Protein AF-0000000082348049 (afdb_homodimer)

Structure (mmCIF, N/CA/C/O backbone):
data_AF-0000000082348049-model_v1
#
loop_
_entity.id
_entity.type
_entity.pdbx_description
1 polymer '6-methylsalicylate decarboxylase'
#
loop_
_atom_site.group_PDB
_atom_site.id
_atom_site.type_symbol
_atom_site.label_atom_id
_atom_site.label_alt_id
_atom_site.label_comp_id
_atom_site.label_asym_id
_atom_site.label_entity_id
_atom_site.label_seq_id
_atom_site.pdbx_PDB_ins_code
_atom_site.Cartn_x
_atom_site.Cartn_y
_atom_site.Cartn_z
_atom_site.occupancy
_atom_site.B_iso_or_equiv
_atom_site.auth_seq_id
_atom_site.auth_comp_id
_atom_site.auth_asym_id
_atom_site.auth_atom_id
_atom_site.pdbx_PDB_model_num
ATOM 1 N N . MET A 1 1 ? 4.707 10.594 30.547 1 32.38 1 MET A N 1
ATOM 2 C CA . MET A 1 1 ? 5.383 9.75 29.562 1 32.38 1 MET A CA 1
ATOM 3 C C . MET A 1 1 ? 5.262 8.273 29.938 1 32.38 1 MET A C 1
ATOM 5 O O . MET A 1 1 ? 5.801 7.406 29.25 1 32.38 1 MET A O 1
ATOM 9 N N . THR A 1 2 ? 4.773 8.188 31.109 1 34.31 2 THR A N 1
ATOM 10 C CA . THR A 1 2 ? 4.789 6.848 31.703 1 34.31 2 THR A CA 1
ATOM 11 C C . THR A 1 2 ? 3.723 5.965 31.047 1 34.31 2 THR A C 1
ATOM 13 O O . THR A 1 2 ? 3.598 4.789 31.391 1 34.31 2 THR A O 1
ATOM 16 N N . ALA A 1 3 ? 2.77 6.625 30.453 1 37.59 3 ALA A N 1
ATOM 17 C CA . ALA A 1 3 ? 1.602 5.812 30.125 1 37.59 3 ALA A CA 1
ATOM 18 C C . ALA A 1 3 ? 1.922 4.816 29.016 1 37.59 3 ALA A C 1
ATOM 20 O O . ALA A 1 3 ? 1.404 4.93 27.891 1 37.59 3 ALA A O 1
ATOM 21 N N . GLY A 1 4 ? 3.018 4.129 29.156 1 45.94 4 GLY A N 1
ATOM 22 C CA . GLY A 1 4 ? 3.141 2.914 28.359 1 45.94 4 GLY A CA 1
ATOM 23 C C . GLY A 1 4 ? 3.432 3.18 26.891 1 45.94 4 GLY A C 1
ATOM 24 O O . GLY A 1 4 ? 3.34 2.273 26.062 1 45.94 4 GLY A O 1
ATOM 25 N N . TYR A 1 5 ? 3.57 4.375 26.562 1 59.88 5 TYR A N 1
ATOM 26 C CA . TYR A 1 5 ? 3.785 4.781 25.172 1 59.88 5 TYR A CA 1
ATOM 27 C C . TYR A 1 5 ? 5.273 4.914 24.875 1 59.88 5 TYR A C 1
ATOM 29 O O . TYR A 1 5 ? 5.676 5.754 24.062 1 59.88 5 TYR A O 1
ATOM 37 N N . SER A 1 6 ? 6.074 4.098 25.422 1 65.94 6 SER A N 1
ATOM 38 C CA . SER A 1 6 ? 7.52 4.215 25.25 1 65.94 6 SER A CA 1
ATOM 39 C C . SER A 1 6 ? 7.953 3.809 23.859 1 65.94 6 SER A C 1
ATOM 41 O O . SER A 1 6 ? 8.977 4.281 23.359 1 65.94 6 SER A O 1
ATOM 43 N N . LYS A 1 7 ? 7.121 2.973 23.141 1 75.38 7 LYS A N 1
ATOM 44 C CA . LYS A 1 7 ? 7.473 2.574 21.781 1 75.38 7 LYS A CA 1
ATOM 45 C C . LYS A 1 7 ? 6.32 2.826 20.812 1 75.38 7 LYS A C 1
ATOM 47 O O . LYS A 1 7 ? 5.699 1.883 20.312 1 75.38 7 LYS A O 1
ATOM 52 N N . PRO A 1 8 ? 6.16 4.125 20.641 1 78.56 8 PRO A N 1
ATOM 53 C CA . PRO A 1 8 ? 5.004 4.445 19.797 1 78.56 8 PRO A CA 1
ATOM 54 C C . PRO A 1 8 ? 5.105 3.84 18.406 1 78.56 8 PRO A C 1
ATOM 56 O O . PRO A 1 8 ? 6.16 3.918 17.766 1 78.56 8 PRO A O 1
ATOM 59 N N . ASP A 1 9 ? 4.031 3.182 17.953 1 88.5 9 ASP A N 1
ATOM 60 C CA . ASP A 1 9 ? 3.922 2.648 16.609 1 88.5 9 ASP A CA 1
ATOM 61 C C . ASP A 1 9 ? 4.984 1.581 16.344 1 88.5 9 ASP A C 1
ATOM 63 O O . ASP A 1 9 ? 5.363 1.342 15.203 1 88.5 9 ASP A O 1
ATOM 67 N N . GLY A 1 10 ? 5.602 1.043 17.406 1 83.75 10 GLY A N 1
ATOM 68 C CA . GLY A 1 10 ? 6.641 0.033 17.281 1 83.75 10 GLY A CA 1
ATOM 69 C C . GLY A 1 10 ? 8.031 0.623 17.125 1 83.75 10 GLY A C 1
ATOM 70 O O . GLY A 1 10 ? 8.992 -0.102 16.859 1 83.75 10 GLY A O 1
ATOM 71 N N . MET A 1 11 ? 8.133 1.935 17.297 1 84.81 11 MET A N 1
ATOM 72 C CA . MET A 1 11 ? 9.422 2.621 17.219 1 84.81 11 MET A CA 1
ATOM 73 C C . MET A 1 11 ? 10.195 2.484 18.531 1 84.81 11 MET A C 1
ATOM 75 O O . MET A 1 11 ? 9.609 2.203 19.578 1 84.81 11 MET A O 1
ATOM 79 N N . PRO A 1 12 ? 11.492 2.66 18.469 1 78.88 12 PRO A N 1
ATOM 80 C CA . PRO A 1 12 ? 12.297 2.463 19.672 1 78.88 12 PRO A CA 1
ATOM 81 C C . PRO A 1 12 ? 11.992 3.494 20.75 1 78.88 12 PRO A C 1
ATOM 83 O O . PRO A 1 12 ? 12.258 3.25 21.938 1 78.88 12 PRO A O 1
ATOM 86 N N . GLY A 1 13 ? 11.562 4.668 20.391 1 79.81 13 GLY A N 1
ATOM 87 C CA . GLY A 1 13 ? 11.242 5.699 21.359 1 79.81 13 GLY A CA 1
ATOM 88 C C . GLY A 1 13 ? 10.789 7 20.719 1 79.81 13 GLY A C 1
ATOM 89 O O . GLY A 1 13 ? 10.711 7.098 19.484 1 79.81 13 GLY A O 1
ATOM 90 N N . ILE A 1 14 ? 10.484 7.945 21.609 1 83.81 14 ILE A N 1
ATOM 91 C CA . ILE A 1 14 ? 10.141 9.297 21.172 1 83.81 14 ILE A CA 1
ATOM 92 C C . ILE A 1 14 ? 11.414 10.133 21.031 1 83.81 14 ILE A C 1
ATOM 94 O O . ILE A 1 14 ? 12.195 10.234 21.984 1 83.81 14 ILE A O 1
ATOM 98 N N . PRO A 1 15 ? 11.617 10.641 19.922 1 88.81 15 PRO A N 1
ATOM 99 C CA . PRO A 1 15 ? 12.836 11.445 19.75 1 88.81 15 PRO A CA 1
ATOM 100 C C . PRO A 1 15 ? 12.805 12.734 20.578 1 88.81 15 PRO A C 1
ATOM 102 O O . PRO A 1 15 ? 11.727 13.305 20.781 1 88.81 15 PRO A O 1
ATOM 105 N N . ALA A 1 16 ? 13.938 13.141 20.984 1 91.25 16 ALA A N 1
ATOM 106 C CA . ALA A 1 16 ? 14.055 14.43 21.672 1 91.25 16 ALA A CA 1
ATOM 107 C C . ALA A 1 16 ? 13.883 15.586 20.703 1 91.25 16 ALA A C 1
ATOM 109 O O . ALA A 1 16 ? 14.164 15.453 19.5 1 91.25 16 ALA A O 1
ATOM 110 N N . TRP A 1 17 ? 13.375 16.672 21.281 1 95.62 17 TRP A N 1
ATOM 111 C CA . TRP A 1 17 ? 13.188 17.859 20.453 1 95.62 17 TRP A CA 1
ATOM 112 C C . TRP A 1 17 ? 13.445 19.125 21.281 1 95.62 17 TRP A C 1
ATOM 114 O O . TRP A 1 17 ? 13.047 19.203 22.438 1 95.62 17 TRP A O 1
ATOM 124 N N . SER A 1 18 ? 14.18 20.062 20.688 1 97.5 18 SER A N 1
ATOM 125 C CA . SER A 1 18 ? 14.336 21.391 21.25 1 97.5 18 SER A CA 1
ATOM 126 C C . SER A 1 18 ? 14.25 22.469 20.172 1 97.5 18 SER A C 1
ATOM 128 O O . SER A 1 18 ? 14.562 22.203 19 1 97.5 18 SER A O 1
ATOM 130 N N . GLU A 1 19 ? 13.773 23.594 20.625 1 98.06 19 GLU A N 1
ATOM 131 C CA . GLU A 1 19 ? 13.703 24.75 19.734 1 98.06 19 GLU A CA 1
ATOM 132 C C . GLU A 1 19 ? 15.07 25.047 19.109 1 98.06 19 GLU A C 1
ATOM 134 O O . GLU A 1 19 ? 15.172 25.25 17.906 1 98.06 19 GLU A O 1
ATOM 139 N N . GLU A 1 20 ? 16.062 24.969 19.875 1 98 20 GLU A N 1
ATOM 140 C CA . GLU A 1 20 ? 17.422 25.266 19.438 1 98 20 GLU A CA 1
ATOM 141 C C . GLU A 1 20 ? 17.891 24.266 18.391 1 98 20 GLU A C 1
ATOM 143 O O . GLU A 1 20 ? 18.422 24.656 17.344 1 98 20 GLU A O 1
ATOM 148 N N . ASP A 1 21 ? 17.703 23.016 18.656 1 98.12 21 ASP A N 1
ATOM 149 C CA . ASP A 1 21 ? 18.141 21.984 17.719 1 98.12 21 ASP A CA 1
ATOM 150 C C . ASP A 1 21 ? 17.375 22.062 16.406 1 98.12 21 ASP A C 1
ATOM 152 O O . ASP A 1 21 ? 17.922 21.797 15.336 1 98.12 21 ASP A O 1
ATOM 156 N N . HIS A 1 22 ? 16.109 22.391 16.516 1 98.5 22 HIS A N 1
ATOM 157 C CA . HIS A 1 22 ? 15.297 22.531 15.312 1 98.5 22 HIS A CA 1
ATOM 158 C C . HIS A 1 22 ? 15.805 23.672 14.438 1 98.5 22 HIS A C 1
ATOM 160 O O . HIS A 1 22 ? 15.961 23.516 13.227 1 98.5 22 HIS A O 1
ATOM 166 N N . LEU A 1 23 ? 16.109 24.812 15.039 1 98.44 23 LEU A N 1
ATOM 167 C CA . LEU A 1 23 ? 16.609 25.969 14.305 1 98.44 23 LEU A CA 1
ATOM 168 C C . LEU A 1 23 ? 17.969 25.672 13.68 1 98.44 23 LEU A C 1
ATOM 170 O O . LEU A 1 23 ? 18.234 26.078 12.547 1 98.44 23 LEU A O 1
ATOM 174 N N . LYS A 1 24 ? 18.766 24.922 14.422 1 98.25 24 LYS A N 1
ATOM 175 C CA . LYS A 1 24 ? 20.062 24.5 13.891 1 98.25 24 LYS A CA 1
ATOM 176 C C . LYS A 1 24 ? 19.891 23.625 12.648 1 98.25 24 LYS A C 1
ATOM 178 O O . LYS A 1 24 ? 20.578 23.828 11.648 1 98.25 24 LYS A O 1
ATOM 183 N N . LEU A 1 25 ? 19 22.672 12.719 1 98.25 25 LEU A N 1
ATOM 184 C CA . LEU A 1 25 ? 18.734 21.812 11.57 1 98.25 25 LEU A CA 1
ATOM 185 C C . LEU A 1 25 ? 18.234 22.625 10.383 1 98.25 25 LEU A C 1
ATOM 187 O O . LEU A 1 25 ? 18.625 22.375 9.242 1 98.25 25 LEU A O 1
ATOM 191 N N . MET A 1 26 ? 17.312 23.547 10.641 1 98.5 26 MET A N 1
ATOM 192 C CA . MET A 1 26 ? 16.781 24.406 9.578 1 98.5 26 MET A CA 1
ATOM 193 C C . MET A 1 26 ? 17.906 25.141 8.859 1 98.5 26 MET A C 1
ATOM 195 O O . MET A 1 26 ? 17.938 25.188 7.625 1 98.5 26 MET A O 1
ATOM 199 N N . ALA A 1 27 ? 18.812 25.656 9.594 1 98.06 27 ALA A N 1
ATOM 200 C CA . ALA A 1 27 ? 19.953 26.344 9 1 98.06 27 ALA A CA 1
ATOM 201 C C . ALA A 1 27 ? 20.781 25.406 8.148 1 98.06 27 ALA A C 1
ATOM 203 O O . ALA A 1 27 ? 21.156 25.734 7.02 1 98.06 27 ALA A O 1
ATOM 204 N N . GLN A 1 28 ? 21.031 24.25 8.641 1 97.88 28 GLN A N 1
ATOM 205 C CA . GLN A 1 28 ? 21.859 23.266 7.945 1 97.88 28 GLN A CA 1
ATOM 206 C C . GLN A 1 28 ? 21.172 22.781 6.672 1 97.88 28 GLN A C 1
ATOM 208 O O . GLN A 1 28 ? 21.844 22.5 5.672 1 97.88 28 GLN A O 1
ATOM 213 N N . ALA A 1 29 ? 19.906 22.688 6.699 1 97.25 29 ALA A N 1
ATOM 214 C CA . ALA A 1 29 ? 19.141 22.125 5.594 1 97.25 29 ALA A CA 1
ATOM 215 C C . ALA A 1 29 ? 18.594 23.219 4.676 1 97.25 29 ALA A C 1
ATOM 217 O O . ALA A 1 29 ? 17.875 22.938 3.721 1 97.25 29 ALA A O 1
ATOM 218 N N . ASN A 1 30 ? 18.906 24.453 4.945 1 96.56 30 ASN A N 1
ATOM 219 C CA . ASN A 1 30 ? 18.422 25.594 4.18 1 96.56 30 ASN A CA 1
ATOM 220 C C . ASN A 1 30 ? 16.906 25.656 4.16 1 96.56 30 ASN A C 1
ATOM 222 O O . ASN A 1 30 ? 16.297 25.844 3.104 1 96.56 30 ASN A O 1
ATOM 226 N N . ILE A 1 31 ? 16.312 25.406 5.348 1 97.94 31 ILE A N 1
ATOM 227 C CA . ILE A 1 31 ? 14.867 25.531 5.539 1 97.94 31 ILE A CA 1
ATOM 228 C C . ILE A 1 31 ? 14.547 26.891 6.168 1 97.94 31 ILE A C 1
ATOM 230 O O . ILE A 1 31 ? 15.047 27.203 7.25 1 97.94 31 ILE A O 1
ATOM 234 N N . THR A 1 32 ? 13.773 27.625 5.48 1 97.69 32 THR A N 1
ATOM 235 C CA . THR A 1 32 ? 13.453 28.969 5.941 1 97.69 32 THR A CA 1
ATOM 236 C C . THR A 1 32 ? 12.336 28.938 6.98 1 97.69 32 THR A C 1
ATOM 238 O O . THR A 1 32 ? 12.383 29.672 7.977 1 97.69 32 THR A O 1
ATOM 241 N N . LYS A 1 33 ? 11.336 28.156 6.758 1 98.25 33 LYS A N 1
ATOM 242 C CA . LYS A 1 33 ? 10.18 28.078 7.641 1 98.25 33 LYS A CA 1
ATOM 243 C C . LYS A 1 33 ? 9.719 26.641 7.824 1 98.25 33 LYS A C 1
ATOM 245 O O . LYS A 1 33 ? 9.664 25.875 6.859 1 98.25 33 LYS A O 1
ATOM 250 N N . SER A 1 34 ? 9.492 26.25 9.055 1 98.5 34 SER A N 1
ATOM 251 C CA . SER A 1 34 ? 8.953 24.938 9.391 1 98.5 34 SER A CA 1
ATOM 252 C C . SER A 1 34 ? 7.527 25.047 9.93 1 98.5 34 SER A C 1
ATOM 254 O O . SER A 1 34 ? 7.246 25.906 10.773 1 98.5 34 SER A O 1
ATOM 256 N N . ILE A 1 35 ? 6.617 24.297 9.352 1 98.56 35 ILE A N 1
ATOM 257 C CA . ILE A 1 35 ? 5.289 24.156 9.93 1 98.56 35 ILE A CA 1
ATOM 258 C C . ILE A 1 35 ? 5.258 22.922 10.852 1 98.56 35 ILE A C 1
ATOM 260 O O . ILE A 1 35 ? 5.375 21.797 10.383 1 98.56 35 ILE A O 1
ATOM 264 N N . LEU A 1 36 ? 5.082 23.109 12.148 1 98.44 36 LEU A N 1
ATOM 265 C CA . LEU A 1 36 ? 5.172 22.078 13.18 1 98.44 36 LEU A CA 1
ATOM 266 C C . LEU A 1 36 ? 3.83 21.375 13.367 1 98.44 36 LEU A C 1
ATOM 268 O O . LEU A 1 36 ? 2.775 21.969 13.148 1 98.44 36 LEU A O 1
ATOM 272 N N . SER A 1 37 ? 3.832 20.156 13.719 1 98 37 SER A N 1
ATOM 273 C CA . SER A 1 37 ? 2.635 19.406 14.094 1 98 37 SER A CA 1
ATOM 274 C C . SER A 1 37 ? 2.961 18.297 15.094 1 98 37 SER A C 1
ATOM 276 O O . SER A 1 37 ? 4.117 17.891 15.219 1 98 37 SER A O 1
ATOM 278 N N . ILE A 1 38 ? 1.989 17.906 15.844 1 95.69 38 ILE A N 1
ATOM 279 C CA . ILE A 1 38 ? 2.133 16.766 16.75 1 95.69 38 ILE A CA 1
ATOM 280 C C . ILE A 1 38 ? 2.064 15.469 15.945 1 95.69 38 ILE A C 1
ATOM 282 O O . ILE A 1 38 ? 1.141 15.266 15.156 1 95.69 38 ILE A O 1
ATOM 286 N N . SER A 1 39 ? 3.027 14.633 16.125 1 91.88 39 SER A N 1
ATOM 287 C CA . SER A 1 39 ? 3.086 13.367 15.406 1 91.88 39 SER A CA 1
ATOM 288 C C . SER A 1 39 ? 2.266 12.289 16.109 1 91.88 39 SER A C 1
ATOM 290 O O . SER A 1 39 ? 1.695 12.531 17.172 1 91.88 39 SER A O 1
ATOM 292 N N . SER A 1 40 ? 2.15 11.164 15.414 1 92.19 40 SER A N 1
ATOM 293 C CA . SER A 1 40 ? 1.45 10.023 15.984 1 92.19 40 SER A CA 1
ATOM 294 C C . SER A 1 40 ? 2.053 9.617 17.328 1 92.19 40 SER A C 1
ATOM 296 O O . SER A 1 40 ? 3.268 9.703 17.516 1 92.19 40 SER A O 1
ATOM 298 N N . PRO A 1 41 ? 1.21 9.242 18.297 1 89.75 41 PRO A N 1
ATOM 299 C CA . PRO A 1 41 ? -0.205 8.883 18.188 1 89.75 41 PRO A CA 1
ATOM 300 C C . PRO A 1 41 ? -1.139 10.055 18.469 1 89.75 41 PRO A C 1
ATOM 302 O O . PRO A 1 41 ? -2.357 9.875 18.547 1 89.75 41 PRO A O 1
ATOM 305 N N . GLY A 1 42 ? -0.594 11.227 18.578 1 93.75 42 GLY A N 1
ATOM 306 C CA . GLY A 1 42 ? -1.421 12.414 18.781 1 93.75 42 GLY A CA 1
ATOM 307 C C . GLY A 1 42 ? -1.704 12.711 20.234 1 93.75 42 GLY A C 1
ATOM 308 O O . GLY A 1 42 ? -0.839 12.516 21.094 1 93.75 42 GLY A O 1
ATOM 309 N N . THR A 1 43 ? -2.859 13.289 20.453 1 96.31 43 THR A N 1
ATOM 310 C CA . THR A 1 43 ? -3.115 13.82 21.781 1 96.31 43 THR A CA 1
ATOM 311 C C . THR A 1 43 ? -4.219 13.023 22.484 1 96.31 43 THR A C 1
ATOM 313 O O . THR A 1 43 ? -4.535 13.281 23.641 1 96.31 43 THR A O 1
ATOM 316 N N . TYR A 1 44 ? -4.875 12.141 21.75 1 95.19 44 TYR A N 1
ATOM 317 C CA . TYR A 1 44 ? -5.859 11.258 22.375 1 95.19 44 TYR A CA 1
ATOM 318 C C . TYR A 1 44 ? -5.207 9.961 22.844 1 95.19 44 TYR A C 1
ATOM 320 O O . TYR A 1 44 ? -5.328 8.922 22.188 1 95.19 44 TYR A O 1
ATOM 328 N N . LEU A 1 45 ? -4.648 9.945 24 1 91.62 45 LEU A N 1
ATOM 329 C CA . LEU A 1 45 ? -3.725 8.898 24.422 1 91.6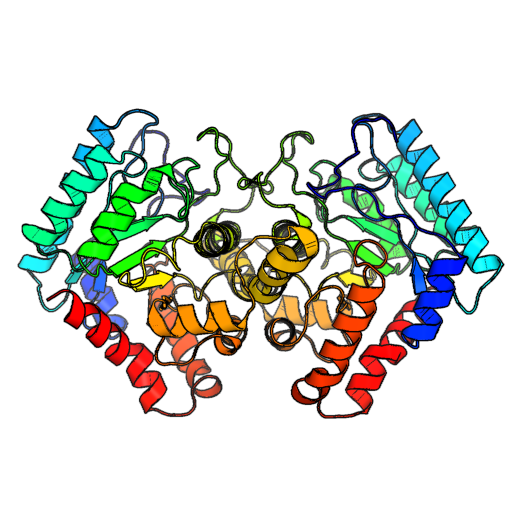2 45 LEU A CA 1
ATOM 330 C C . LEU A 1 45 ? -4.438 7.859 25.281 1 91.62 45 LEU A C 1
ATOM 332 O O . LEU A 1 45 ? -4.023 6.703 25.328 1 91.62 45 LEU A O 1
ATOM 336 N N . VAL A 1 46 ? -5.5 8.297 25.953 1 90.62 46 VAL A N 1
ATOM 337 C CA . VAL A 1 46 ? -6.234 7.406 26.844 1 90.62 46 VAL A CA 1
ATOM 338 C C . VAL A 1 46 ? -7.645 7.184 26.297 1 90.62 46 VAL A C 1
ATOM 340 O O . VAL A 1 46 ? -8.453 8.109 26.25 1 90.62 46 VAL A O 1
ATOM 343 N N . PRO A 1 47 ? -7.898 5.934 25.938 1 88.69 47 PRO A N 1
ATOM 344 C CA . PRO A 1 47 ? -9.227 5.664 25.375 1 88.69 47 PRO A CA 1
ATOM 345 C C . PRO A 1 47 ? -10.359 6.133 26.297 1 88.69 47 PRO A C 1
ATOM 347 O O . PRO A 1 47 ? -10.359 5.82 27.484 1 88.69 47 PRO A O 1
ATOM 350 N N . GLY A 1 48 ? -11.227 6.914 25.703 1 91.31 48 GLY A N 1
ATOM 351 C CA . GLY A 1 48 ? -12.422 7.324 26.422 1 91.31 48 GLY A CA 1
ATOM 352 C C . GLY A 1 48 ? -12.211 8.57 27.266 1 91.31 48 GLY A C 1
ATOM 353 O O . GLY A 1 48 ? -13.156 9.102 27.844 1 91.31 48 GLY A O 1
ATOM 354 N N . ASP A 1 49 ? -11.031 9.023 27.344 1 95.62 49 ASP A N 1
ATOM 355 C CA . ASP A 1 49 ? -10.758 10.195 28.172 1 95.62 49 ASP A CA 1
ATOM 356 C C . ASP A 1 49 ? -10.695 11.469 27.328 1 95.62 49 ASP A C 1
ATOM 358 O O . ASP A 1 49 ? -9.617 12.023 27.109 1 95.62 49 ASP A O 1
ATOM 362 N N . ASP A 1 50 ? -11.812 11.969 27.031 1 97.81 50 ASP A N 1
ATOM 363 C CA . ASP A 1 50 ? -11.938 13.164 26.203 1 97.81 50 ASP A CA 1
ATOM 364 C C . ASP A 1 50 ? -11.328 14.383 26.906 1 97.81 50 ASP A C 1
ATOM 366 O O . ASP A 1 50 ? -10.719 15.234 26.266 1 97.81 50 ASP A O 1
ATOM 370 N N . HIS A 1 51 ? -11.5 14.422 28.156 1 98.19 51 HIS A N 1
ATOM 371 C CA . HIS A 1 51 ? -11.016 15.57 28.906 1 98.19 51 HIS A CA 1
ATOM 372 C C . HIS A 1 51 ? -9.5 15.703 28.812 1 98.19 51 HIS A C 1
ATOM 374 O O . HIS A 1 51 ? -8.984 16.797 28.547 1 98.19 51 HIS A O 1
ATOM 380 N N . GLN A 1 52 ? -8.852 14.594 29.016 1 97.88 52 GLN A N 1
ATOM 381 C CA . GLN A 1 52 ? -7.395 14.609 28.922 1 97.88 52 GLN A CA 1
ATOM 382 C C . GLN A 1 52 ? -6.941 14.953 27.516 1 97.88 52 GLN A C 1
ATOM 384 O O . GLN A 1 52 ? -5.965 15.68 27.328 1 97.88 52 GLN A O 1
ATOM 389 N N . ALA A 1 53 ? -7.605 14.438 26.516 1 98.19 53 ALA A N 1
ATOM 390 C CA . ALA A 1 53 ? -7.266 14.703 25.125 1 98.19 53 ALA A CA 1
ATOM 391 C C . ALA A 1 53 ? -7.449 16.188 24.781 1 98.19 53 ALA A C 1
ATOM 393 O O . ALA A 1 53 ? -6.617 16.781 24.094 1 98.19 53 ALA A O 1
ATOM 394 N N . ARG A 1 54 ? -8.555 16.781 25.297 1 98.69 54 ARG A N 1
ATOM 395 C CA . ARG A 1 54 ? -8.797 18.203 25.094 1 98.69 54 ARG A CA 1
ATOM 396 C C . ARG A 1 54 ? -7.703 19.047 25.734 1 98.69 54 ARG A C 1
ATOM 398 O O . ARG A 1 54 ? -7.168 19.969 25.109 1 98.69 54 ARG A O 1
ATOM 405 N N . PHE A 1 55 ? -7.391 18.656 26.891 1 98.56 55 PHE A N 1
ATOM 406 C CA . PHE A 1 55 ? -6.367 19.391 27.641 1 98.56 55 PHE A CA 1
ATOM 407 C C . PHE A 1 55 ? -5.027 19.328 26.906 1 98.56 55 PHE A C 1
ATOM 409 O O . PHE A 1 55 ? -4.395 20.359 26.688 1 98.56 55 PHE A O 1
ATOM 416 N N . LEU A 1 56 ? -4.633 18.141 26.562 1 98.38 56 LEU A N 1
ATOM 417 C CA . LEU A 1 56 ? -3.334 17.938 25.922 1 98.38 56 LEU A CA 1
ATOM 418 C C . LEU A 1 56 ? -3.277 18.656 24.578 1 98.38 56 LEU A C 1
ATOM 420 O O . LEU A 1 56 ? -2.258 19.25 24.234 1 98.38 56 LEU A O 1
ATOM 424 N N . SER A 1 57 ? -4.344 18.594 23.797 1 98.75 57 SER A N 1
ATOM 425 C CA . SER A 1 57 ? -4.398 19.281 22.516 1 98.75 57 SER A CA 1
ATOM 426 C C . SER A 1 57 ? -4.211 20.797 22.688 1 98.75 57 SER A C 1
ATOM 428 O O . SER A 1 57 ? -3.42 21.406 21.984 1 98.75 57 SER A O 1
ATOM 430 N N . ARG A 1 58 ? -4.91 21.328 23.688 1 98.75 58 ARG A N 1
ATOM 431 C CA . ARG A 1 58 ? -4.828 22.766 23.969 1 98.75 58 ARG A CA 1
ATOM 432 C C . ARG A 1 58 ? -3.41 23.156 24.375 1 98.75 58 ARG A C 1
ATOM 434 O O . ARG A 1 58 ? -2.891 24.172 23.891 1 98.75 58 ARG A O 1
ATOM 441 N N . GLU A 1 59 ? -2.797 22.359 25.172 1 98.69 59 GLU A N 1
ATOM 442 C CA . GLU A 1 59 ? -1.438 22.656 25.625 1 98.69 59 GLU A CA 1
ATOM 443 C C . GLU A 1 59 ? -0.449 22.594 24.469 1 98.69 59 GLU A C 1
ATOM 445 O O . GLU A 1 59 ? 0.436 23.438 24.344 1 98.69 59 GLU A O 1
ATOM 450 N N . CYS A 1 60 ? -0.563 21.594 23.656 1 98.62 60 CYS A N 1
ATOM 451 C CA . CYS A 1 60 ? 0.306 21.438 22.5 1 98.62 60 CYS A CA 1
ATOM 452 C C . CYS A 1 60 ? 0.133 22.625 21.547 1 98.62 60 CYS A C 1
ATOM 454 O O . CYS A 1 60 ? 1.116 23.172 21.031 1 98.62 60 CYS A O 1
ATOM 456 N N . ASN A 1 61 ? -1.113 22.984 21.328 1 98.88 61 ASN A N 1
ATOM 457 C CA . ASN A 1 61 ? -1.393 24.094 20.422 1 98.88 61 ASN A CA 1
ATOM 458 C C . ASN A 1 61 ? -0.868 25.422 20.969 1 98.88 61 ASN A C 1
ATOM 460 O O . ASN A 1 61 ? -0.33 26.234 20.219 1 98.88 61 ASN A O 1
ATOM 464 N N . LYS A 1 62 ? -1.014 25.641 22.266 1 98.88 62 LYS A N 1
ATOM 465 C CA . LYS A 1 62 ? -0.487 26.844 22.891 1 98.88 62 LYS A CA 1
ATOM 466 C C . LYS A 1 62 ? 1.033 26.906 22.781 1 98.88 62 LYS A C 1
ATOM 468 O O . LYS A 1 62 ? 1.604 27.969 22.531 1 98.88 62 LYS A O 1
ATOM 473 N N . PHE A 1 63 ? 1.631 25.797 22.984 1 98.69 63 PHE A N 1
ATOM 474 C CA . PHE A 1 63 ? 3.082 25.719 22.859 1 98.69 63 PHE A CA 1
ATOM 475 C C . PHE A 1 63 ? 3.525 26.094 21.453 1 98.69 63 PHE A C 1
ATOM 477 O O . PHE A 1 63 ? 4.434 26.906 21.297 1 98.69 63 PHE A O 1
ATOM 484 N N . ALA A 1 64 ? 2.891 25.516 20.453 1 98.69 64 ALA A N 1
ATOM 485 C CA . ALA A 1 64 ? 3.232 25.797 19.062 1 98.69 64 ALA A CA 1
ATOM 486 C C . ALA A 1 64 ? 2.955 27.25 18.703 1 98.69 64 ALA A C 1
ATOM 488 O O . ALA A 1 64 ? 3.74 27.891 18 1 98.69 64 ALA A O 1
ATOM 489 N N . ALA A 1 65 ? 1.882 27.734 19.203 1 98.75 65 ALA A N 1
ATOM 490 C CA . ALA A 1 65 ? 1.523 29.125 18.969 1 98.75 65 ALA A CA 1
ATOM 491 C C . ALA A 1 65 ? 2.574 30.062 19.547 1 98.75 65 ALA A C 1
ATOM 493 O O . ALA A 1 65 ? 2.889 31.094 18.953 1 98.75 65 ALA A O 1
ATOM 494 N N . ASP A 1 66 ? 3.049 29.719 20.703 1 98.75 66 ASP A N 1
ATOM 495 C CA . ASP A 1 66 ? 4.09 30.531 21.328 1 98.75 66 ASP A CA 1
ATOM 496 C C . ASP A 1 66 ? 5.359 30.547 20.484 1 98.75 66 ASP A C 1
ATOM 498 O O . ASP A 1 66 ? 5.992 31.594 20.328 1 98.75 66 ASP A O 1
ATOM 502 N N . LEU A 1 67 ? 5.762 29.406 19.953 1 98.56 67 LEU A N 1
ATOM 503 C CA . LEU A 1 67 ? 6.922 29.328 19.062 1 98.56 67 LEU A CA 1
ATOM 504 C C . LEU A 1 67 ? 6.738 30.219 17.844 1 98.56 67 LEU A C 1
ATOM 506 O O . LEU A 1 67 ? 7.648 30.953 17.469 1 98.56 67 LEU A O 1
ATOM 510 N N . LYS A 1 68 ? 5.574 30.156 17.281 1 98.38 68 LYS A N 1
ATOM 511 C CA . LYS A 1 68 ? 5.27 30.984 16.109 1 98.38 68 LYS A CA 1
ATOM 512 C C . LYS A 1 68 ? 5.316 32.469 16.453 1 98.38 68 LYS A C 1
ATOM 514 O O . LYS A 1 68 ? 5.828 33.281 15.68 1 98.38 68 LYS A O 1
ATOM 519 N N . ARG A 1 69 ? 4.785 32.812 17.562 1 98.12 69 ARG A N 1
ATOM 520 C CA . ARG A 1 69 ? 4.777 34.188 18 1 98.12 69 ARG A CA 1
ATOM 521 C C . ARG A 1 69 ? 6.199 34.719 18.172 1 98.12 69 ARG A C 1
ATOM 523 O O . ARG A 1 69 ? 6.5 35.844 17.766 1 98.12 69 ARG A O 1
ATOM 530 N N . ARG A 1 70 ? 7.051 33.969 18.734 1 98.12 70 ARG A N 1
ATOM 531 C CA . ARG A 1 70 ? 8.422 34.375 19.031 1 98.12 70 ARG A CA 1
ATOM 532 C C . ARG A 1 70 ? 9.273 34.344 17.75 1 98.12 70 ARG A C 1
ATOM 534 O O . ARG A 1 70 ? 10.234 35.125 17.641 1 98.12 70 ARG A O 1
ATOM 541 N N . HIS A 1 71 ? 8.945 33.406 16.812 1 97.62 71 HIS A N 1
ATOM 542 C CA . HIS A 1 71 ? 9.672 33.281 15.562 1 97.62 71 HIS A CA 1
ATOM 543 C C . HIS A 1 71 ? 8.711 33.188 14.375 1 97.62 71 HIS A C 1
ATOM 545 O O . HIS A 1 71 ? 8.695 32.188 13.656 1 97.62 71 HIS A O 1
ATOM 551 N N . PRO A 1 72 ? 7.996 34.281 14.07 1 96.56 72 PRO A N 1
ATOM 552 C CA . PRO A 1 72 ? 6.926 34.188 13.07 1 96.56 72 PRO A CA 1
ATOM 553 C C . PRO A 1 72 ? 7.441 33.875 11.672 1 96.56 72 PRO A C 1
ATOM 555 O O . PRO A 1 72 ? 6.703 33.344 10.844 1 96.56 72 PRO A O 1
ATOM 558 N N . ASP A 1 73 ? 8.688 34.125 11.383 1 96.81 73 ASP A N 1
ATOM 559 C CA . ASP A 1 73 ? 9.25 33.875 10.055 1 96.81 73 ASP A CA 1
ATOM 560 C C . ASP A 1 73 ? 9.867 32.469 9.984 1 96.81 73 ASP A C 1
ATOM 562 O O . ASP A 1 73 ? 10.211 32 8.898 1 96.81 73 ASP A O 1
ATOM 566 N N . ARG A 1 74 ? 9.938 31.766 11.125 1 98.12 74 ARG A N 1
ATOM 567 C CA . ARG A 1 74 ? 10.648 30.484 11.18 1 98.12 74 ARG A CA 1
ATOM 568 C C . ARG A 1 74 ? 9.68 29.344 11.445 1 98.12 74 ARG A C 1
ATOM 570 O O . ARG A 1 74 ? 9.922 28.203 11.031 1 98.12 74 ARG A O 1
ATOM 577 N N . PHE A 1 75 ? 8.625 29.688 12.164 1 98.56 75 PHE A N 1
ATOM 578 C CA . PHE A 1 75 ? 7.766 28.594 12.578 1 98.56 75 PHE A CA 1
ATOM 579 C C . PHE A 1 75 ? 6.305 28.906 12.266 1 98.56 75 PHE A C 1
ATOM 581 O O . PHE A 1 75 ? 5.867 30.047 12.391 1 98.56 75 PHE A O 1
ATOM 588 N N . GLY A 1 76 ? 5.512 28.047 11.812 1 98.25 76 GLY A N 1
ATOM 589 C CA . GLY A 1 76 ? 4.066 27.891 11.844 1 98.25 76 GLY A CA 1
ATOM 590 C C . GLY A 1 76 ? 3.629 26.547 12.414 1 98.25 76 GLY A C 1
ATOM 591 O O . GLY A 1 76 ? 4.461 25.75 12.844 1 98.25 76 GLY A O 1
ATOM 592 N N . PHE A 1 77 ? 2.301 26.328 12.422 1 98.56 77 PHE A N 1
ATOM 593 C CA . PHE A 1 77 ? 1.936 25.031 12.969 1 98.56 77 PHE A CA 1
ATOM 594 C C . PHE A 1 77 ? 0.561 24.594 12.469 1 98.56 77 PHE A C 1
ATOM 596 O O . PHE A 1 77 ? -0.298 25.438 12.195 1 98.56 77 PHE A O 1
ATOM 603 N N . TRP A 1 78 ? 0.428 23.266 12.266 1 98.75 78 TRP A N 1
ATOM 604 C CA . TRP A 1 78 ? -0.861 22.594 12.172 1 98.75 78 TRP A CA 1
ATOM 605 C C . TRP A 1 78 ? -1.393 22.219 13.547 1 98.75 78 TRP A C 1
ATOM 607 O O . TRP A 1 78 ? -0.761 21.453 14.281 1 98.75 78 TRP A O 1
ATOM 617 N N . ALA A 1 79 ? -2.547 22.672 13.859 1 98.88 79 ALA A N 1
ATOM 618 C CA . ALA A 1 79 ? -3.068 22.484 15.211 1 98.88 79 ALA A CA 1
ATOM 619 C C . ALA A 1 79 ? -3.52 21.047 15.422 1 98.88 79 ALA A C 1
ATOM 621 O O . ALA A 1 79 ? -4.109 20.438 14.531 1 98.88 79 ALA A O 1
ATOM 622 N N . ALA A 1 80 ? -3.25 20.547 16.625 1 98.75 80 ALA A N 1
ATOM 623 C CA . ALA A 1 80 ? -3.734 19.219 17.016 1 98.75 80 ALA A CA 1
ATOM 624 C C . ALA A 1 80 ? -5.215 19.266 17.391 1 98.75 80 ALA A C 1
ATOM 626 O O . ALA A 1 80 ? -5.676 20.234 18 1 98.75 80 ALA A O 1
ATOM 627 N N . LEU A 1 81 ? -5.949 18.312 17.016 1 98.88 81 LEU A N 1
ATOM 628 C CA . LEU A 1 81 ? -7.336 18.125 17.422 1 98.88 81 LEU A CA 1
ATOM 629 C C . LEU A 1 81 ? -7.504 16.859 18.25 1 98.88 81 LEU A C 1
ATOM 631 O O . LEU A 1 81 ? -6.859 15.852 17.984 1 98.88 81 LEU A O 1
ATOM 635 N N . PRO A 1 82 ? -8.336 16.859 19.266 1 98.62 82 PRO A N 1
ATOM 636 C CA . PRO A 1 82 ? -8.531 15.672 20.109 1 98.62 82 PRO A CA 1
ATOM 637 C C . PRO A 1 82 ? -9.469 14.648 19.469 1 98.62 82 PRO A C 1
ATOM 639 O O . PRO A 1 82 ? -10.297 14.047 20.172 1 98.62 82 PRO A O 1
ATOM 642 N N . LEU A 1 83 ? -9.344 14.445 18.188 1 98.06 83 LEU A N 1
ATOM 643 C CA . LEU A 1 83 ? -10.102 13.375 17.547 1 98.06 83 LEU A CA 1
ATOM 644 C C . LEU A 1 83 ? -9.812 12.031 18.203 1 98.06 83 LEU A C 1
ATOM 646 O O . LEU A 1 83 ? -8.688 11.781 18.641 1 98.06 83 LEU A O 1
ATOM 650 N N . PRO A 1 84 ? -10.945 11.219 18.422 1 97.31 84 PRO A N 1
ATOM 651 C CA . PRO A 1 84 ? -12.234 11.219 17.719 1 97.31 84 PRO A CA 1
ATOM 652 C C . PRO A 1 84 ? -13.32 11.969 18.484 1 97.31 84 PRO A C 1
ATOM 654 O O . PRO A 1 84 ? -14.5 11.875 18.141 1 97.31 84 PRO A O 1
ATOM 657 N N . ASP A 1 85 ? -12.984 12.711 19.469 1 98.31 85 ASP A N 1
ATOM 658 C CA . ASP A 1 85 ? -13.914 13.555 20.219 1 98.31 85 ASP A CA 1
ATOM 659 C C . ASP A 1 85 ? -14.391 14.734 19.359 1 98.31 85 ASP A C 1
ATOM 661 O O . ASP A 1 85 ? -13.766 15.797 19.359 1 98.31 85 ASP A O 1
ATOM 665 N N . VAL A 1 86 ? -15.562 14.609 18.766 1 98.69 86 VAL A N 1
ATOM 666 C CA . VAL A 1 86 ? -16.062 15.57 17.781 1 98.69 86 VAL A CA 1
ATOM 667 C C . VAL A 1 86 ? -16.328 16.906 18.453 1 98.69 86 VAL A C 1
ATOM 669 O O . VAL A 1 86 ? -15.891 17.953 17.969 1 98.69 86 VAL A O 1
ATOM 672 N N . GLU A 1 87 ? -16.969 16.891 19.562 1 98.62 87 GLU A N 1
ATOM 673 C CA . GLU A 1 87 ? -17.297 18.125 20.266 1 98.62 87 GLU A CA 1
ATOM 674 C C . GLU A 1 87 ? -16.031 18.891 20.656 1 98.62 87 GLU A C 1
ATOM 676 O O . GLU A 1 87 ? -15.906 20.078 20.359 1 98.62 87 GLU A O 1
ATOM 681 N N . GLY A 1 88 ? -15.117 18.156 21.297 1 98.81 88 GLY A N 1
ATOM 682 C CA . GLY A 1 88 ? -13.852 18.781 21.688 1 98.81 88 GLY A CA 1
ATOM 683 C C . GLY A 1 88 ? -13.047 19.266 20.484 1 98.81 88 GLY A C 1
ATOM 684 O O . GLY A 1 88 ? -12.383 20.297 20.578 1 98.81 88 GLY A O 1
ATOM 685 N N . SER A 1 89 ? -13.141 18.578 19.422 1 98.88 89 SER A N 1
ATOM 686 C CA . SER A 1 89 ? -12.391 18.938 18.219 1 98.88 89 SER A CA 1
ATOM 687 C C . SER A 1 89 ? -12.938 20.203 17.594 1 98.88 89 SER A C 1
ATOM 689 O O . SER A 1 89 ? -12.164 21.047 17.109 1 98.88 89 SER A O 1
ATOM 691 N N . LEU A 1 90 ? -14.258 20.344 17.594 1 98.88 90 LEU A N 1
ATOM 692 C CA . LEU A 1 90 ? -14.867 21.562 17.062 1 98.88 90 LEU A CA 1
ATOM 693 C C . LEU A 1 90 ? -14.477 22.766 17.891 1 98.88 90 LEU A C 1
ATOM 695 O O . LEU A 1 90 ? -14.141 23.828 17.344 1 98.88 90 LEU A O 1
ATOM 699 N N . LEU A 1 91 ? -14.445 22.609 19.172 1 98.81 91 LEU A N 1
ATOM 700 C CA . LEU A 1 91 ? -14.055 23.703 20.062 1 98.81 91 LEU A CA 1
ATOM 701 C C . LEU A 1 91 ? -12.586 24.062 19.875 1 98.81 91 LEU A C 1
ATOM 703 O O . LEU A 1 91 ? -12.242 25.234 19.766 1 98.81 91 LEU A O 1
ATOM 707 N N . GLU A 1 92 ? -11.766 23.062 19.812 1 98.88 92 GLU A N 1
ATOM 708 C CA . GLU A 1 92 ? -10.336 23.297 19.688 1 98.88 92 GLU A CA 1
ATOM 709 C C . GLU A 1 92 ? -9.992 23.875 18.312 1 98.88 92 GLU A C 1
ATOM 711 O O . GLU A 1 92 ? -9.109 24.734 18.203 1 98.88 92 GLU A O 1
ATOM 716 N N . LEU A 1 93 ? -10.68 23.391 17.344 1 98.75 93 LEU A N 1
ATOM 717 C CA . LEU A 1 93 ? -10.508 23.906 15.992 1 98.75 93 LEU A CA 1
ATOM 718 C C . LEU A 1 93 ? -10.766 25.406 15.93 1 98.75 93 LEU A C 1
ATOM 720 O O . LEU A 1 93 ? -9.938 26.156 15.414 1 98.75 93 LEU A O 1
ATOM 724 N N . ALA A 1 94 ? -11.844 25.828 16.438 1 98.62 94 ALA A N 1
ATOM 725 C CA . ALA A 1 94 ? -12.188 27.25 16.484 1 98.62 94 ALA A CA 1
ATOM 726 C C . ALA A 1 94 ? -11.156 28.047 17.266 1 98.62 94 ALA A C 1
ATOM 728 O O . ALA A 1 94 ? -10.695 29.094 16.812 1 98.62 94 ALA A O 1
ATOM 729 N N . TYR A 1 95 ? -10.781 27.562 18.375 1 98.81 95 TYR A N 1
ATOM 730 C CA . TYR A 1 95 ? -9.812 28.234 19.234 1 98.81 95 TYR A CA 1
ATOM 731 C C . TYR A 1 95 ? -8.461 28.359 18.531 1 98.81 95 TYR A C 1
ATOM 733 O O . TYR A 1 95 ? -7.871 29.438 18.5 1 98.81 95 TYR A O 1
ATOM 741 N N . ALA A 1 96 ? -7.992 27.266 17.969 1 98.69 96 ALA A N 1
ATOM 742 C CA . ALA A 1 96 ? -6.672 27.219 17.344 1 98.69 96 ALA A CA 1
ATOM 743 C C . ALA A 1 96 ? -6.602 28.156 16.141 1 98.69 96 ALA A C 1
ATOM 745 O O . ALA A 1 96 ? -5.609 28.859 15.945 1 98.69 96 ALA A O 1
ATOM 746 N N . LEU A 1 97 ? -7.645 28.156 15.344 1 98.25 97 LEU A N 1
ATOM 747 C CA . LEU A 1 97 ? -7.625 28.938 14.117 1 98.25 97 LEU A CA 1
ATOM 748 C C . LEU A 1 97 ? -7.941 30.406 14.398 1 98.25 97 LEU A C 1
ATOM 750 O O . LEU A 1 97 ? -7.312 31.297 13.828 1 98.25 97 LEU A O 1
ATOM 754 N N . ASP A 1 98 ? -8.82 30.719 15.328 1 97.94 98 ASP A N 1
ATOM 755 C CA . ASP A 1 98 ? -9.312 32.062 15.531 1 97.94 98 ASP A CA 1
ATOM 756 C C . ASP A 1 98 ? -8.461 32.812 16.547 1 97.94 98 ASP A C 1
ATOM 758 O O . ASP A 1 98 ? -8.312 34.031 16.469 1 97.94 98 ASP A O 1
ATOM 762 N N . HIS A 1 99 ? -7.898 32.125 17.5 1 98.19 99 HIS A N 1
ATOM 763 C CA . HIS A 1 99 ? -7.242 32.812 18.609 1 98.19 99 HIS A CA 1
ATOM 764 C C . HIS A 1 99 ? -5.738 32.562 18.594 1 98.19 99 HIS A C 1
ATOM 766 O O . HIS A 1 99 ? -4.961 33.469 18.953 1 98.19 99 HIS A O 1
ATOM 772 N N . LEU A 1 100 ? -5.355 31.391 18.172 1 98.38 100 LEU A N 1
ATOM 773 C CA . LEU A 1 100 ? -3.932 31.062 18.203 1 98.38 100 LEU A CA 1
ATOM 774 C C . LEU A 1 100 ? -3.285 31.297 16.844 1 98.38 100 LEU A C 1
ATOM 776 O O . LEU A 1 100 ? -2.066 31.188 16.703 1 98.38 100 LEU A O 1
ATOM 780 N N . ASN A 1 101 ? -4.082 31.594 15.867 1 97.12 101 ASN A N 1
ATOM 781 C CA . ASN A 1 101 ? -3.619 31.859 14.508 1 97.12 101 ASN A CA 1
ATOM 782 C C . ASN A 1 101 ? -2.883 30.656 13.93 1 97.12 101 ASN A C 1
ATOM 784 O O . ASN A 1 101 ? -1.787 30.797 13.383 1 97.12 101 ASN A O 1
ATOM 788 N N . ALA A 1 102 ? -3.389 29.469 14.164 1 98.5 102 ALA A N 1
ATOM 789 C CA . ALA A 1 102 ? -2.85 28.281 13.523 1 98.5 102 ALA A CA 1
ATOM 790 C C . ALA A 1 102 ? -2.947 28.375 12 1 98.5 102 ALA A C 1
ATOM 792 O O . ALA A 1 102 ? -3.838 29.047 11.477 1 98.5 102 ALA A O 1
ATOM 793 N N . ASP A 1 103 ? -2.041 27.703 11.258 1 98.5 103 ASP A N 1
ATOM 794 C CA . ASP A 1 103 ? -2.01 27.75 9.797 1 98.5 103 ASP A CA 1
ATOM 795 C C . ASP A 1 103 ? -2.93 26.688 9.195 1 98.5 103 ASP A C 1
ATOM 797 O O . ASP A 1 103 ? -3.193 26.688 7.992 1 98.5 103 ASP A O 1
ATOM 801 N N . GLY A 1 104 ? -3.455 25.781 9.922 1 98.5 104 GLY A N 1
ATOM 802 C CA . GLY A 1 104 ? -4.336 24.672 9.633 1 98.5 104 GLY A CA 1
ATOM 803 C C . GLY A 1 104 ? -4.418 23.656 10.758 1 98.5 104 GLY A C 1
ATOM 804 O O . GLY A 1 104 ? -4.137 23.984 11.914 1 98.5 104 GLY A O 1
ATOM 805 N N . VAL A 1 105 ? -4.836 22.484 10.445 1 98.75 105 VAL A N 1
ATOM 806 C CA . VAL A 1 105 ? -4.922 21.453 11.477 1 98.75 105 VAL A CA 1
ATOM 807 C C . VAL A 1 105 ? -4.215 20.188 10.992 1 98.75 105 VAL A C 1
ATOM 809 O O . VAL A 1 105 ? -4.055 19.984 9.789 1 98.75 105 VAL A O 1
ATOM 812 N N . ALA A 1 106 ? -3.721 19.438 11.953 1 98.75 106 ALA A N 1
ATOM 813 C CA . ALA A 1 106 ? -3.182 18.109 11.695 1 98.75 106 ALA A CA 1
ATOM 814 C C . ALA A 1 106 ? -4.141 17.016 12.172 1 98.75 106 ALA A C 1
ATOM 816 O O . ALA A 1 106 ? -4.672 17.094 13.281 1 98.75 106 ALA A O 1
ATOM 817 N N . VAL A 1 107 ? -4.398 16.125 11.297 1 98.69 107 VAL A N 1
ATOM 818 C CA . VAL A 1 107 ? -5.184 14.945 11.664 1 98.69 107 VAL A CA 1
ATOM 819 C C . VAL A 1 107 ? -4.434 13.68 11.266 1 98.69 107 VAL A C 1
ATOM 821 O O . VAL A 1 107 ? -3.471 13.734 10.5 1 98.69 107 VAL A O 1
ATOM 824 N N . PHE A 1 108 ? -4.871 12.586 11.859 1 98.5 108 PHE A N 1
ATOM 825 C CA . PHE A 1 108 ? -4.281 11.297 11.516 1 98.5 108 PHE A CA 1
ATOM 826 C C . PHE A 1 108 ? -5.199 10.508 10.586 1 98.5 108 PHE A C 1
ATOM 828 O O . PHE A 1 108 ? -6.363 10.867 10.414 1 98.5 108 PHE A O 1
ATOM 835 N N . THR A 1 109 ? -4.645 9.516 9.977 1 98.69 109 THR A N 1
ATOM 836 C CA . THR A 1 109 ? -5.398 8.648 9.07 1 98.69 109 THR A CA 1
ATOM 837 C C . THR A 1 109 ? -6.59 8.023 9.797 1 98.69 109 THR A C 1
ATOM 839 O O . THR A 1 109 ? -7.648 7.816 9.195 1 98.69 109 THR A O 1
ATOM 842 N N . ASN A 1 110 ? -6.395 7.738 11.023 1 98.19 110 ASN A N 1
ATOM 843 C CA . ASN A 1 110 ? -7.465 7.27 11.891 1 98.19 110 ASN A CA 1
ATOM 844 C C . ASN A 1 110 ? -7.258 7.73 13.336 1 98.19 110 ASN A C 1
ATOM 846 O O . ASN A 1 110 ? -6.141 8.07 13.727 1 98.19 110 ASN A O 1
ATOM 850 N N . SER A 1 111 ? -8.273 7.891 14.031 1 97.12 111 SER A N 1
ATOM 851 C CA . SER A 1 111 ? -8.258 8.164 15.461 1 97.12 111 SER A CA 1
ATOM 852 C C . SER A 1 111 ? -8.984 7.078 16.25 1 97.12 111 SER A C 1
ATOM 854 O O . SER A 1 111 ? -10.219 7.066 16.297 1 97.12 111 SER A O 1
ATOM 856 N N . ARG A 1 112 ? -8.172 6.191 16.781 1 94.69 112 ARG A N 1
ATOM 857 C CA . ARG A 1 112 ? -8.719 5.07 17.531 1 94.69 112 ARG A CA 1
ATOM 858 C C . ARG A 1 112 ? -9.695 4.262 16.688 1 94.69 112 ARG A C 1
ATOM 860 O O . ARG A 1 112 ? -10.812 3.975 17.109 1 94.69 112 ARG A O 1
ATOM 867 N N . GLY A 1 113 ? -9.312 4.09 15.438 1 96.44 113 GLY A N 1
ATOM 868 C CA . GLY A 1 113 ? -10.086 3.23 14.555 1 96.44 113 GLY A CA 1
ATOM 869 C C . GLY A 1 113 ? -11.109 3.986 13.727 1 96.44 113 GLY A C 1
ATOM 870 O O . GLY A 1 113 ? -11.68 3.439 12.781 1 96.44 113 GLY A O 1
ATOM 871 N N . THR A 1 114 ? -11.383 5.223 14.109 1 97.75 114 THR A N 1
ATOM 872 C CA . THR A 1 114 ? -12.25 6.062 13.281 1 97.75 114 THR A CA 1
ATOM 873 C C . THR A 1 114 ? -11.453 6.695 12.141 1 97.75 114 THR A C 1
ATOM 875 O O . THR A 1 114 ? -10.68 7.621 12.359 1 97.75 114 THR A O 1
ATOM 878 N N . TYR A 1 115 ? -11.68 6.191 10.984 1 98.69 115 TYR A N 1
ATOM 879 C CA . TYR A 1 115 ? -10.914 6.648 9.836 1 98.69 115 TYR A CA 1
ATOM 880 C C . TYR A 1 115 ? -11.516 7.922 9.25 1 98.69 115 TYR A C 1
ATOM 882 O O . TYR A 1 115 ? -12.719 8.141 9.344 1 98.69 115 TYR A O 1
ATOM 890 N N . LEU A 1 116 ? -10.625 8.766 8.672 1 98.69 116 LEU A N 1
ATOM 891 C CA . LEU A 1 116 ? -11.117 9.898 7.898 1 98.69 116 LEU A CA 1
ATOM 892 C C . LEU A 1 116 ? -12.148 9.453 6.863 1 98.69 116 LEU A C 1
ATOM 894 O O . LEU A 1 116 ? -11.969 8.422 6.211 1 98.69 116 LEU A O 1
ATOM 898 N N . GLY A 1 117 ? -13.188 10.164 6.719 1 97.88 117 GLY A N 1
ATOM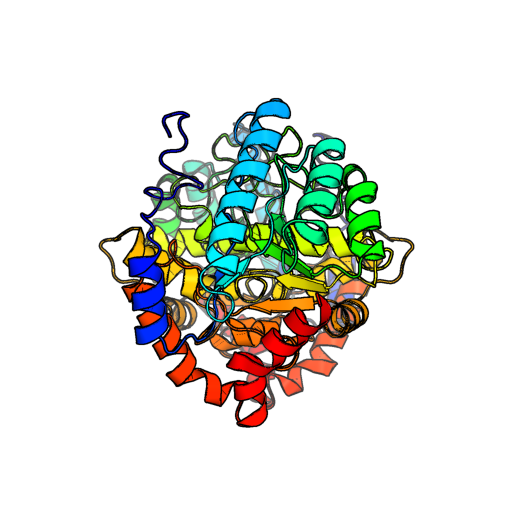 899 C CA . GLY A 1 117 ? -14.297 9.789 5.859 1 97.88 117 GLY A CA 1
ATOM 900 C C . GLY A 1 117 ? -15.445 9.148 6.617 1 97.88 117 GLY A C 1
ATOM 901 O O . GLY A 1 117 ? -16.531 8.977 6.07 1 97.88 117 GLY A O 1
ATOM 902 N N . ASP A 1 118 ? -15.211 8.727 7.852 1 98.19 118 ASP A N 1
ATOM 903 C CA . ASP A 1 118 ? -16.297 8.211 8.68 1 98.19 118 ASP A CA 1
ATOM 904 C C . ASP A 1 118 ? -17.375 9.273 8.906 1 98.19 118 ASP A C 1
ATOM 906 O O . ASP A 1 118 ? -17.047 10.438 9.156 1 98.19 118 ASP A O 1
ATOM 910 N N . GLU A 1 119 ? -18.578 8.883 8.922 1 97.69 119 GLU A N 1
ATOM 911 C CA . GLU A 1 119 ? -19.703 9.805 9.016 1 97.69 119 GLU A CA 1
ATOM 912 C C . GLU A 1 119 ? -19.719 10.523 10.367 1 97.69 119 GLU A C 1
ATOM 914 O O . GLU A 1 119 ? -20.156 11.672 10.461 1 97.69 119 GLU A O 1
ATOM 919 N N . SER A 1 120 ? -19.188 9.945 11.352 1 98.12 120 SER A N 1
ATOM 920 C CA . SER A 1 120 ? -19.172 10.555 12.68 1 98.12 120 SER A CA 1
ATOM 921 C C . SER A 1 120 ? -18.297 11.805 12.695 1 98.12 120 SER A C 1
ATOM 923 O O . SER A 1 120 ? -18.406 12.633 13.594 1 98.12 120 SER A O 1
ATOM 925 N N . LEU A 1 121 ? -17.484 11.969 11.711 1 98.56 121 LEU A N 1
ATOM 926 C CA . LEU A 1 121 ? -16.562 13.109 11.664 1 98.56 121 LEU A CA 1
ATOM 927 C C . LEU A 1 121 ? -17.125 14.219 10.789 1 98.56 121 LEU A C 1
ATOM 929 O O . LEU A 1 121 ? -16.516 15.289 10.664 1 98.56 121 LEU A O 1
ATOM 933 N N . ASP A 1 122 ? -18.312 14.062 10.234 1 98.62 122 ASP A N 1
ATOM 934 C CA . ASP A 1 122 ? -18.906 15 9.281 1 98.62 122 ASP A CA 1
ATOM 935 C C . ASP A 1 122 ? -19 16.406 9.875 1 98.62 122 ASP A C 1
ATOM 937 O O . ASP A 1 122 ? -18.688 17.391 9.203 1 98.62 122 ASP A O 1
ATOM 941 N N . PRO A 1 123 ? -19.375 16.516 11.148 1 98.81 123 PRO A N 1
ATOM 942 C CA . PRO A 1 123 ? -19.438 17.859 11.695 1 98.81 123 PRO A CA 1
ATOM 943 C C . PRO A 1 123 ? -18.094 18.578 11.688 1 98.81 123 PRO A C 1
ATOM 945 O O . PRO A 1 123 ? -18.031 19.781 11.43 1 98.81 123 PRO A O 1
ATOM 948 N N . VAL A 1 124 ? -17.062 17.844 11.969 1 98.88 124 VAL A N 1
ATOM 949 C CA . VAL A 1 124 ? -15.727 18.438 11.953 1 98.88 124 VAL A CA 1
ATOM 950 C C . VAL A 1 124 ? -15.359 18.828 10.523 1 98.88 124 VAL A C 1
ATOM 952 O O . VAL A 1 124 ? -14.852 19.938 10.289 1 98.88 124 VAL A O 1
ATOM 955 N N . PHE A 1 125 ? -15.641 18.031 9.539 1 98.88 125 PHE A N 1
ATOM 956 C CA . PHE A 1 125 ? -15.297 18.297 8.148 1 98.88 125 PHE A CA 1
ATOM 957 C C . PHE A 1 125 ? -16.156 19.422 7.582 1 98.88 125 PHE A C 1
ATOM 959 O O . PHE A 1 125 ? -15.688 20.188 6.742 1 98.88 125 PHE A O 1
ATOM 966 N N . GLN A 1 126 ? -17.375 19.453 8.078 1 98.75 126 GLN A N 1
ATOM 967 C CA . GLN A 1 126 ? -18.219 20.594 7.707 1 98.75 126 GLN A CA 1
ATOM 968 C C . GLN A 1 126 ? -17.594 21.906 8.148 1 98.75 126 GLN A C 1
ATOM 970 O O . GLN A 1 126 ? -17.562 22.875 7.395 1 98.75 126 GLN A O 1
ATOM 975 N N . GLU A 1 127 ? -17.109 21.938 9.336 1 98.81 127 GLU A N 1
ATOM 976 C CA . GLU A 1 127 ? -16.469 23.141 9.859 1 98.81 127 GLU A CA 1
ATOM 977 C C . GLU A 1 127 ? -15.172 23.453 9.133 1 98.81 127 GLU A C 1
ATOM 979 O O . GLU A 1 127 ? -14.891 24.609 8.797 1 98.81 127 GLU A O 1
ATOM 984 N N . LEU A 1 128 ? -14.336 22.438 8.883 1 98.81 128 LEU A N 1
ATOM 985 C CA . LEU A 1 128 ? -13.109 22.609 8.109 1 98.81 128 LEU A CA 1
ATOM 986 C C . LEU A 1 128 ? -13.406 23.188 6.734 1 98.81 128 LEU A C 1
ATOM 988 O O . LEU A 1 128 ? -12.695 24.078 6.266 1 98.81 128 LEU A O 1
ATOM 992 N N . ASN A 1 129 ? -14.445 22.656 6.152 1 98.69 129 ASN A N 1
ATOM 993 C CA . ASN A 1 129 ? -14.859 23.125 4.832 1 98.69 129 ASN A CA 1
ATOM 994 C C . ASN A 1 129 ? -15.32 24.562 4.871 1 98.69 129 ASN A C 1
ATOM 996 O O . ASN A 1 129 ? -14.914 25.375 4.031 1 98.69 129 ASN A O 1
ATOM 1000 N N . ARG A 1 130 ? -16.172 24.875 5.852 1 98.31 130 ARG A N 1
ATOM 1001 C CA . ARG A 1 130 ? -16.688 26.234 6.004 1 98.31 130 ARG A CA 1
ATOM 1002 C C . ARG A 1 130 ? -15.547 27.234 6.121 1 98.31 130 ARG A C 1
ATOM 1004 O O . ARG A 1 130 ? -15.648 28.359 5.621 1 98.31 130 ARG A O 1
ATOM 1011 N N . ARG A 1 131 ? -14.43 26.859 6.645 1 97.69 131 ARG A N 1
ATOM 1012 C CA . ARG A 1 131 ? -13.312 27.75 6.945 1 97.69 131 ARG A CA 1
ATOM 1013 C C . ARG A 1 131 ? -12.266 27.703 5.844 1 97.69 131 ARG A C 1
ATOM 1015 O O . ARG A 1 131 ? -11.219 28.359 5.941 1 97.69 131 ARG A O 1
ATOM 1022 N N . ASN A 1 132 ? -12.484 26.922 4.801 1 97.69 132 ASN A N 1
ATOM 1023 C CA . ASN A 1 132 ? -11.469 26.688 3.773 1 97.69 132 ASN A CA 1
ATOM 1024 C C . ASN A 1 132 ? -10.141 26.25 4.383 1 97.69 132 ASN A C 1
ATOM 1026 O O . ASN A 1 132 ? -9.086 26.766 4.008 1 97.69 132 ASN A O 1
ATOM 1030 N N . ALA A 1 133 ? -10.211 25.328 5.277 1 98.19 133 ALA A N 1
ATOM 1031 C CA . ALA A 1 133 ? -9.055 24.984 6.109 1 98.19 133 ALA A CA 1
ATOM 1032 C C . ALA A 1 133 ? -8.078 24.109 5.352 1 98.19 133 ALA A C 1
ATOM 1034 O O . ALA A 1 133 ? -8.461 23.406 4.41 1 98.19 133 ALA A O 1
ATOM 1035 N N . THR A 1 134 ? -6.789 24.219 5.73 1 98.62 134 THR A N 1
ATOM 1036 C CA . THR A 1 134 ? -5.762 23.25 5.336 1 98.62 134 THR A CA 1
ATOM 1037 C C . THR A 1 134 ? -5.641 22.141 6.371 1 98.62 134 THR A C 1
ATOM 1039 O O . THR A 1 134 ? -5.543 22.406 7.57 1 98.62 134 THR A O 1
ATOM 1042 N N . VAL A 1 135 ? -5.684 20.938 5.867 1 98.81 135 VAL A N 1
ATOM 1043 C CA . VAL A 1 135 ? -5.621 19.75 6.715 1 98.81 135 VAL A CA 1
ATOM 1044 C C . VAL A 1 135 ? -4.395 18.922 6.352 1 98.81 135 VAL A C 1
ATOM 1046 O O . VAL A 1 135 ? -4.332 18.344 5.266 1 98.81 135 VAL A O 1
ATOM 1049 N N . PHE A 1 136 ? -3.414 18.922 7.281 1 98.81 136 PHE A N 1
ATOM 1050 C CA . PHE A 1 136 ? -2.264 18.031 7.152 1 98.81 136 PHE A CA 1
ATOM 1051 C C . PHE A 1 136 ? -2.59 16.641 7.691 1 98.81 136 PHE A C 1
ATOM 1053 O O . PHE A 1 136 ? -2.986 16.5 8.852 1 98.81 136 PHE 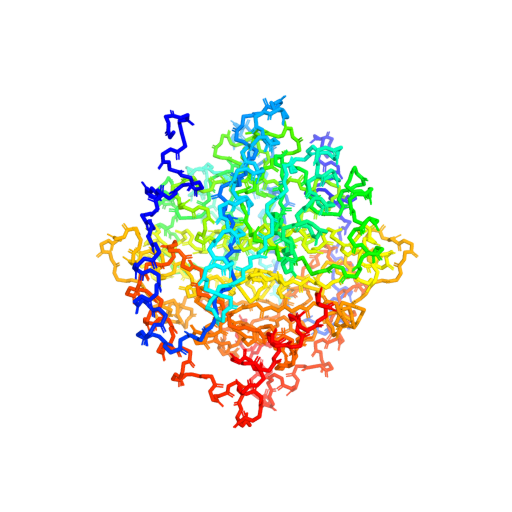A O 1
ATOM 1060 N N . VAL A 1 137 ? -2.451 15.633 6.844 1 98.88 137 VAL A N 1
ATOM 1061 C CA . VAL A 1 137 ? -2.793 14.266 7.227 1 98.88 137 VAL A CA 1
ATOM 1062 C C . VAL A 1 137 ? -1.517 13.445 7.426 1 98.88 137 VAL A C 1
ATOM 1064 O O . VAL A 1 137 ? -0.743 13.258 6.484 1 98.88 137 VAL A O 1
ATOM 1067 N N . HIS A 1 138 ? -1.278 13.023 8.609 1 98.56 138 HIS A N 1
ATOM 1068 C CA . HIS A 1 138 ? -0.172 12.125 8.93 1 98.56 138 HIS A CA 1
ATOM 1069 C C . HIS A 1 138 ? -0.678 10.742 9.312 1 98.56 138 HIS A C 1
ATOM 1071 O O . HIS A 1 138 ? -1.688 10.617 10.008 1 98.56 138 HIS A O 1
ATOM 1077 N N . PRO A 1 139 ? 0.028 9.719 8.836 1 98.06 139 PRO A N 1
ATOM 1078 C CA . PRO A 1 139 ? -0.41 8.367 9.211 1 98.06 139 PRO A CA 1
ATOM 1079 C C . PRO A 1 139 ? -0.151 8.047 10.68 1 98.06 139 PRO A C 1
ATOM 1081 O O . PRO A 1 139 ? 0.626 8.742 11.336 1 98.06 139 PRO A O 1
ATOM 1084 N N . THR A 1 140 ? -0.862 7.121 11.156 1 97.12 140 THR A N 1
ATOM 1085 C CA . THR A 1 140 ? -0.671 6.5 12.461 1 97.12 140 THR A CA 1
ATOM 1086 C C . THR A 1 140 ? -0.87 4.988 12.367 1 97.12 140 THR A C 1
ATOM 1088 O O . THR A 1 140 ? -1.14 4.453 11.289 1 97.12 140 THR A O 1
ATOM 1091 N N . SER A 1 141 ? -0.654 4.273 13.445 1 96.69 141 SER A N 1
ATOM 1092 C CA . SER A 1 141 ? -0.845 2.828 13.453 1 96.69 141 SER A CA 1
ATOM 1093 C C . SER A 1 141 ? -2.281 2.459 13.102 1 96.69 141 SER A C 1
ATOM 1095 O O . SER A 1 141 ? -3.227 3.068 13.609 1 96.69 141 SER A O 1
ATOM 1097 N N . PRO A 1 142 ? -2.42 1.502 12.164 1 98 142 PRO A N 1
ATOM 1098 C CA . PRO A 1 142 ? -3.779 1.057 11.844 1 98 142 PRO A CA 1
ATOM 1099 C C . PRO A 1 142 ? -4.492 0.443 13.047 1 98 142 PRO A C 1
ATOM 1101 O O . PRO A 1 142 ? -3.865 -0.246 13.859 1 98 142 PRO A O 1
ATOM 1104 N N . CYS A 1 143 ? -5.727 0.725 13.109 1 96.5 143 CYS A N 1
ATOM 1105 C CA . CYS A 1 143 ? -6.531 0.306 14.258 1 96.5 143 CYS A CA 1
ATOM 1106 C C . CYS A 1 143 ? -7.914 -0.155 13.805 1 96.5 143 CYS A C 1
ATOM 1108 O O . CYS A 1 143 ? -8.531 0.472 12.945 1 96.5 143 CYS A O 1
ATOM 1110 N N . MET A 1 144 ? -8.422 -1.254 14.375 1 96.25 144 MET A N 1
ATOM 1111 C CA . MET A 1 144 ? -9.75 -1.774 14.055 1 96.25 144 MET A CA 1
ATOM 1112 C C . MET A 1 144 ? -10.836 -0.865 14.609 1 96.25 144 MET A C 1
ATOM 1114 O O . MET A 1 144 ? -10.578 -0.052 15.5 1 96.25 144 MET A O 1
ATOM 1118 N N . PRO A 1 145 ? -12.023 -0.983 14.109 1 91.81 145 PRO A N 1
ATOM 1119 C CA . PRO A 1 145 ? -13.109 -0.078 14.5 1 91.81 145 PRO A CA 1
ATOM 1120 C C . PRO A 1 145 ? -13.445 -0.166 15.992 1 91.81 145 PRO A C 1
ATOM 1122 O O . PRO A 1 145 ? -14.094 0.73 16.531 1 91.81 145 PRO A O 1
ATOM 1125 N N . ASP A 1 146 ? -12.977 -1.225 16.641 1 91.06 146 ASP A N 1
ATOM 1126 C CA . ASP A 1 146 ? -13.258 -1.355 18.062 1 91.06 146 ASP A CA 1
ATOM 1127 C C . ASP A 1 146 ? -12.391 -0.396 18.891 1 91.06 146 ASP A C 1
ATOM 1129 O O . ASP A 1 146 ? -12.57 -0.276 20.094 1 91.06 146 ASP A O 1
ATOM 1133 N N . GLY A 1 147 ? -11.398 0.243 18.219 1 90.69 147 GLY A N 1
ATOM 1134 C CA . GLY A 1 147 ? -10.594 1.287 18.828 1 90.69 147 GLY A CA 1
ATOM 1135 C C . GLY A 1 147 ? -9.453 0.745 19.672 1 90.69 147 GLY A C 1
ATOM 1136 O O . GLY A 1 147 ? -8.703 1.512 20.281 1 90.69 147 GLY A O 1
ATOM 1137 N N . GLN A 1 148 ? -9.25 -0.542 19.594 1 88.62 148 GLN A N 1
ATOM 1138 C CA . GLN A 1 148 ? -8.281 -1.146 20.5 1 88.62 148 GLN A CA 1
ATOM 1139 C C . GLN A 1 148 ? -7.414 -2.174 19.781 1 88.62 148 GLN A C 1
ATOM 1141 O O . GLN A 1 148 ? -6.238 -2.338 20.109 1 88.62 148 GLN A O 1
ATOM 1146 N N . SER A 1 149 ? -8.008 -2.865 18.812 1 91.12 149 SER A N 1
ATOM 1147 C CA . SER A 1 149 ? -7.305 -3.951 18.141 1 91.12 149 SER A CA 1
ATOM 1148 C C . SER A 1 149 ? -6.391 -3.422 17.031 1 91.12 149 SER A C 1
ATOM 1150 O O . SER A 1 149 ? -6.816 -2.621 16.203 1 91.12 149 SER A O 1
ATOM 1152 N N . PRO A 1 150 ? -5.137 -3.826 17.109 1 92.94 150 PRO A N 1
ATOM 1153 C CA . PRO A 1 150 ? -4.242 -3.422 16.016 1 92.94 150 PRO A CA 1
ATOM 1154 C C . PRO A 1 150 ? -4.602 -4.082 14.688 1 92.94 150 PRO A C 1
ATOM 1156 O O . PRO A 1 150 ? -5.152 -5.184 14.672 1 92.94 150 PRO A O 1
ATOM 1159 N N . ALA A 1 151 ? -4.352 -3.486 13.609 1 96.94 151 ALA A N 1
ATOM 1160 C CA . ALA A 1 151 ? -4.555 -4.035 12.273 1 96.94 151 ALA A CA 1
ATOM 1161 C C . ALA A 1 151 ? -3.236 -4.133 11.516 1 96.94 151 ALA A C 1
ATOM 1163 O O . ALA A 1 151 ? -3.156 -3.746 10.344 1 96.94 151 ALA A O 1
ATOM 1164 N N . ALA A 1 152 ? -2.184 -4.582 12.164 1 97.38 152 ALA A N 1
ATOM 1165 C CA . ALA A 1 152 ? -0.841 -4.777 11.625 1 97.38 152 ALA A CA 1
ATOM 1166 C C . ALA A 1 152 ? -0.308 -6.164 11.969 1 97.38 152 ALA A C 1
ATOM 1168 O O . ALA A 1 152 ? 0.102 -6.414 13.109 1 97.38 152 ALA A O 1
ATOM 1169 N N . PRO A 1 153 ? -0.24 -7.031 10.984 1 97.44 153 PRO A N 1
ATOM 1170 C CA . PRO A 1 153 ? 0.007 -8.438 11.312 1 97.44 153 PRO A CA 1
ATOM 1171 C C . PRO A 1 153 ? 1.481 -8.734 11.578 1 97.44 153 PRO A C 1
ATOM 1173 O O . PRO A 1 153 ? 1.805 -9.641 12.352 1 97.44 153 PRO A O 1
ATOM 1176 N N . LEU A 1 154 ? 2.408 -8.047 10.938 1 97.31 154 LEU A N 1
ATOM 1177 C CA . LEU A 1 154 ? 3.836 -8.297 11.117 1 97.31 154 LEU A CA 1
ATOM 1178 C C . LEU A 1 154 ? 4.395 -7.449 12.258 1 97.31 154 LEU A C 1
ATOM 1180 O O . LEU A 1 154 ? 5.09 -6.461 12.016 1 97.31 154 LEU A O 1
ATOM 1184 N N . THR A 1 155 ? 4.211 -7.867 13.461 1 93.94 155 THR A N 1
ATOM 1185 C CA . THR A 1 155 ? 4.379 -7.082 14.68 1 93.94 155 THR A CA 1
ATOM 1186 C C . THR A 1 155 ? 5.859 -6.832 14.969 1 93.94 155 THR A C 1
ATOM 1188 O O . THR A 1 155 ? 6.203 -5.973 15.781 1 93.94 155 THR A O 1
ATOM 1191 N N . ARG A 1 156 ? 6.738 -7.531 14.312 1 92.12 156 ARG A N 1
ATOM 1192 C CA . ARG A 1 156 ? 8.164 -7.375 14.578 1 92.12 156 ARG A CA 1
ATOM 1193 C C . ARG A 1 156 ? 8.719 -6.145 13.875 1 92.12 156 ARG A C 1
ATOM 1195 O O . ARG A 1 156 ? 9.836 -5.707 14.164 1 92.12 156 ARG A O 1
ATOM 1202 N N . TYR A 1 157 ? 7.957 -5.602 12.938 1 94.69 157 TYR A N 1
ATOM 1203 C CA . TYR A 1 157 ? 8.406 -4.418 12.203 1 94.69 157 TYR A CA 1
ATOM 1204 C C . TYR A 1 157 ? 7.688 -3.17 12.695 1 94.69 157 TYR A C 1
ATOM 1206 O O . TYR A 1 157 ? 6.484 -3.205 12.969 1 94.69 157 TYR A O 1
ATOM 1214 N N . PRO A 1 158 ? 8.445 -2.045 12.844 1 94.81 158 PRO A N 1
ATOM 1215 C CA . PRO A 1 158 ? 7.754 -0.807 13.203 1 94.81 158 PRO A CA 1
ATOM 1216 C C . PRO A 1 158 ? 6.711 -0.389 12.172 1 94.81 158 PRO A C 1
ATOM 1218 O O . PRO A 1 158 ? 6.93 -0.546 10.969 1 94.81 158 PRO A O 1
ATOM 1221 N N . ASN A 1 159 ? 5.582 0.102 12.602 1 96.69 159 ASN A N 1
ATOM 1222 C CA . ASN A 1 159 ? 4.461 0.442 11.734 1 96.69 159 ASN A CA 1
ATOM 1223 C C . ASN A 1 159 ? 4.844 1.511 10.719 1 96.69 159 ASN A C 1
ATOM 1225 O O . ASN A 1 159 ? 4.391 1.476 9.57 1 96.69 159 ASN A O 1
ATOM 1229 N N . PRO A 1 160 ? 5.734 2.498 11.07 1 96.44 160 PRO A N 1
ATOM 1230 C CA . PRO A 1 160 ? 6.117 3.52 10.086 1 96.44 160 PRO A CA 1
ATOM 1231 C C . PRO A 1 160 ? 6.863 2.938 8.891 1 96.44 160 PRO A C 1
ATOM 1233 O O . PRO A 1 160 ? 7.031 3.617 7.875 1 96.44 160 PRO A O 1
ATOM 1236 N N . MET A 1 161 ? 7.32 1.742 9.039 1 96.5 161 MET A N 1
ATOM 1237 C CA . MET A 1 161 ? 8.117 1.128 7.973 1 96.5 161 MET A CA 1
ATOM 1238 C C . MET A 1 161 ? 7.266 0.893 6.73 1 96.5 161 MET A C 1
ATOM 1240 O O . MET A 1 161 ? 7.695 1.195 5.613 1 96.5 161 MET A O 1
ATOM 1244 N N . PHE A 1 162 ? 6.004 0.398 6.918 1 98.25 162 PHE A N 1
ATOM 1245 C CA . PHE A 1 162 ? 5.176 0.217 5.734 1 98.25 162 PHE A CA 1
ATOM 1246 C C . PHE A 1 162 ? 3.695 0.264 6.094 1 98.25 162 PHE A C 1
ATOM 1248 O O . PHE A 1 162 ? 2.857 0.616 5.262 1 98.25 162 PHE A O 1
ATOM 1255 N N . GLU A 1 163 ? 3.309 -0.008 7.352 1 98.56 163 GLU A N 1
ATOM 1256 C CA . GLU A 1 163 ? 1.899 0.046 7.73 1 98.56 163 GLU A CA 1
ATOM 1257 C C . GLU A 1 163 ? 1.353 1.467 7.625 1 98.56 163 GLU A C 1
ATOM 1259 O O . GLU A 1 163 ? 0.18 1.663 7.297 1 98.56 163 GLU A O 1
ATOM 1264 N N . PHE A 1 164 ? 2.168 2.488 7.977 1 98.56 164 PHE A N 1
ATOM 1265 C CA . PHE A 1 164 ? 1.785 3.885 7.805 1 98.56 164 PHE A CA 1
ATOM 1266 C C . PHE A 1 164 ? 1.355 4.156 6.367 1 98.56 164 PHE A C 1
ATOM 1268 O O . PHE A 1 164 ? 0.359 4.84 6.129 1 98.56 164 PHE A O 1
ATOM 1275 N N . PHE A 1 165 ? 2.123 3.615 5.391 1 98.88 165 PHE A N 1
ATOM 1276 C CA . PHE A 1 165 ? 1.817 3.809 3.979 1 98.88 165 PHE A CA 1
ATOM 1277 C C . PHE A 1 165 ? 0.457 3.215 3.633 1 98.88 165 PHE A C 1
ATOM 1279 O O . PHE A 1 165 ? -0.337 3.84 2.926 1 98.88 165 PHE A O 1
ATOM 1286 N N . PHE A 1 166 ? 0.223 2.049 4.164 1 98.94 166 PHE A N 1
ATOM 1287 C CA . PHE A 1 166 ? -1.046 1.377 3.912 1 98.94 166 PHE A CA 1
ATOM 1288 C C . PHE A 1 166 ? -2.203 2.152 4.531 1 98.94 166 PHE A C 1
ATOM 1290 O O . PHE A 1 166 ? -3.264 2.291 3.918 1 98.94 166 PHE A O 1
ATOM 1297 N N . ASP A 1 167 ? -1.948 2.67 5.676 1 98.81 167 ASP A N 1
ATOM 1298 C CA . ASP A 1 167 ? -3.02 3.367 6.379 1 98.81 167 ASP A CA 1
ATOM 1299 C C . ASP A 1 167 ? -3.328 4.711 5.719 1 98.81 167 ASP A C 1
ATOM 1301 O O . ASP A 1 167 ? -4.477 5.156 5.719 1 98.81 167 ASP A O 1
ATOM 1305 N N . SER A 1 168 ? -2.301 5.402 5.184 1 98.81 168 SER A N 1
ATOM 1306 C CA . SER A 1 168 ? -2.539 6.598 4.379 1 98.81 168 SER A CA 1
ATOM 1307 C C . SER A 1 168 ? -3.447 6.293 3.193 1 98.81 168 SER A C 1
ATOM 1309 O O . SER A 1 168 ? -4.383 7.047 2.914 1 98.81 168 SER A O 1
ATOM 1311 N N . ALA A 1 169 ? -3.164 5.168 2.537 1 98.94 169 ALA A N 1
ATOM 1312 C CA . ALA A 1 169 ? -4 4.762 1.411 1 98.94 169 ALA A CA 1
ATOM 1313 C C . ALA A 1 169 ? -5.438 4.508 1.859 1 98.94 169 ALA A C 1
ATOM 1315 O O . ALA A 1 169 ? -6.383 4.996 1.238 1 98.94 169 ALA A O 1
ATOM 1316 N N . ARG A 1 170 ? -5.613 3.76 2.971 1 98.81 170 ARG A N 1
ATOM 1317 C CA . ARG A 1 170 ? -6.941 3.482 3.51 1 98.81 170 ARG A CA 1
ATOM 1318 C C . ARG A 1 170 ? -7.727 4.773 3.725 1 98.81 170 ARG A C 1
ATOM 1320 O O . ARG A 1 170 ? -8.883 4.875 3.314 1 98.81 170 ARG A O 1
ATOM 1327 N N . ALA A 1 171 ? -7.055 5.727 4.375 1 98.88 171 ALA A N 1
ATOM 1328 C CA . ALA A 1 171 ? -7.723 6.961 4.773 1 98.88 171 ALA A CA 1
ATOM 1329 C C . ALA A 1 171 ? -8.18 7.758 3.553 1 98.88 171 ALA A C 1
ATOM 1331 O O . ALA A 1 171 ? -9.32 8.211 3.486 1 98.88 171 ALA A O 1
ATOM 1332 N N . VAL A 1 172 ? -7.305 7.926 2.592 1 98.88 172 VAL A N 1
ATOM 1333 C CA . VAL A 1 172 ? -7.641 8.719 1.416 1 98.88 172 VAL A CA 1
ATOM 1334 C C . VAL A 1 172 ? -8.695 7.996 0.585 1 98.88 172 VAL A C 1
ATOM 1336 O O . VAL A 1 172 ? -9.641 8.617 0.09 1 98.88 172 VAL A O 1
ATOM 1339 N N . ILE A 1 173 ? -8.578 6.664 0.438 1 98.69 173 ILE A N 1
ATOM 1340 C CA . ILE A 1 173 ? -9.586 5.875 -0.265 1 98.69 173 ILE A CA 1
ATOM 1341 C C . ILE A 1 173 ? -10.945 6.07 0.4 1 98.69 173 ILE A C 1
ATOM 1343 O O . ILE A 1 173 ? -11.953 6.305 -0.28 1 98.69 173 ILE A O 1
ATOM 1347 N N . ASN A 1 174 ? -10.938 6.023 1.698 1 98.44 174 ASN A N 1
ATOM 1348 C CA . ASN A 1 174 ? -12.195 6.172 2.424 1 98.44 174 ASN A CA 1
ATOM 1349 C C . ASN A 1 174 ? -12.773 7.578 2.268 1 98.44 174 ASN A C 1
ATOM 1351 O O . ASN A 1 174 ? -13.992 7.754 2.242 1 98.44 174 ASN A O 1
ATOM 1355 N N . LEU A 1 175 ? -11.961 8.625 2.203 1 98.56 175 LEU A N 1
ATOM 1356 C CA . LEU A 1 175 ? -12.422 9.984 1.944 1 98.56 175 LEU A CA 1
ATOM 1357 C C . LEU A 1 175 ? -13.164 10.062 0.612 1 98.56 175 LEU A C 1
ATOM 1359 O O . LEU A 1 175 ? -14.188 10.734 0.507 1 98.56 175 LEU A O 1
ATOM 1363 N N . PHE A 1 176 ? -12.648 9.383 -0.395 1 97.88 176 PHE A N 1
ATOM 1364 C CA . PHE A 1 176 ? -13.273 9.398 -1.711 1 97.88 176 PHE A CA 1
ATOM 1365 C C . PHE A 1 176 ? -14.562 8.594 -1.711 1 97.88 176 PHE A C 1
ATOM 1367 O O . PHE A 1 176 ? -15.602 9.062 -2.172 1 97.88 176 PHE A O 1
ATOM 1374 N N . LEU A 1 177 ? -14.516 7.391 -1.134 1 96.69 177 LEU A N 1
ATOM 1375 C CA . LEU A 1 177 ? -15.633 6.461 -1.272 1 96.69 177 LEU A CA 1
ATOM 1376 C C . LEU A 1 177 ? -16.781 6.844 -0.345 1 96.69 177 LEU A C 1
ATOM 1378 O O . LEU A 1 177 ? -17.938 6.461 -0.58 1 96.69 177 LEU A O 1
ATOM 1382 N N . SER A 1 178 ? -16.5 7.559 0.712 1 95.94 178 SER A N 1
ATOM 1383 C CA . SER A 1 178 ? -17.547 8.094 1.582 1 95.94 178 SER A CA 1
ATOM 1384 C C . SER A 1 178 ? -18.094 9.398 1.033 1 95.94 178 SER A C 1
ATOM 1386 O O . SER A 1 178 ? -18.984 10 1.642 1 95.94 178 SER A O 1
ATOM 1388 N N . GLU A 1 179 ? -17.516 9.906 -0.023 1 95.44 179 GLU A N 1
ATOM 1389 C CA . GLU A 1 179 ? -17.906 11.133 -0.717 1 95.44 179 GLU A CA 1
ATOM 1390 C C . GLU A 1 179 ? -17.578 12.367 0.111 1 95.44 179 GLU A C 1
ATOM 1392 O O . GLU A 1 179 ? -18.094 13.453 -0.14 1 95.44 179 GLU A O 1
ATOM 1397 N N . THR A 1 180 ? -16.734 12.195 1.072 1 97.25 180 THR A N 1
ATOM 1398 C CA . THR A 1 180 ? -16.281 13.312 1.886 1 97.25 180 THR A CA 1
ATOM 1399 C C . THR A 1 180 ? -15.594 14.367 1.021 1 97.25 180 THR A C 1
ATOM 1401 O O . THR A 1 180 ? -15.875 15.562 1.144 1 97.25 180 THR A O 1
ATOM 1404 N N . THR A 1 181 ? -14.711 13.953 0.096 1 96.5 181 THR A N 1
ATOM 1405 C CA . THR A 1 181 ? -13.984 14.883 -0.764 1 96.5 181 THR A CA 1
ATOM 1406 C C . THR A 1 181 ? -14.938 15.609 -1.708 1 96.5 181 THR A C 1
ATOM 1408 O O . THR A 1 181 ? -14.719 16.766 -2.055 1 96.5 181 THR A O 1
ATOM 1411 N N . ALA A 1 182 ? -15.984 14.922 -2.102 1 95.25 182 ALA A N 1
ATOM 1412 C CA . ALA A 1 182 ? -16.969 15.508 -3.01 1 95.25 182 ALA A CA 1
ATOM 1413 C C . ALA A 1 182 ? -17.906 16.453 -2.266 1 95.25 182 ALA A C 1
ATOM 1415 O O . ALA A 1 182 ? -18.375 17.453 -2.834 1 95.25 182 ALA A O 1
ATOM 1416 N N . ASN A 1 183 ? -18.156 16.172 -1.013 1 96.69 183 ASN A N 1
ATOM 1417 C CA . ASN A 1 183 ? -19.109 16.953 -0.227 1 96.69 183 ASN A CA 1
ATOM 1418 C C . ASN A 1 183 ? -18.453 18.188 0.389 1 96.69 183 ASN A C 1
ATOM 1420 O O . ASN A 1 183 ? -19.109 19.188 0.64 1 96.69 183 ASN A O 1
ATOM 1424 N N . PHE A 1 184 ? -17.188 18.094 0.7 1 98.25 184 PHE A N 1
ATOM 1425 C CA . PHE A 1 184 ? -16.438 19.188 1.317 1 98.25 184 PHE A CA 1
ATOM 1426 C C . PHE A 1 184 ? -15.281 19.609 0.429 1 98.25 184 PHE A C 1
ATOM 1428 O O . PHE A 1 184 ? -14.125 19.281 0.705 1 98.25 184 PHE A O 1
ATOM 1435 N N . THR A 1 185 ? -15.508 20.453 -0.537 1 97.75 185 THR A N 1
ATOM 1436 C CA . THR A 1 185 ? -14.594 20.734 -1.644 1 97.75 185 THR A CA 1
ATOM 1437 C C . THR A 1 185 ? -13.648 21.875 -1.297 1 97.75 185 THR A C 1
ATOM 1439 O O . THR A 1 185 ? -12.672 22.125 -2.008 1 97.75 185 THR A O 1
ATOM 1442 N N . ASP A 1 186 ? -13.922 22.531 -0.158 1 97.81 186 ASP A N 1
ATOM 1443 C CA . ASP A 1 186 ? -13.141 23.734 0.146 1 97.81 186 ASP A CA 1
ATOM 1444 C C . ASP A 1 186 ? -12.039 23.422 1.164 1 97.81 186 ASP A C 1
ATOM 1446 O O . ASP A 1 186 ? -11.422 24.344 1.707 1 97.81 186 ASP A O 1
ATOM 1450 N N . ILE A 1 187 ? -11.852 22.156 1.436 1 98.44 187 ILE A N 1
ATOM 1451 C CA . ILE A 1 187 ? -10.75 21.703 2.281 1 98.44 187 ILE A CA 1
ATOM 1452 C C . ILE A 1 187 ? -9.516 21.438 1.422 1 98.44 187 ILE A C 1
ATOM 1454 O O . ILE A 1 187 ? -9.617 20.859 0.339 1 98.44 187 ILE A O 1
ATOM 1458 N N . THR A 1 188 ? -8.359 21.906 1.877 1 98.56 188 THR A N 1
ATOM 1459 C CA . THR A 1 188 ? -7.086 21.562 1.262 1 98.56 188 THR A CA 1
ATOM 1460 C C . THR A 1 188 ? -6.352 20.516 2.092 1 98.56 188 THR A C 1
ATOM 1462 O O . THR A 1 188 ? -6.086 20.734 3.277 1 98.56 188 THR A O 1
ATOM 1465 N N . TYR A 1 189 ? -6.023 19.391 1.479 1 98.81 189 TYR A N 1
ATOM 1466 C CA . TYR A 1 189 ? -5.332 18.312 2.166 1 98.81 189 TYR A CA 1
ATOM 1467 C C . TYR A 1 189 ? -3.848 18.297 1.813 1 98.81 189 TYR A C 1
ATOM 1469 O O . TYR A 1 189 ? -3.477 18.531 0.66 1 98.81 189 TYR A O 1
ATOM 1477 N N . ILE A 1 190 ? -3.006 18.062 2.76 1 98.88 190 ILE A N 1
ATOM 1478 C CA . ILE A 1 190 ? -1.607 17.703 2.545 1 98.88 190 ILE A CA 1
ATOM 1479 C C . ILE A 1 190 ? -1.361 16.281 3.023 1 98.88 190 ILE A C 1
ATOM 1481 O O . ILE A 1 190 ? -1.423 16 4.223 1 98.88 190 ILE A O 1
ATOM 1485 N N . ILE A 1 191 ? -1.134 15.375 2.076 1 98.88 191 ILE A N 1
ATOM 1486 C CA . ILE A 1 191 ? -0.886 13.969 2.389 1 98.88 191 ILE A CA 1
ATOM 1487 C C . ILE A 1 191 ? 0.617 13.727 2.51 1 98.88 191 ILE A C 1
ATOM 1489 O O . ILE A 1 191 ? 1.389 14.125 1.634 1 98.88 191 ILE A O 1
ATOM 1493 N N . SER A 1 192 ? 1.021 13.055 3.564 1 98.5 192 SER A N 1
ATOM 1494 C CA . SER A 1 192 ? 2.439 12.883 3.859 1 98.5 192 SER A CA 1
ATOM 1495 C C . SER A 1 192 ? 3.047 11.766 3.025 1 98.5 192 SER A C 1
ATOM 1497 O O . SER A 1 192 ? 2.324 10.938 2.463 1 98.5 192 SER A O 1
ATOM 1499 N N . HIS A 1 193 ? 4.336 11.75 2.881 1 98.62 193 HIS A N 1
ATOM 1500 C CA . HIS A 1 193 ? 5.164 10.664 2.377 1 98.62 193 HIS A CA 1
ATOM 1501 C C . HIS A 1 193 ? 4.816 10.328 0.93 1 98.62 193 HIS A C 1
ATOM 1503 O O . HIS A 1 193 ? 4.695 9.156 0.572 1 98.62 193 HIS A O 1
ATOM 1509 N N . ALA A 1 194 ? 4.578 11.328 0.182 1 98.62 194 ALA A N 1
ATOM 1510 C CA . ALA A 1 194 ? 4.293 11.18 -1.244 1 98.62 194 ALA A CA 1
ATOM 1511 C C . ALA A 1 194 ? 3.08 10.289 -1.475 1 98.62 194 ALA A C 1
ATOM 1513 O O . ALA A 1 194 ? 3.037 9.531 -2.447 1 98.62 194 ALA A O 1
ATOM 1514 N N . GLY A 1 195 ? 2.145 10.25 -0.519 1 98.69 195 GLY A N 1
ATOM 1515 C CA . GLY A 1 195 ? 0.909 9.5 -0.689 1 98.69 195 GLY A CA 1
ATOM 1516 C C . GLY A 1 195 ? 1.024 8.055 -0.254 1 98.69 195 GLY A C 1
ATOM 1517 O O . GLY A 1 195 ? 0.069 7.285 -0.379 1 98.69 195 GLY A O 1
ATOM 1518 N N . GLY A 1 196 ? 2.211 7.672 0.215 1 98.62 196 GLY A N 1
ATOM 1519 C CA . GLY A 1 196 ? 2.398 6.312 0.695 1 98.62 196 GLY A CA 1
ATOM 1520 C C . GLY A 1 196 ? 2.049 5.262 -0.34 1 98.62 196 GLY A C 1
ATOM 1521 O O . GLY A 1 196 ? 2.533 5.312 -1.473 1 98.62 196 GLY A O 1
ATOM 1522 N N . ALA A 1 197 ? 1.143 4.371 -0.002 1 98.88 197 ALA A N 1
ATOM 1523 C CA . ALA A 1 197 ? 0.755 3.256 -0.865 1 98.88 197 ALA A CA 1
ATOM 1524 C C . ALA A 1 197 ? -0.493 3.598 -1.674 1 98.88 197 ALA A C 1
ATOM 1526 O O . ALA A 1 197 ? -1.108 2.717 -2.279 1 98.88 197 ALA A O 1
ATOM 1527 N N . LEU A 1 198 ? -0.877 4.832 -1.727 1 98.94 198 LEU A N 1
ATOM 1528 C CA . LEU A 1 198 ? -2.119 5.25 -2.371 1 98.94 198 LEU A CA 1
ATOM 1529 C C . LEU A 1 198 ? -2.021 5.098 -3.885 1 98.94 198 LEU A C 1
ATOM 1531 O O . LEU A 1 198 ? -2.926 4.547 -4.516 1 98.94 198 LEU A O 1
ATOM 1535 N N . PRO A 1 199 ? -0.897 5.473 -4.504 1 98.81 199 PRO A N 1
ATOM 1536 C CA . PRO A 1 199 ? -0.9 5.586 -5.965 1 98.81 199 PRO A CA 1
ATOM 1537 C C . PRO A 1 199 ? -1.231 4.27 -6.66 1 98.81 199 PRO A C 1
ATOM 1539 O O . PRO A 1 199 ? -2.102 4.23 -7.535 1 98.81 199 PRO A O 1
ATOM 1542 N N . PRO A 1 200 ? -0.692 3.17 -6.227 1 98.75 200 PRO A N 1
ATOM 1543 C CA . PRO A 1 200 ? -0.989 1.941 -6.969 1 98.75 200 PRO A CA 1
ATOM 1544 C C . PRO A 1 200 ? -2.426 1.465 -6.77 1 98.75 200 PRO A C 1
ATOM 1546 O O . PRO A 1 200 ? -2.895 0.585 -7.5 1 98.75 200 PRO A O 1
ATOM 1549 N N . THR A 1 201 ? -3.125 2.008 -5.844 1 98.75 201 THR A N 1
ATOM 1550 C CA . THR A 1 201 ? -4.449 1.5 -5.512 1 98.75 201 THR A CA 1
ATOM 1551 C C . THR A 1 201 ? -5.527 2.256 -6.281 1 98.75 201 THR A C 1
ATOM 1553 O O . THR A 1 201 ? -6.691 1.844 -6.305 1 98.75 201 THR A O 1
ATOM 1556 N N . ILE A 1 202 ? -5.234 3.35 -6.973 1 98.62 202 ILE A N 1
ATOM 1557 C CA . ILE A 1 202 ? -6.211 4.336 -7.422 1 98.62 202 ILE A CA 1
ATOM 1558 C C . ILE A 1 202 ? -7.113 3.719 -8.492 1 98.62 202 ILE A C 1
ATOM 1560 O O . ILE A 1 202 ? -8.336 3.74 -8.367 1 98.62 202 ILE A O 1
ATOM 1564 N N . GLU A 1 203 ? -6.539 3.107 -9.5 1 97.31 203 GLU A N 1
ATOM 1565 C CA . GLU A 1 203 ? -7.379 2.49 -10.523 1 97.31 203 GLU A CA 1
ATOM 1566 C C . GLU A 1 203 ? -8.195 1.335 -9.945 1 97.31 203 GLU A C 1
ATOM 1568 O O . GLU A 1 203 ? -9.352 1.132 -10.328 1 97.31 203 GLU A O 1
ATOM 1573 N N . ARG A 1 204 ? -7.586 0.619 -9.078 1 97.06 204 ARG A N 1
ATOM 1574 C CA . ARG A 1 204 ? -8.219 -0.578 -8.531 1 97.06 204 ARG A CA 1
ATOM 1575 C C . ARG A 1 204 ? -9.422 -0.217 -7.672 1 97.06 204 ARG A C 1
ATOM 1577 O O . ARG A 1 204 ? -10.516 -0.742 -7.875 1 97.06 204 ARG A O 1
ATOM 1584 N N . PHE A 1 205 ? -9.281 0.763 -6.691 1 97.62 205 PHE A N 1
ATOM 1585 C CA . PHE A 1 205 ? -10.422 1.012 -5.816 1 97.62 205 PHE A CA 1
ATOM 1586 C C . PHE A 1 205 ? -11.539 1.723 -6.57 1 97.62 205 PHE A C 1
ATOM 1588 O O . PHE A 1 205 ? -12.719 1.53 -6.266 1 97.62 205 PHE A O 1
ATOM 1595 N N . THR A 1 206 ? -11.219 2.529 -7.605 1 96.69 206 THR A N 1
ATOM 1596 C CA . THR A 1 206 ? -12.258 3.203 -8.375 1 96.69 206 THR A CA 1
ATOM 1597 C C . THR A 1 206 ? -13.008 2.211 -9.258 1 96.69 206 THR A C 1
ATOM 1599 O O . THR A 1 206 ? -14.234 2.289 -9.383 1 96.69 206 THR A O 1
ATOM 1602 N N . SER A 1 207 ? -12.273 1.218 -9.82 1 93.31 207 SER A N 1
ATOM 1603 C CA . SER A 1 207 ? -12.906 0.199 -10.648 1 93.31 207 SER A CA 1
ATOM 1604 C C . SER A 1 207 ? -13.781 -0.733 -9.82 1 93.31 207 SER A C 1
ATOM 1606 O O . SER A 1 207 ? -14.875 -1.099 -10.234 1 93.31 207 SER A O 1
ATOM 1608 N N . PHE A 1 208 ? -13.297 -1.084 -8.633 1 91.88 208 PHE A N 1
ATOM 1609 C CA . PHE A 1 208 ? -14.078 -1.913 -7.727 1 91.88 208 PHE A CA 1
ATOM 1610 C C . PHE A 1 208 ? -15.359 -1.195 -7.309 1 91.88 208 PHE A C 1
ATOM 1612 O O . PHE A 1 208 ? -16.422 -1.805 -7.254 1 91.88 208 PHE A O 1
ATOM 1619 N N . ALA A 1 209 ? -15.188 0.059 -7.02 1 90.81 209 ALA A N 1
ATOM 1620 C CA . ALA A 1 209 ? -16.328 0.853 -6.566 1 90.81 209 ALA A CA 1
ATOM 1621 C C . ALA A 1 209 ? -17.438 0.854 -7.609 1 90.81 209 ALA A C 1
ATOM 1623 O O . ALA A 1 209 ? -18.625 0.777 -7.262 1 90.81 209 ALA A O 1
ATOM 1624 N N . SER A 1 210 ? -17.094 0.881 -8.852 1 85.38 210 SER A N 1
ATOM 1625 C CA . SER A 1 210 ? -18.078 0.939 -9.938 1 85.38 210 SER A CA 1
ATOM 1626 C C . SER A 1 210 ? -18.516 -0.458 -10.359 1 85.38 210 SER A C 1
ATOM 1628 O O . SER A 1 210 ? -19.703 -0.785 -10.273 1 85.38 210 SER A O 1
ATOM 1630 N N . SER A 1 211 ? -17.609 -1.372 -10.562 1 81.75 211 SER A N 1
ATOM 1631 C CA . SER A 1 211 ? -17.891 -2.648 -11.219 1 81.75 211 SER A CA 1
ATOM 1632 C C . SER A 1 211 ? -18.359 -3.693 -10.211 1 81.75 211 SER A C 1
ATOM 1634 O O . SER A 1 211 ? -19.141 -4.578 -10.539 1 81.75 211 SER A O 1
ATOM 1636 N N . ILE A 1 212 ? -17.875 -3.582 -9.008 1 77.25 212 ILE A N 1
ATOM 1637 C CA . ILE A 1 212 ? -18.141 -4.656 -8.047 1 77.25 212 ILE A CA 1
ATOM 1638 C C . ILE A 1 212 ? -19.156 -4.188 -7.016 1 77.25 212 ILE A C 1
ATOM 1640 O O . ILE A 1 212 ? -20.125 -4.898 -6.723 1 77.25 212 ILE A O 1
ATOM 1644 N N . LEU A 1 213 ? -18.906 -2.969 -6.512 1 80.06 213 LEU A N 1
ATOM 1645 C CA . LEU A 1 213 ? -19.766 -2.494 -5.434 1 80.06 213 LEU A CA 1
ATOM 1646 C C . LEU A 1 213 ? -20.984 -1.775 -5.988 1 80.06 213 LEU A C 1
ATOM 1648 O O . LEU A 1 213 ? -21.984 -1.605 -5.285 1 80.06 213 LEU A O 1
ATOM 1652 N N . GLY A 1 214 ? -20.969 -1.434 -7.25 1 80.38 214 GLY A N 1
ATOM 1653 C CA . GLY A 1 214 ? -22.094 -0.754 -7.855 1 80.38 214 GLY A CA 1
ATOM 1654 C C . GLY A 1 214 ? -22.5 0.507 -7.117 1 80.38 214 GLY A C 1
ATOM 1655 O O . GLY A 1 214 ? -23.688 0.761 -6.918 1 80.38 214 GLY A O 1
ATOM 1656 N N . LEU A 1 215 ? -21.5 1.253 -6.684 1 80.44 215 LEU A N 1
ATOM 1657 C CA . LEU A 1 215 ? -21.797 2.484 -5.961 1 80.44 215 LEU A CA 1
ATOM 1658 C C . LEU A 1 215 ? -22.516 3.482 -6.859 1 80.44 215 LEU A C 1
ATOM 1660 O O . LEU A 1 215 ? -22.266 3.533 -8.062 1 80.44 215 LEU A O 1
ATOM 1664 N N . PRO A 1 216 ? -23.406 4.234 -6.277 1 75.44 216 PRO A N 1
ATOM 1665 C CA . PRO A 1 216 ? -24.312 5.094 -7.047 1 75.44 216 PRO A CA 1
ATOM 1666 C C . PRO A 1 216 ? -23.609 6.312 -7.637 1 75.44 216 PRO A C 1
ATOM 1668 O O . PRO A 1 216 ? -24.125 6.957 -8.547 1 75.44 216 PRO A O 1
ATOM 1671 N N . PHE A 1 217 ? -22.531 6.625 -7.055 1 78.06 217 PHE A N 1
ATOM 1672 C CA . PHE A 1 217 ? -21.844 7.793 -7.582 1 78.06 217 PHE A CA 1
ATOM 1673 C C . PHE A 1 217 ? -20.734 7.379 -8.555 1 78.06 217 PHE A C 1
ATOM 1675 O O . PHE A 1 217 ? -20.25 6.246 -8.5 1 78.06 217 PHE A O 1
ATOM 1682 N N . GLU A 1 218 ? -20.469 8.25 -9.477 1 84.06 218 GLU A N 1
ATOM 1683 C CA . GLU A 1 218 ? -19.453 7.965 -10.484 1 84.06 218 GLU A CA 1
ATOM 1684 C C . GLU A 1 218 ? -18.047 8.234 -9.945 1 84.06 218 GLU A C 1
ATOM 1686 O O . GLU A 1 218 ? -17.75 9.336 -9.484 1 84.06 218 GLU A O 1
ATOM 1691 N N . ILE A 1 219 ? -17.25 7.191 -9.844 1 91.69 219 ILE A N 1
ATOM 1692 C CA . ILE A 1 219 ? -15.859 7.379 -9.469 1 91.69 219 ILE A CA 1
ATOM 1693 C C . ILE A 1 219 ? -14.961 6.602 -10.43 1 91.69 219 ILE A C 1
ATOM 1695 O O . ILE A 1 219 ? -15.289 5.48 -10.828 1 91.69 219 ILE A O 1
ATOM 1699 N N . ASN A 1 220 ? -13.961 7.211 -10.914 1 93.5 220 ASN A N 1
ATOM 1700 C CA . ASN A 1 220 ? -12.859 6.641 -11.688 1 93.5 220 ASN A CA 1
ATOM 1701 C C . ASN A 1 220 ? -11.555 7.387 -11.445 1 93.5 220 ASN A C 1
ATOM 1703 O O . ASN A 1 220 ? -11.508 8.312 -10.633 1 93.5 220 ASN A O 1
ATOM 1707 N N . SER A 1 221 ? -10.508 7.004 -12.062 1 94.69 221 SER A N 1
ATOM 1708 C CA . SER A 1 221 ? -9.203 7.586 -11.781 1 94.69 221 SER A CA 1
ATOM 1709 C C . SER A 1 221 ? -9.148 9.055 -12.188 1 94.69 221 SER A C 1
ATOM 1711 O O . SER A 1 221 ? -8.453 9.852 -11.562 1 94.69 221 SER A O 1
ATOM 1713 N N . ASP A 1 222 ? -9.938 9.477 -13.164 1 95.38 222 ASP A N 1
ATOM 1714 C CA . ASP A 1 222 ? -9.969 10.875 -13.586 1 95.38 222 ASP A CA 1
ATOM 1715 C C . ASP A 1 222 ? -10.586 11.758 -12.5 1 95.38 222 ASP A C 1
ATOM 1717 O O . ASP A 1 222 ? -10.141 12.883 -12.281 1 95.38 222 ASP A O 1
ATOM 1721 N N . VAL A 1 223 ? -11.609 11.234 -11.891 1 95.62 223 VAL A N 1
ATOM 1722 C CA . VAL A 1 223 ? -12.25 11.953 -10.797 1 95.62 223 VAL A CA 1
ATOM 1723 C C . VAL A 1 223 ? -11.258 12.156 -9.656 1 95.62 223 VAL A C 1
ATOM 1725 O O . VAL A 1 223 ? -11.188 13.234 -9.055 1 95.62 223 VAL A O 1
ATOM 1728 N N . VAL A 1 224 ? -10.469 11.164 -9.367 1 98 224 VAL A N 1
ATOM 1729 C CA . VAL A 1 224 ? -9.461 11.234 -8.32 1 98 224 VAL A CA 1
ATOM 1730 C C . VAL A 1 224 ? -8.398 12.266 -8.695 1 98 224 VAL A C 1
ATOM 1732 O O . VAL A 1 224 ? -8.023 13.109 -7.883 1 98 224 VAL A O 1
ATOM 1735 N N . LYS A 1 225 ? -7.945 12.25 -9.93 1 98 225 LYS A N 1
ATOM 1736 C CA . LYS A 1 225 ? -6.949 13.195 -10.414 1 98 225 LYS A CA 1
ATOM 1737 C C . LYS A 1 225 ? -7.465 14.633 -10.336 1 98 225 LYS A C 1
ATOM 1739 O O . LYS A 1 225 ? -6.723 15.539 -9.961 1 98 225 LYS A O 1
ATOM 1744 N N . GLU A 1 226 ? -8.719 14.789 -10.648 1 97.81 226 GLU A N 1
ATOM 1745 C CA . GLU A 1 226 ? -9.32 16.109 -10.57 1 97.81 226 GLU A CA 1
ATOM 1746 C C . GLU A 1 226 ? -9.375 16.609 -9.125 1 97.81 226 GLU A C 1
ATOM 1748 O O . GLU A 1 226 ? -9.078 17.781 -8.859 1 97.81 226 GLU A O 1
ATOM 1753 N N . ALA A 1 227 ? -9.734 15.719 -8.273 1 98.06 227 ALA A N 1
ATOM 1754 C CA . ALA A 1 227 ? -9.758 16.094 -6.863 1 98.06 227 ALA A CA 1
ATOM 1755 C C . ALA A 1 227 ? -8.359 16.438 -6.363 1 98.06 227 ALA A C 1
ATOM 1757 O O . ALA A 1 227 ? -8.18 17.391 -5.594 1 98.06 227 ALA A O 1
ATOM 1758 N N . PHE A 1 228 ? -7.363 15.672 -6.793 1 98.69 228 PHE A N 1
ATOM 1759 C CA . PHE A 1 228 ? -5.984 15.938 -6.418 1 98.69 228 PHE A CA 1
ATOM 1760 C C . PHE A 1 228 ? -5.555 17.328 -6.887 1 98.69 228 PHE A C 1
ATOM 1762 O O . PHE A 1 228 ? -4.895 18.062 -6.148 1 98.69 228 PHE A O 1
ATOM 1769 N N . ALA A 1 229 ? -5.969 17.719 -8.008 1 98 229 ALA A N 1
ATOM 1770 C CA . ALA A 1 229 ? -5.578 19 -8.602 1 98 229 ALA A CA 1
ATOM 1771 C C . ALA A 1 229 ? -6.25 20.156 -7.879 1 98 229 ALA A C 1
ATOM 1773 O O . ALA A 1 229 ? -5.777 21.297 -7.945 1 98 229 ALA A O 1
ATOM 1774 N N . ARG A 1 230 ? -7.281 19.844 -7.16 1 96.5 230 ARG A N 1
ATOM 1775 C CA . ARG A 1 230 ? -8.07 20.906 -6.566 1 96.5 230 ARG A CA 1
ATOM 1776 C C . ARG A 1 230 ? -7.797 21.031 -5.07 1 96.5 230 ARG A C 1
ATOM 1778 O O . ARG A 1 230 ? -7.688 22.125 -4.535 1 96.5 230 ARG A O 1
ATOM 1785 N N . GLN A 1 231 ? -7.648 19.797 -4.469 1 97.31 231 GLN A N 1
ATOM 1786 C CA . GLN A 1 231 ? -7.793 19.812 -3.018 1 97.31 231 GLN A CA 1
ATOM 1787 C C . GLN A 1 231 ? -6.562 19.234 -2.336 1 97.31 231 GLN A C 1
ATOM 1789 O O . GLN A 1 231 ? -6.383 19.375 -1.125 1 97.31 231 GLN A O 1
ATOM 1794 N N . PHE A 1 232 ? -5.684 18.625 -3.133 1 98.81 232 PHE A N 1
ATOM 1795 C CA . PHE A 1 232 ? -4.684 17.812 -2.455 1 98.81 232 PHE A CA 1
ATOM 1796 C C . PHE A 1 232 ? -3.275 18.297 -2.787 1 98.81 232 PHE A C 1
ATOM 1798 O O . PHE A 1 232 ? -3.008 18.719 -3.916 1 98.81 232 PHE A O 1
ATOM 1805 N N . TYR A 1 233 ? -2.418 18.25 -1.817 1 98.88 233 TYR A N 1
ATOM 1806 C CA . TYR A 1 233 ? -0.965 18.312 -1.922 1 98.88 233 TYR A CA 1
ATOM 1807 C C . TYR A 1 233 ? -0.323 17.062 -1.309 1 98.88 233 TYR A C 1
ATOM 1809 O O . TYR A 1 233 ? -0.94 16.375 -0.492 1 98.88 233 TYR A O 1
ATOM 1817 N N . PHE A 1 234 ? 0.904 16.781 -1.757 1 98.94 234 PHE A N 1
ATOM 1818 C CA . PHE A 1 234 ? 1.672 15.656 -1.245 1 98.94 234 PHE A CA 1
ATOM 1819 C C . PHE A 1 234 ? 3.072 16.094 -0.833 1 98.94 234 PHE A C 1
ATOM 1821 O O . PHE A 1 234 ? 3.758 16.781 -1.586 1 98.94 234 PHE A O 1
ATOM 1828 N N . ASP A 1 235 ? 3.48 15.734 0.358 1 98.75 235 ASP A N 1
ATOM 1829 C CA . ASP A 1 235 ? 4.832 16.141 0.724 1 98.75 235 ASP A CA 1
ATOM 1830 C C . ASP A 1 235 ? 5.84 15.031 0.453 1 98.75 235 ASP A C 1
ATOM 1832 O O . ASP A 1 235 ? 5.453 13.875 0.238 1 98.75 235 ASP A O 1
ATOM 1836 N N . LEU A 1 236 ? 7.078 15.344 0.487 1 98.25 236 LEU A N 1
ATOM 1837 C CA . LEU A 1 236 ? 8.148 14.43 0.091 1 98.25 236 LEU A CA 1
ATOM 1838 C C . LEU A 1 236 ? 8.859 13.867 1.315 1 98.25 236 LEU A C 1
ATOM 1840 O O . LEU A 1 236 ? 10 13.414 1.217 1 98.25 236 LEU A O 1
ATOM 1844 N N . ALA A 1 237 ? 8.18 14.031 2.486 1 97.25 237 ALA A N 1
ATOM 1845 C CA . ALA A 1 237 ? 8.805 13.461 3.674 1 97.25 237 ALA A CA 1
ATOM 1846 C C . ALA A 1 237 ? 9.055 11.961 3.492 1 97.25 237 ALA A C 1
ATOM 1848 O O . ALA A 1 237 ? 8.273 11.273 2.84 1 97.25 237 ALA A O 1
ATOM 1849 N N . GLY A 1 238 ? 10.117 11.57 4.129 1 93.12 238 GLY A N 1
ATOM 1850 C CA . GLY A 1 238 ? 10.484 10.164 4.035 1 93.12 238 GLY A CA 1
ATOM 1851 C C . GLY A 1 238 ? 11.383 9.859 2.852 1 93.12 238 GLY A C 1
ATOM 1852 O O . GLY A 1 238 ? 12.297 10.633 2.541 1 93.12 238 GLY A O 1
ATOM 1853 N N . PHE A 1 239 ? 11.227 8.734 2.158 1 95.69 239 PHE A N 1
ATOM 1854 C CA . PHE A 1 239 ? 12.125 8.234 1.128 1 95.69 239 PHE A CA 1
ATOM 1855 C C . PHE A 1 239 ? 11.445 8.25 -0.237 1 95.69 239 PHE A C 1
ATOM 1857 O O . PHE A 1 239 ? 11.461 7.246 -0.954 1 95.69 239 PHE A O 1
ATOM 1864 N N . ALA A 1 240 ? 10.93 9.508 -0.575 1 97.75 240 ALA A N 1
ATOM 1865 C CA . ALA A 1 240 ? 10.18 9.656 -1.82 1 97.75 240 ALA A CA 1
ATOM 1866 C C . ALA A 1 240 ? 11.094 9.5 -3.031 1 97.75 240 ALA A C 1
ATOM 1868 O O . ALA A 1 240 ? 10.641 9.125 -4.117 1 97.75 240 ALA A O 1
ATOM 1869 N N . PHE A 1 241 ? 12.32 9.906 -2.912 1 97.19 241 PHE A N 1
ATOM 1870 C CA . PHE A 1 241 ? 13.344 9.727 -3.932 1 97.19 241 PHE A CA 1
ATOM 1871 C C . PHE A 1 241 ? 14.312 8.617 -3.529 1 97.19 241 PHE A C 1
ATOM 1873 O O . PHE A 1 241 ? 14.531 8.383 -2.338 1 97.19 241 PHE A O 1
ATOM 1880 N N . PRO A 1 242 ? 14.914 7.867 -4.484 1 97.06 242 PRO A N 1
ATOM 1881 C CA . PRO A 1 242 ? 14.953 8.211 -5.906 1 97.06 242 PRO A CA 1
ATOM 1882 C C . PRO A 1 242 ? 13.781 7.641 -6.691 1 97.06 242 PRO A C 1
ATOM 1884 O O . PRO A 1 242 ? 13.547 8.023 -7.84 1 97.06 242 PRO A O 1
ATOM 1887 N N . ASP A 1 243 ? 12.961 6.789 -6.137 1 97.94 243 ASP A N 1
ATOM 1888 C CA . ASP A 1 243 ? 12.117 5.98 -7.02 1 97.94 243 ASP A CA 1
ATOM 1889 C C . ASP A 1 243 ? 10.641 6.219 -6.73 1 97.94 243 ASP A C 1
ATOM 1891 O O . ASP A 1 243 ? 9.836 6.379 -7.656 1 97.94 243 ASP A O 1
ATOM 1895 N N . GLN A 1 244 ? 10.172 6.379 -5.492 1 98.25 244 GLN A N 1
ATOM 1896 C CA . GLN A 1 244 ? 8.773 6.328 -5.074 1 98.25 244 GLN A CA 1
ATOM 1897 C C . GLN A 1 244 ? 7.945 7.395 -5.789 1 98.25 244 GLN A C 1
ATOM 1899 O O . GLN A 1 244 ? 6.82 7.133 -6.219 1 98.25 244 GLN A O 1
ATOM 1904 N N . VAL A 1 245 ? 8.516 8.586 -5.957 1 98.5 245 VAL A N 1
ATOM 1905 C CA . VAL A 1 245 ? 7.797 9.773 -6.402 1 98.5 245 VAL A CA 1
ATOM 1906 C C . VAL A 1 245 ? 7.199 9.523 -7.785 1 98.5 245 VAL A C 1
ATOM 1908 O O . VAL A 1 245 ? 6.148 10.078 -8.125 1 98.5 245 VAL A O 1
ATOM 1911 N N . TYR A 1 246 ? 7.785 8.664 -8.547 1 98.25 246 TYR A N 1
ATOM 1912 C CA . TYR A 1 246 ? 7.402 8.5 -9.945 1 98.25 246 TYR A CA 1
ATOM 1913 C C . TYR A 1 246 ? 6.027 7.852 -10.062 1 98.25 246 TYR A C 1
ATOM 1915 O O . TYR A 1 246 ? 5.293 8.109 -11.016 1 98.25 246 TYR A O 1
ATOM 1923 N N . GLY A 1 247 ? 5.672 6.996 -9.094 1 98.06 247 GLY A N 1
ATOM 1924 C CA . GLY A 1 247 ? 4.309 6.5 -9.055 1 98.06 247 GLY A CA 1
ATOM 1925 C C . GLY A 1 247 ? 3.277 7.594 -8.859 1 98.06 247 GLY A C 1
ATOM 1926 O O . GLY A 1 247 ? 2.205 7.562 -9.461 1 98.06 247 GLY A O 1
ATOM 1927 N N . LEU A 1 248 ? 3.598 8.555 -8.055 1 98.62 248 LEU A N 1
ATOM 1928 C CA . LEU A 1 248 ? 2.707 9.664 -7.727 1 98.62 248 LEU A CA 1
ATOM 1929 C C . LEU A 1 248 ? 2.529 10.586 -8.93 1 98.62 248 LEU A C 1
ATOM 1931 O O . LEU A 1 248 ? 1.451 11.156 -9.125 1 98.62 248 LEU A O 1
ATOM 1935 N N . LEU A 1 249 ? 3.525 10.695 -9.766 1 98.19 249 LEU A N 1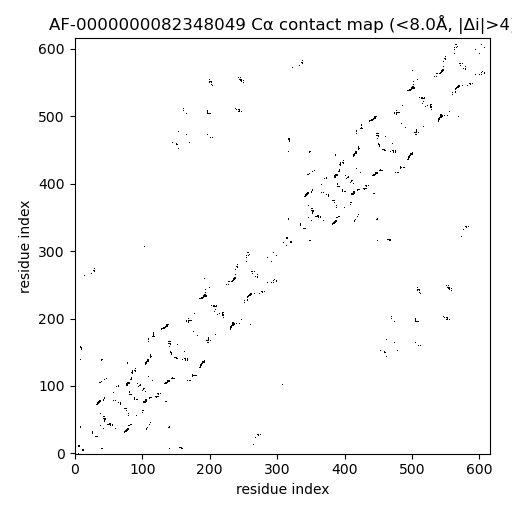
ATOM 1936 C CA . LEU A 1 249 ? 3.551 11.68 -10.844 1 98.19 249 LEU A CA 1
ATOM 1937 C C . LEU A 1 249 ? 2.59 11.289 -11.961 1 98.19 249 LEU A C 1
ATOM 1939 O O . LEU A 1 249 ? 2.328 12.078 -12.867 1 98.19 249 LEU A O 1
ATOM 1943 N N . ARG A 1 250 ? 2.014 10.102 -11.891 1 97.88 250 ARG A N 1
ATOM 1944 C CA . ARG A 1 250 ? 0.95 9.719 -12.82 1 97.88 250 ARG A CA 1
ATOM 1945 C C . ARG A 1 250 ? -0.355 10.43 -12.477 1 97.88 250 ARG A C 1
ATOM 1947 O O . ARG A 1 250 ? -1.278 10.469 -13.289 1 97.88 250 ARG A O 1
ATOM 1954 N N . TYR A 1 251 ? -0.347 11.062 -11.289 1 98.25 251 TYR A N 1
ATOM 1955 C CA . TYR A 1 251 ? -1.623 11.547 -10.781 1 98.25 251 TYR A CA 1
ATOM 1956 C C . TYR A 1 251 ? -1.56 13.047 -10.492 1 98.25 251 TYR A C 1
ATOM 1958 O O . TYR A 1 251 ? -2.588 13.727 -10.477 1 98.25 251 TYR A O 1
ATOM 1966 N N . VAL A 1 252 ? -0.399 13.547 -10.219 1 98.5 252 VAL A N 1
ATOM 1967 C CA . VAL A 1 252 ? -0.257 14.969 -9.898 1 98.5 252 VAL A CA 1
ATOM 1968 C C . VAL A 1 252 ? 0.982 15.531 -10.586 1 98.5 252 VAL A C 1
ATOM 1970 O O . VAL A 1 252 ? 1.843 14.773 -11.047 1 98.5 252 VAL A O 1
ATOM 1973 N N . ASP A 1 253 ? 1.057 16.812 -10.648 1 98.19 253 ASP A N 1
ATOM 1974 C CA . ASP A 1 253 ? 2.252 17.484 -11.156 1 98.19 253 ASP A CA 1
ATOM 1975 C C . ASP A 1 253 ? 2.959 18.266 -10.047 1 98.19 253 ASP A C 1
ATOM 1977 O O . ASP A 1 253 ? 2.58 18.172 -8.875 1 98.19 253 ASP A O 1
ATOM 1981 N N . ALA A 1 254 ? 3.951 19 -10.398 1 98.62 254 ALA A N 1
ATOM 1982 C CA . ALA A 1 254 ? 4.824 19.688 -9.453 1 98.62 254 ALA A CA 1
ATOM 1983 C C . ALA A 1 254 ? 4.031 20.672 -8.594 1 98.62 254 ALA A C 1
ATOM 1985 O O . ALA A 1 254 ? 4.395 20.938 -7.449 1 98.62 254 ALA A O 1
ATOM 1986 N N . SER A 1 255 ? 2.918 21.203 -9.102 1 98.69 255 SER A N 1
ATOM 1987 C CA . SER A 1 255 ? 2.152 22.234 -8.414 1 98.69 255 SER A CA 1
ATOM 1988 C C . SER A 1 255 ? 1.438 21.672 -7.191 1 98.69 255 SER A C 1
ATOM 1990 O O . SER A 1 255 ? 0.909 22.438 -6.375 1 98.69 255 SER A O 1
ATOM 1992 N N . ARG A 1 256 ? 1.504 20.312 -7.059 1 98.88 256 ARG A N 1
ATOM 1993 C CA . ARG A 1 256 ? 0.769 19.672 -5.973 1 98.88 256 ARG A CA 1
ATOM 1994 C C . ARG A 1 256 ? 1.72 18.984 -5.004 1 98.88 256 ARG A C 1
ATOM 1996 O O . ARG A 1 256 ? 1.295 18.141 -4.199 1 98.88 256 ARG A O 1
ATOM 2003 N N . ILE A 1 257 ? 2.984 19.266 -5.074 1 98.88 257 ILE A N 1
ATOM 2004 C CA . ILE A 1 257 ? 3.996 18.609 -4.254 1 98.88 257 ILE A CA 1
ATOM 2005 C C . ILE A 1 257 ? 4.703 19.641 -3.383 1 98.88 257 ILE A C 1
ATOM 2007 O O . ILE A 1 257 ? 5.016 20.75 -3.842 1 98.88 257 ILE A O 1
ATOM 2011 N N . VAL A 1 258 ? 4.926 19.344 -2.139 1 98.81 258 VAL A N 1
ATOM 2012 C CA . VAL A 1 258 ? 5.656 20.203 -1.208 1 98.81 258 VAL A CA 1
ATOM 2013 C C . VAL A 1 258 ? 6.758 19.406 -0.521 1 98.81 258 VAL A C 1
ATOM 2015 O O . VAL A 1 258 ? 6.797 18.172 -0.632 1 98.81 258 VAL A O 1
ATOM 2018 N N . TYR A 1 259 ? 7.715 20.109 0.087 1 98.44 259 TYR A N 1
ATOM 2019 C CA . TYR A 1 259 ? 8.766 19.453 0.854 1 98.44 259 TYR A CA 1
ATOM 2020 C C . TYR A 1 259 ? 8.312 19.188 2.283 1 98.44 259 TYR A C 1
ATOM 2022 O O . TYR A 1 259 ? 7.613 20 2.885 1 98.44 259 TYR A O 1
ATOM 2030 N N . GLY A 1 260 ? 8.594 18.047 2.783 1 98 260 GLY A N 1
ATOM 2031 C CA . GLY A 1 260 ? 8.43 17.672 4.18 1 98 260 GLY A CA 1
ATOM 2032 C C . GLY A 1 260 ? 9.625 16.922 4.742 1 98 260 GLY A C 1
ATOM 2033 O O . GLY A 1 260 ? 10.211 16.094 4.059 1 98 260 GLY A O 1
ATOM 2034 N N . SER A 1 261 ? 9.992 17.219 6.004 1 96.88 261 SER A N 1
ATOM 2035 C CA . SER A 1 261 ? 11.188 16.594 6.574 1 96.88 261 SER A CA 1
ATOM 2036 C C . SER A 1 261 ? 10.82 15.438 7.5 1 96.88 261 SER A C 1
ATOM 2038 O O . SER A 1 261 ? 11.586 14.484 7.637 1 96.88 261 SER A O 1
ATOM 2040 N N . ASP A 1 262 ? 9.758 15.531 8.18 1 96.06 262 ASP A N 1
ATOM 2041 C CA . ASP A 1 262 ? 9.32 14.578 9.188 1 96.06 262 ASP A CA 1
ATOM 2042 C C . ASP A 1 262 ? 10.234 14.594 10.406 1 96.06 262 ASP A C 1
ATOM 2044 O O . ASP A 1 262 ? 10.367 13.594 11.109 1 96.06 262 ASP A O 1
ATOM 2048 N N . TYR A 1 263 ? 10.891 15.68 10.633 1 96.31 263 TYR A N 1
ATOM 2049 C CA . TYR A 1 263 ? 11.695 15.875 11.828 1 96.31 263 TYR A CA 1
ATOM 2050 C C . TYR A 1 263 ? 10.82 16 13.07 1 96.31 263 TYR A C 1
ATOM 2052 O O . TYR A 1 263 ? 9.789 16.672 13.039 1 96.31 263 TYR A O 1
ATOM 2060 N N . PRO A 1 264 ? 11.211 15.367 14.188 1 94.69 264 PRO A N 1
ATOM 2061 C CA . PRO A 1 264 ? 12.5 14.727 14.477 1 94.69 264 PRO A CA 1
ATOM 2062 C C . PRO A 1 264 ? 12.43 13.203 14.406 1 94.69 264 PRO A C 1
ATOM 2064 O O . PRO A 1 264 ? 13.398 12.523 14.742 1 94.69 264 PRO A O 1
ATOM 2067 N N . TYR A 1 265 ? 11.289 12.656 14.031 1 92.12 265 TYR A N 1
ATOM 2068 C CA . TYR A 1 265 ? 11.258 11.203 13.883 1 92.12 265 TYR A CA 1
ATOM 2069 C C . TYR A 1 265 ? 12.234 10.742 12.812 1 92.12 265 TYR A C 1
ATOM 2071 O O . TYR A 1 265 ? 12.781 9.641 12.898 1 92.12 265 TYR A O 1
ATOM 2079 N N . THR A 1 266 ? 12.375 11.492 11.758 1 93.44 266 THR A N 1
ATOM 2080 C CA . THR A 1 266 ? 13.594 11.43 10.969 1 93.44 266 THR A CA 1
ATOM 2081 C C . THR A 1 266 ? 14.703 12.258 11.609 1 93.44 266 THR A C 1
ATOM 2083 O O . THR A 1 266 ? 14.633 13.484 11.633 1 93.44 266 THR A O 1
ATOM 2086 N N . PRO A 1 267 ? 15.656 11.609 12.133 1 92.5 267 PRO A N 1
ATOM 2087 C CA . PRO A 1 267 ? 16.688 12.375 12.836 1 92.5 267 PRO A CA 1
ATOM 2088 C C . PRO A 1 267 ? 17.422 13.344 11.922 1 92.5 267 PRO A C 1
ATOM 2090 O O . PRO A 1 267 ? 17.406 13.188 10.695 1 92.5 267 PRO A O 1
ATOM 2093 N N . ALA A 1 268 ? 18.125 14.297 12.523 1 95.94 268 ALA A N 1
ATOM 2094 C CA . ALA A 1 268 ? 18.766 15.383 11.789 1 95.94 268 ALA A CA 1
ATOM 2095 C C . ALA A 1 268 ? 19.656 14.836 10.672 1 95.94 268 ALA A C 1
ATOM 2097 O O . ALA A 1 268 ? 19.594 15.305 9.531 1 95.94 268 ALA A O 1
ATOM 2098 N N . SER A 1 269 ? 20.469 13.867 11.016 1 94.75 269 SER A N 1
ATOM 2099 C CA . SER A 1 269 ? 21.344 13.273 10.008 1 94.75 269 SER A CA 1
ATOM 2100 C C . SER A 1 269 ? 20.547 12.648 8.875 1 94.75 269 SER A C 1
ATOM 2102 O O . SER A 1 269 ? 20.953 12.719 7.711 1 94.75 269 SER A O 1
ATOM 2104 N N . GLY A 1 270 ? 19.406 12.047 9.227 1 94.44 270 GLY A N 1
ATOM 2105 C CA . GLY A 1 270 ? 18.531 11.477 8.227 1 94.44 270 GLY A CA 1
ATOM 2106 C C . GLY A 1 270 ? 17.891 12.531 7.328 1 94.44 270 GLY A C 1
ATOM 2107 O O . GLY A 1 270 ? 17.828 12.352 6.109 1 94.44 270 GLY A O 1
ATOM 2108 N N . VAL A 1 271 ? 17.453 13.641 7.973 1 96.88 271 VAL A N 1
ATOM 2109 C CA . VAL A 1 271 ? 16.859 14.734 7.219 1 96.88 271 VAL A CA 1
ATOM 2110 C C . VAL A 1 271 ? 17.844 15.25 6.18 1 96.88 271 VAL A C 1
ATOM 2112 O O . VAL A 1 271 ? 17.5 15.422 5.012 1 96.88 271 VAL A O 1
ATOM 2115 N N . LEU A 1 272 ? 19.078 15.445 6.594 1 97.56 272 LEU A N 1
ATOM 2116 C CA . LEU A 1 272 ? 20.109 15.969 5.703 1 97.56 272 LEU A CA 1
ATOM 2117 C C . LEU A 1 272 ? 20.422 14.977 4.59 1 97.56 272 LEU A C 1
ATOM 2119 O O . LEU A 1 272 ? 20.578 15.359 3.428 1 97.56 272 LEU A O 1
ATOM 2123 N N . SER A 1 273 ? 20.5 13.703 4.918 1 96.12 273 SER A N 1
ATOM 2124 C CA . SER A 1 273 ? 20.766 12.664 3.93 1 96.12 273 SER A CA 1
ATOM 2125 C C . SER A 1 273 ? 19.641 12.578 2.902 1 96.12 273 SER A C 1
ATOM 2127 O O . SER A 1 273 ? 19.891 12.477 1.7 1 96.12 273 SER A O 1
ATOM 2129 N N . ILE A 1 274 ? 18.422 12.625 3.387 1 96.44 274 ILE A N 1
ATOM 2130 C CA . ILE A 1 274 ? 17.25 12.539 2.516 1 96.44 274 ILE A CA 1
ATOM 2131 C C . ILE A 1 274 ? 17.188 13.773 1.619 1 96.44 274 ILE A C 1
ATOM 2133 O O . ILE A 1 274 ? 16.891 13.664 0.424 1 96.44 274 ILE A O 1
ATOM 2137 N N . ALA A 1 275 ? 17.438 14.961 2.205 1 97.31 275 ALA A N 1
ATOM 2138 C CA . ALA A 1 275 ? 17.469 16.188 1.418 1 97.31 275 ALA A CA 1
ATOM 2139 C C . ALA A 1 275 ? 18.516 16.094 0.301 1 97.31 275 ALA A C 1
ATOM 2141 O O . ALA A 1 275 ? 18.25 16.516 -0.829 1 97.31 275 ALA A O 1
ATOM 2142 N N . ASN A 1 276 ? 19.656 15.539 0.607 1 97.44 276 ASN A N 1
ATOM 2143 C CA . ASN A 1 276 ? 20.703 15.352 -0.4 1 97.44 276 ASN A CA 1
ATOM 2144 C C . ASN A 1 276 ? 20.25 14.414 -1.509 1 97.44 276 ASN A C 1
ATOM 2146 O O . ASN A 1 276 ? 20.484 14.672 -2.689 1 97.44 276 ASN A O 1
ATOM 2150 N N . THR A 1 277 ? 19.594 13.344 -1.138 1 97.25 277 THR A N 1
ATOM 2151 C CA . THR A 1 277 ? 19.078 12.398 -2.113 1 97.25 277 THR A CA 1
ATOM 2152 C C . THR A 1 277 ? 18.047 13.07 -3.027 1 97.25 277 THR A C 1
ATOM 2154 O O . THR A 1 277 ? 18.078 12.867 -4.242 1 97.25 277 THR A O 1
ATOM 2157 N N . ILE A 1 278 ? 17.156 13.891 -2.445 1 98.06 278 ILE A N 1
ATOM 2158 C CA . ILE A 1 278 ? 16.188 14.633 -3.238 1 98.06 278 ILE A CA 1
ATOM 2159 C C . ILE A 1 278 ? 16.906 15.539 -4.223 1 98.06 278 ILE A C 1
ATOM 2161 O O . ILE A 1 278 ? 16.625 15.516 -5.426 1 98.06 278 ILE A O 1
ATOM 2165 N N . ASN A 1 279 ? 17.859 16.281 -3.725 1 97.25 279 ASN A N 1
ATOM 2166 C CA . ASN A 1 279 ? 18.578 17.25 -4.559 1 97.25 279 ASN A CA 1
ATOM 2167 C C . ASN A 1 279 ? 19.297 16.562 -5.715 1 97.25 279 ASN A C 1
ATOM 2169 O O . ASN A 1 279 ? 19.344 17.094 -6.824 1 97.25 279 ASN A O 1
ATOM 2173 N N . GLU A 1 280 ? 19.797 15.391 -5.465 1 97.75 280 GLU A N 1
ATOM 2174 C CA . GLU A 1 280 ? 20.562 14.656 -6.469 1 97.75 280 GLU A CA 1
ATOM 2175 C C . GLU A 1 280 ? 19.656 14.062 -7.539 1 97.75 280 GLU A C 1
ATOM 2177 O O . GLU A 1 280 ? 20.078 13.828 -8.672 1 97.75 280 GLU A O 1
ATOM 2182 N N . ASN A 1 281 ? 18.406 13.867 -7.176 1 97.94 281 ASN A N 1
ATOM 2183 C CA . ASN A 1 281 ? 17.578 13.047 -8.055 1 97.94 281 ASN A CA 1
ATOM 2184 C C . ASN A 1 281 ? 16.391 13.844 -8.617 1 97.94 281 ASN A C 1
ATOM 2186 O O . ASN A 1 281 ? 15.789 13.438 -9.609 1 97.94 281 ASN A O 1
ATOM 2190 N N . ILE A 1 282 ? 16 14.984 -8.039 1 98.25 282 ILE A N 1
ATOM 2191 C CA . ILE A 1 282 ? 14.75 15.672 -8.344 1 98.25 282 ILE A CA 1
ATOM 2192 C C . ILE A 1 282 ? 14.789 16.203 -9.773 1 98.25 282 ILE A C 1
ATOM 2194 O O . ILE A 1 282 ? 13.75 16.344 -10.422 1 98.25 282 ILE A O 1
ATOM 2198 N N . GLY A 1 283 ? 15.953 16.469 -10.312 1 98.12 283 GLY A N 1
ATOM 2199 C CA . GLY A 1 283 ? 16.094 16.984 -11.664 1 98.12 283 GLY A CA 1
ATOM 2200 C C . GLY A 1 283 ? 15.562 16.031 -12.727 1 98.12 283 GLY A C 1
ATOM 2201 O O . GLY A 1 283 ? 15.086 16.469 -13.773 1 98.12 283 GLY A O 1
ATOM 2202 N N . GLU A 1 284 ? 15.625 14.734 -12.492 1 97.12 284 GLU A N 1
ATOM 2203 C CA . GLU A 1 284 ? 15.102 13.742 -13.43 1 97.12 284 GLU A CA 1
ATOM 2204 C C . GLU A 1 284 ? 13.578 13.781 -13.477 1 97.12 284 GLU A C 1
ATOM 2206 O O . GLU A 1 284 ? 12.984 13.719 -14.562 1 97.12 284 GLU A O 1
ATOM 2211 N N . ALA A 1 285 ? 12.969 13.922 -12.336 1 97.56 285 ALA A N 1
ATOM 2212 C CA . ALA A 1 285 ? 11.516 13.945 -12.25 1 97.56 285 ALA A CA 1
ATOM 2213 C C . ALA A 1 285 ? 10.953 15.297 -12.672 1 97.56 285 ALA A C 1
ATOM 2215 O O . ALA A 1 285 ? 9.891 15.375 -13.289 1 97.56 285 ALA A O 1
ATOM 2216 N N . PHE A 1 286 ? 11.742 16.297 -12.336 1 98.38 286 PHE A N 1
ATOM 2217 C CA . PHE A 1 286 ? 11.336 17.672 -12.609 1 98.38 286 PHE A CA 1
ATOM 2218 C C . PHE A 1 286 ? 12.477 18.453 -13.25 1 98.38 286 PHE A C 1
ATOM 2220 O O . PHE A 1 286 ? 13.156 19.234 -12.586 1 98.38 286 PHE A O 1
ATOM 2227 N N . PRO A 1 287 ? 12.539 18.375 -14.586 1 97.88 287 PRO A N 1
ATOM 2228 C CA . PRO A 1 287 ? 13.672 19 -15.273 1 97.88 287 PRO A CA 1
ATOM 2229 C C . PRO A 1 287 ? 13.609 20.516 -15.258 1 97.88 287 PRO A C 1
ATOM 2231 O O . PRO A 1 287 ? 14.641 21.188 -15.312 1 97.88 287 PRO A O 1
ATOM 2234 N N . ARG A 1 288 ? 12.398 21.141 -15.172 1 97.94 288 ARG A N 1
ATOM 2235 C CA . ARG A 1 288 ? 12.258 22.594 -15.211 1 97.94 288 ARG A CA 1
ATOM 2236 C C . ARG A 1 288 ? 12.508 23.203 -13.836 1 97.94 288 ARG A C 1
ATOM 2238 O O . ARG A 1 288 ? 11.898 22.781 -12.844 1 97.94 288 ARG A O 1
ATOM 2245 N N . ARG A 1 289 ? 13.297 24.172 -13.727 1 97.81 289 ARG A N 1
ATOM 2246 C CA . ARG A 1 289 ? 13.633 24.875 -12.492 1 97.81 289 ARG A CA 1
ATOM 2247 C C . ARG A 1 289 ? 12.383 25.422 -11.805 1 97.81 289 ARG A C 1
ATOM 2249 O O . ARG A 1 289 ? 12.281 25.391 -10.578 1 97.81 289 ARG A O 1
ATOM 2256 N N . LYS A 1 290 ? 11.5 25.922 -12.539 1 98.31 290 LYS A N 1
ATOM 2257 C CA . LYS A 1 290 ? 10.273 26.5 -11.992 1 98.31 290 LYS A CA 1
ATOM 2258 C C . LYS A 1 290 ? 9.492 25.469 -11.188 1 98.31 290 LYS A C 1
ATOM 2260 O O . LYS A 1 290 ? 8.875 25.797 -10.172 1 98.31 290 LYS A O 1
ATOM 2265 N N . ASP A 1 291 ? 9.461 24.234 -11.695 1 98.56 291 ASP A N 1
ATOM 2266 C CA . ASP A 1 291 ? 8.781 23.141 -10.992 1 98.56 291 ASP A CA 1
ATOM 2267 C C . ASP A 1 291 ? 9.453 22.859 -9.656 1 98.56 291 ASP A C 1
ATOM 2269 O O . ASP A 1 291 ? 8.781 22.703 -8.633 1 98.56 291 ASP A O 1
ATOM 2273 N N . ARG A 1 292 ? 10.766 22.797 -9.594 1 98.5 292 ARG A N 1
ATOM 2274 C CA . ARG A 1 292 ? 11.508 22.547 -8.359 1 98.5 292 ARG A CA 1
ATOM 2275 C C . ARG A 1 292 ? 11.328 23.688 -7.363 1 98.5 292 ARG A C 1
ATOM 2277 O O . ARG A 1 292 ? 11.203 23.453 -6.16 1 98.5 292 ARG A O 1
ATOM 2284 N N . GLN A 1 293 ? 11.289 24.906 -7.883 1 98.25 293 GLN A N 1
ATOM 2285 C CA . GLN A 1 293 ? 11.039 26.062 -7.031 1 98.25 293 GLN A CA 1
ATOM 2286 C C . GLN A 1 293 ? 9.633 26 -6.43 1 98.25 293 GLN A C 1
ATOM 2288 O O . GLN A 1 293 ? 9.438 26.359 -5.266 1 98.25 293 GLN A O 1
ATOM 2293 N N . ALA A 1 294 ? 8.664 25.594 -7.246 1 98.56 294 ALA A N 1
ATOM 2294 C CA . ALA A 1 294 ? 7.309 25.422 -6.734 1 98.56 294 ALA A CA 1
ATOM 2295 C C . ALA A 1 294 ? 7.273 24.391 -5.602 1 98.56 294 ALA A C 1
ATOM 2297 O O . ALA A 1 294 ? 6.652 24.625 -4.562 1 98.56 294 ALA A O 1
ATOM 2298 N N . ILE A 1 295 ? 8.008 23.312 -5.73 1 98.75 295 ILE A N 1
ATOM 2299 C CA . ILE A 1 295 ? 8.008 22.219 -4.773 1 98.75 295 ILE A CA 1
ATOM 2300 C C . ILE A 1 295 ? 8.656 22.672 -3.467 1 98.75 295 ILE A C 1
ATOM 2302 O O . ILE A 1 295 ? 8.125 22.406 -2.383 1 98.75 295 ILE A O 1
ATOM 2306 N N . PHE A 1 296 ? 9.734 23.422 -3.541 1 98.25 296 PHE A N 1
ATOM 2307 C CA . PHE A 1 296 ? 10.523 23.719 -2.354 1 98.25 296 PHE A CA 1
ATOM 2308 C C . PHE A 1 296 ? 10.023 24.984 -1.673 1 98.25 296 PHE A C 1
ATOM 2310 O O . PHE A 1 296 ? 10.281 25.203 -0.487 1 98.25 296 PHE A O 1
ATOM 2317 N N . THR A 1 297 ? 9.305 25.875 -2.439 1 97.56 297 THR A N 1
ATOM 2318 C CA . THR A 1 297 ? 8.953 27.172 -1.857 1 97.56 297 THR A CA 1
ATOM 2319 C C . THR A 1 297 ? 7.551 27.594 -2.281 1 97.56 297 THR A C 1
ATOM 2321 O O . THR A 1 297 ? 6.68 27.797 -1.438 1 97.56 297 THR A O 1
ATOM 2324 N N . GLY A 1 298 ? 7.297 27.609 -3.541 1 98.12 298 GLY A N 1
ATOM 2325 C CA . GLY A 1 298 ? 6.113 28.234 -4.105 1 98.12 298 GLY A CA 1
ATOM 2326 C C . GLY A 1 298 ? 4.816 27.625 -3.609 1 98.12 298 GLY A C 1
ATOM 2327 O O . GLY A 1 298 ? 3.887 28.328 -3.232 1 98.12 298 GLY A O 1
ATOM 2328 N N . ASN A 1 299 ? 4.703 26.328 -3.627 1 98.62 299 ASN A N 1
ATOM 2329 C CA . ASN A 1 299 ? 3.467 25.656 -3.242 1 98.62 299 ASN A CA 1
ATOM 2330 C C . ASN A 1 299 ? 3.158 25.859 -1.762 1 98.62 299 ASN A C 1
ATOM 2332 O O . ASN A 1 299 ? 2.008 26.109 -1.392 1 98.62 299 ASN A O 1
ATOM 2336 N N . ALA A 1 300 ? 4.16 25.766 -0.917 1 98.06 300 ALA A N 1
ATOM 2337 C CA . ALA A 1 300 ? 3.959 26 0.51 1 98.06 300 ALA A CA 1
ATOM 2338 C C . ALA A 1 300 ? 3.488 27.422 0.767 1 98.06 300 ALA A C 1
ATOM 2340 O O . ALA A 1 300 ? 2.611 27.656 1.603 1 98.06 300 ALA A O 1
ATOM 2341 N N . GLN A 1 301 ? 4.066 28.375 0.064 1 97.44 301 GLN A N 1
ATOM 2342 C CA . GLN A 1 301 ? 3.664 29.781 0.203 1 97.44 301 GLN A CA 1
ATOM 2343 C C . GLN A 1 301 ? 2.201 29.969 -0.187 1 97.44 301 GLN A C 1
ATOM 2345 O O . GLN A 1 301 ? 1.463 30.688 0.482 1 97.44 301 GLN A O 1
ATOM 2350 N N . ARG A 1 302 ? 1.781 29.312 -1.234 1 96.81 302 ARG A N 1
ATOM 2351 C CA . ARG A 1 302 ? 0.395 29.391 -1.684 1 96.81 302 ARG A CA 1
ATOM 2352 C C . ARG A 1 302 ? -0.554 28.812 -0.645 1 96.81 302 ARG A C 1
ATOM 2354 O O . ARG A 1 302 ? -1.608 29.391 -0.365 1 96.81 302 ARG A O 1
ATOM 2361 N N . ILE A 1 303 ? -0.167 27.688 -0.082 1 97.62 303 ILE A N 1
ATOM 2362 C CA . ILE A 1 303 ? -0.983 27.031 0.935 1 97.62 303 ILE A CA 1
ATOM 2363 C C . ILE A 1 303 ? -1.132 27.953 2.145 1 97.62 303 ILE A C 1
ATOM 2365 O O . ILE A 1 303 ? -2.24 28.141 2.652 1 97.62 303 ILE A O 1
ATOM 2369 N N . LEU A 1 304 ? -0.028 28.578 2.574 1 95.69 304 LEU A N 1
ATOM 2370 C CA . LEU A 1 304 ? -0 29.359 3.809 1 95.69 304 LEU A CA 1
ATOM 2371 C C . LEU A 1 304 ? -0.658 30.719 3.605 1 95.69 304 LEU A C 1
ATOM 2373 O O . LEU A 1 304 ? -1.08 31.359 4.574 1 95.69 304 LEU A O 1
ATOM 2377 N N . ALA A 1 305 ? -0.701 31.172 2.342 1 90.94 305 ALA A N 1
ATOM 2378 C CA . ALA A 1 305 ? -1.35 32.438 2.027 1 90.94 305 ALA A CA 1
ATOM 2379 C C . ALA A 1 305 ? -2.867 32.312 2.123 1 90.94 305 ALA A C 1
ATOM 2381 O O . ALA A 1 305 ? -3.57 33.312 2.254 1 90.94 305 ALA A O 1
ATOM 2382 N N . ARG A 1 306 ? -3.346 31.172 1.979 1 80.69 306 ARG A N 1
ATOM 2383 C CA . ARG A 1 306 ? -4.781 30.922 2.092 1 80.69 306 ARG A CA 1
ATOM 2384 C C . ARG A 1 306 ? -5.254 31.094 3.531 1 80.69 306 ARG A C 1
ATOM 2386 O O . ARG A 1 306 ? -6.418 31.422 3.775 1 80.69 306 ARG A O 1
ATOM 2393 N N . ALA A 1 307 ? -4.48 30.672 4.488 1 64.25 307 ALA A N 1
ATOM 2394 C CA . ALA A 1 307 ? -4.824 30.672 5.906 1 64.25 307 ALA A CA 1
ATOM 2395 C C . ALA A 1 307 ? -4.953 32.094 6.445 1 64.25 307 ALA A C 1
ATOM 2397 O O . ALA A 1 307 ? -5.664 32.312 7.426 1 64.25 307 ALA A O 1
ATOM 2398 N N . GLY A 1 308 ? -4.324 33.062 5.773 1 56.16 308 GLY A N 1
ATOM 2399 C CA . GLY A 1 308 ? -4.387 34.438 6.223 1 56.16 308 GLY A CA 1
ATOM 2400 C C . GLY A 1 308 ? -5.504 35.219 5.574 1 56.16 308 GLY A C 1
ATOM 2401 O O . GLY A 1 308 ? -6.055 34.812 4.551 1 56.16 308 GLY A O 1
ATOM 2402 N N . MET B 1 1 ? -19.531 -25.984 0.354 1 33.84 1 MET B N 1
ATOM 2403 C CA . MET B 1 1 ? -19.781 -24.562 0.14 1 33.84 1 MET B CA 1
ATOM 2404 C C . MET B 1 1 ? -20.453 -23.938 1.363 1 33.84 1 MET B C 1
ATOM 2406 O O . MET B 1 1 ? -20.688 -22.734 1.397 1 33.84 1 MET B O 1
ATOM 2410 N N . THR B 1 2 ? -20.891 -24.891 2.131 1 34.12 2 THR B N 1
ATOM 2411 C CA . THR B 1 2 ? -21.719 -24.422 3.236 1 34.12 2 THR B CA 1
ATOM 2412 C C . THR B 1 2 ? -20.859 -23.75 4.305 1 34.12 2 THR B C 1
ATOM 2414 O O . THR B 1 2 ? -21.375 -23.25 5.301 1 34.12 2 THR B O 1
ATOM 2417 N N . ALA B 1 3 ? -19.625 -24.062 4.328 1 38.44 3 ALA B N 1
ATOM 2418 C CA . ALA B 1 3 ? -18.875 -23.688 5.527 1 38.44 3 ALA B CA 1
ATOM 2419 C C . ALA B 1 3 ? -18.703 -22.172 5.609 1 38.44 3 ALA B C 1
ATOM 2421 O O . ALA B 1 3 ? -17.578 -21.672 5.547 1 38.44 3 ALA B O 1
ATOM 2422 N N . GLY B 1 4 ? -19.75 -21.453 5.316 1 45.97 4 GLY B N 1
ATOM 2423 C CA . GLY B 1 4 ? -19.703 -20.062 5.773 1 45.97 4 GLY B CA 1
ATOM 2424 C C . GLY B 1 4 ? -18.828 -19.172 4.902 1 45.97 4 GLY B C 1
ATOM 2425 O O . GLY B 1 4 ? -18.516 -18.047 5.281 1 45.97 4 GLY B O 1
ATOM 2426 N N . TYR B 1 5 ? -18.297 -19.719 3.904 1 59.59 5 TYR B N 1
ATOM 2427 C CA . TYR B 1 5 ? -17.391 -19 3.012 1 59.59 5 TYR B CA 1
ATOM 2428 C C . TYR B 1 5 ? -18.141 -18.422 1.825 1 59.59 5 TYR B C 1
ATOM 2430 O O . TYR B 1 5 ? -17.609 -18.328 0.719 1 59.59 5 TYR B O 1
ATOM 2438 N N . SER B 1 6 ? -19.312 -17.953 2.016 1 65.81 6 SER B N 1
ATOM 2439 C CA . SER B 1 6 ? -20.125 -17.453 0.919 1 65.81 6 SER B CA 1
ATOM 2440 C C . SER B 1 6 ? -19.609 -16.109 0.408 1 65.81 6 SER B C 1
ATOM 2442 O O . SER B 1 6 ? -19.812 -15.766 -0.759 1 65.81 6 SER B O 1
ATOM 2444 N N . LYS B 1 7 ? -18.859 -15.344 1.261 1 74.94 7 LYS B N 1
ATOM 2445 C CA . LYS B 1 7 ? -18.328 -14.062 0.818 1 74.94 7 LYS B CA 1
ATOM 2446 C C . LYS B 1 7 ? -16.828 -13.969 1.09 1 74.94 7 LYS B C 1
ATOM 2448 O O . LYS B 1 7 ? -16.391 -13.211 1.954 1 74.94 7 LYS B O 1
ATOM 2453 N N . PRO B 1 8 ? -16.156 -14.797 0.284 1 78.44 8 PRO B N 1
ATOM 2454 C CA . PRO B 1 8 ? -14.719 -14.828 0.55 1 78.44 8 PRO B CA 1
ATOM 2455 C C . PRO B 1 8 ? -14.062 -13.461 0.398 1 78.44 8 PRO B C 1
ATOM 2457 O O . PRO B 1 8 ? -14.312 -12.75 -0.579 1 78.44 8 PRO B O 1
ATOM 2460 N N . ASP B 1 9 ? -13.258 -13.086 1.395 1 88.62 9 ASP B N 1
ATOM 2461 C CA . ASP B 1 9 ? -12.461 -11.867 1.353 1 88.62 9 ASP B CA 1
ATOM 2462 C C . ASP B 1 9 ? -13.352 -10.633 1.267 1 88.62 9 ASP B C 1
ATOM 2464 O O . ASP B 1 9 ? -12.922 -9.578 0.78 1 88.62 9 ASP B O 1
ATOM 2468 N N . GLY B 1 10 ? -14.648 -10.758 1.569 1 83.75 10 GLY B N 1
ATOM 2469 C CA . GLY B 1 10 ? -15.594 -9.656 1.507 1 83.75 10 GLY B CA 1
ATOM 2470 C C . GLY B 1 10 ? -16.234 -9.492 0.139 1 83.75 10 GLY B C 1
ATOM 2471 O O . GLY B 1 10 ? -16.938 -8.516 -0.113 1 83.75 10 GLY B O 1
ATOM 2472 N N . MET B 1 11 ? -15.992 -10.453 -0.735 1 84.62 11 MET B N 1
ATOM 2473 C CA . MET B 1 11 ? -16.578 -10.438 -2.072 1 84.62 11 MET B CA 1
ATOM 2474 C C . MET B 1 11 ? -18.016 -10.961 -2.043 1 84.62 11 MET B C 1
ATOM 2476 O O . MET B 1 11 ? -18.406 -11.648 -1.104 1 84.62 11 MET B O 1
ATOM 2480 N N . PRO B 1 12 ? -18.781 -10.609 -3.055 1 78.69 12 PRO B N 1
ATOM 2481 C CA . PRO B 1 12 ? -20.188 -11.008 -3.043 1 78.69 12 PRO B CA 1
ATOM 2482 C C . PRO B 1 12 ? -20.375 -12.523 -3.154 1 78.69 12 PRO B C 1
ATOM 2484 O O . PRO B 1 12 ? -21.406 -13.055 -2.754 1 78.69 12 PRO B O 1
ATOM 2487 N N . GLY B 1 13 ? -19.469 -13.219 -3.766 1 79.75 13 GLY B N 1
ATOM 2488 C CA . GLY B 1 13 ? -19.547 -14.664 -3.902 1 79.75 13 GLY B CA 1
ATOM 2489 C C . GLY B 1 13 ? -18.406 -15.258 -4.688 1 79.75 13 GLY B C 1
ATOM 2490 O O . GLY B 1 13 ? -17.5 -14.539 -5.129 1 79.75 13 GLY B O 1
ATOM 2491 N N . ILE B 1 14 ? -18.469 -16.578 -4.789 1 83.81 14 ILE B N 1
ATOM 2492 C CA . ILE B 1 14 ? -17.516 -17.312 -5.617 1 83.81 14 ILE B CA 1
ATOM 2493 C C . ILE B 1 14 ? -18.016 -17.359 -7.059 1 83.81 14 ILE B C 1
ATOM 2495 O O . ILE B 1 14 ? -19.141 -17.797 -7.316 1 83.81 14 ILE B O 1
ATOM 2499 N N . PRO B 1 15 ? -17.234 -16.891 -7.926 1 88.94 15 PRO B N 1
ATOM 2500 C CA . PRO B 1 15 ? -17.688 -16.922 -9.32 1 88.94 15 PRO B CA 1
ATOM 2501 C C . PRO B 1 15 ? -17.797 -18.344 -9.875 1 88.94 15 PRO B C 1
ATOM 2503 O O . PRO B 1 15 ? -17.031 -19.219 -9.477 1 88.94 15 PRO B O 1
ATOM 2506 N N . ALA B 1 16 ? -18.703 -18.5 -10.758 1 91.12 16 ALA B N 1
ATOM 2507 C CA . ALA B 1 16 ? -18.812 -19.781 -11.469 1 91.12 16 ALA B CA 1
ATOM 2508 C C . ALA B 1 16 ? -17.672 -19.969 -12.453 1 91.12 16 ALA B C 1
ATOM 2510 O O . ALA B 1 16 ? -17.109 -19 -12.961 1 91.12 16 ALA B O 1
ATOM 2511 N N . TRP B 1 17 ? -17.375 -21.25 -12.625 1 95.62 17 TRP B N 1
ATOM 2512 C CA . TRP B 1 17 ? -16.312 -21.578 -13.578 1 95.62 17 TRP B CA 1
ATOM 2513 C C . TRP B 1 17 ? -16.609 -22.875 -14.297 1 95.62 17 TRP B C 1
ATOM 2515 O O . TRP B 1 17 ? -17.094 -23.844 -13.688 1 95.62 17 TRP B O 1
ATOM 2525 N N . SER B 1 18 ? -16.406 -22.891 -15.602 1 97.5 18 SER B N 1
ATOM 2526 C CA . SER B 1 18 ? -16.438 -24.109 -16.391 1 97.5 18 SER B CA 1
ATOM 2527 C C . SER B 1 18 ? -15.312 -24.141 -17.422 1 97.5 18 SER B C 1
ATOM 2529 O O . SER B 1 18 ? -14.828 -23.094 -17.859 1 97.5 18 SER B O 1
ATOM 2531 N N . GLU B 1 19 ? -14.93 -25.375 -17.703 1 98.06 19 GLU B N 1
ATOM 2532 C CA . GLU B 1 19 ? -13.914 -25.578 -18.719 1 98.06 19 GLU B CA 1
ATOM 2533 C C . GLU B 1 19 ? -14.312 -24.906 -20.047 1 98.06 19 GLU B C 1
ATOM 2535 O O . GLU B 1 19 ? -13.508 -24.219 -20.672 1 98.06 19 GLU B O 1
ATOM 2540 N N . GLU B 1 20 ? -15.508 -25.031 -20.391 1 98.06 20 GLU B N 1
ATOM 2541 C CA . GLU B 1 20 ? -16.031 -24.5 -21.641 1 98.06 20 GLU B CA 1
ATOM 2542 C C . GLU B 1 20 ? -15.984 -22.984 -21.656 1 98.06 20 GLU B C 1
ATOM 2544 O O . GLU B 1 20 ? -15.508 -22.375 -22.625 1 98.06 20 GLU B O 1
ATOM 2549 N N . ASP B 1 21 ? -16.438 -22.391 -20.609 1 98.06 21 ASP B N 1
ATOM 2550 C CA . ASP B 1 21 ? -16.453 -20.922 -20.516 1 98.06 21 ASP B CA 1
ATOM 2551 C C . ASP B 1 21 ? -15.031 -20.375 -20.531 1 98.06 21 ASP B C 1
ATOM 2553 O O . ASP B 1 21 ? -14.781 -19.297 -21.078 1 98.06 21 ASP B O 1
ATOM 2557 N N . HIS B 1 22 ? -14.156 -21.078 -19.859 1 98.5 22 HIS B N 1
ATOM 2558 C CA . HIS B 1 22 ? -12.766 -20.641 -19.828 1 98.5 22 HIS B CA 1
ATOM 2559 C C . HIS B 1 22 ? -12.148 -20.656 -21.219 1 98.5 22 HIS B C 1
ATOM 2561 O O . HIS B 1 22 ? -11.492 -19.703 -21.641 1 98.5 22 HIS B O 1
ATOM 2567 N N . LEU B 1 23 ? -12.375 -21.734 -21.969 1 98.44 23 LEU B N 1
ATOM 2568 C CA . LEU B 1 23 ? -11.844 -21.859 -23.328 1 98.44 23 LEU B CA 1
ATOM 2569 C C . LEU B 1 23 ? -12.438 -20.781 -24.234 1 98.44 23 LEU B C 1
ATOM 2571 O O . LEU B 1 23 ? -11.734 -20.219 -25.078 1 98.44 23 LEU B O 1
ATOM 2575 N N . LYS B 1 24 ? -13.703 -20.516 -24.031 1 98.25 24 LYS B N 1
ATOM 2576 C CA . LYS B 1 24 ? -14.359 -19.453 -24.797 1 98.25 24 LYS B CA 1
ATOM 2577 C C . LYS B 1 24 ? -13.711 -18.094 -24.531 1 98.25 24 LYS B C 1
ATOM 2579 O O . LYS B 1 24 ? -13.438 -17.344 -25.469 1 98.25 24 LYS B O 1
ATOM 2584 N N . LEU B 1 25 ? -13.461 -17.797 -23.297 1 98.25 25 LEU B N 1
ATOM 2585 C CA . LEU B 1 25 ? -12.812 -16.547 -22.938 1 98.25 25 LEU B CA 1
ATOM 2586 C C . LEU B 1 25 ? -11.414 -16.469 -23.547 1 98.25 25 LEU B C 1
ATOM 2588 O O . LEU B 1 25 ? -11.008 -15.414 -24.031 1 98.25 25 LEU B O 1
ATOM 2592 N N . MET B 1 26 ? -10.68 -17.578 -23.453 1 98.44 26 MET B N 1
ATOM 2593 C CA . MET B 1 26 ? -9.336 -17.609 -24.031 1 98.44 26 MET B CA 1
ATOM 2594 C C . MET B 1 26 ? -9.375 -17.25 -25.516 1 98.44 26 MET B C 1
ATOM 2596 O O . MET B 1 26 ? -8.547 -16.469 -25.984 1 98.44 26 MET B O 1
ATOM 2600 N N . ALA B 1 27 ? -10.297 -17.797 -26.188 1 98.06 27 ALA B N 1
ATOM 2601 C CA . ALA B 1 27 ? -10.438 -17.5 -27.625 1 98.06 27 ALA B CA 1
ATOM 2602 C C . ALA B 1 27 ? -10.734 -16.016 -27.844 1 98.06 27 ALA B C 1
ATOM 2604 O O . ALA B 1 27 ? -10.125 -15.383 -28.703 1 98.06 27 ALA B O 1
ATOM 2605 N N . GLN B 1 28 ? -11.609 -15.484 -27.062 1 97.88 28 GLN B N 1
ATOM 2606 C CA . GLN B 1 28 ? -12.016 -14.094 -27.203 1 97.88 28 GLN B CA 1
ATOM 2607 C C . GLN B 1 28 ? -10.875 -13.141 -26.875 1 97.88 28 GLN B C 1
ATOM 2609 O O . GLN B 1 28 ? -10.742 -12.078 -27.469 1 97.88 28 GLN B O 1
ATOM 2614 N N . ALA B 1 29 ? -10.07 -13.516 -25.953 1 97.19 29 ALA B N 1
ATOM 2615 C CA . ALA B 1 29 ? -9.008 -12.648 -25.453 1 97.19 29 ALA B CA 1
ATOM 2616 C C . ALA B 1 29 ? -7.68 -12.961 -26.141 1 97.19 29 ALA B C 1
ATOM 2618 O O . ALA B 1 29 ? -6.648 -12.375 -25.797 1 97.19 29 ALA B O 1
ATOM 2619 N N . ASN B 1 30 ? -7.664 -13.883 -27.062 1 96.62 30 ASN B N 1
ATOM 2620 C CA . ASN B 1 30 ? -6.461 -14.305 -27.766 1 96.62 30 ASN B CA 1
ATOM 2621 C C . ASN B 1 30 ? -5.402 -14.836 -26.812 1 96.62 30 ASN B C 1
ATOM 2623 O O . ASN B 1 30 ? -4.23 -14.453 -26.906 1 96.62 30 ASN B O 1
ATOM 2627 N N . ILE B 1 31 ? -5.883 -15.633 -25.828 1 97.88 31 ILE B N 1
ATOM 2628 C CA . ILE B 1 31 ? -5 -16.312 -24.891 1 97.88 31 ILE B CA 1
ATOM 2629 C C . ILE B 1 31 ? -4.766 -17.75 -25.375 1 97.88 31 ILE B C 1
ATOM 2631 O O . ILE B 1 31 ? -5.715 -18.516 -25.531 1 97.88 31 ILE B O 1
ATOM 2635 N N . THR B 1 32 ? -3.529 -18.062 -25.578 1 97.69 32 THR B N 1
ATOM 2636 C CA . THR B 1 32 ? -3.186 -19.375 -26.094 1 97.69 32 THR B CA 1
ATOM 2637 C C . THR B 1 32 ? -3.131 -20.406 -24.984 1 97.69 32 THR B C 1
ATOM 2639 O O . THR B 1 32 ? -3.586 -21.547 -25.141 1 97.69 32 THR B O 1
ATOM 2642 N N . LYS B 1 33 ? -2.576 -20.062 -23.875 1 98.25 33 LYS B N 1
ATOM 2643 C CA . LYS B 1 33 ? -2.41 -20.969 -22.75 1 98.25 33 LYS B CA 1
ATOM 2644 C C . LYS B 1 33 ? -2.693 -20.266 -21.422 1 98.25 33 LYS B C 1
ATOM 2646 O O . LYS B 1 33 ? -2.268 -19.125 -21.219 1 98.25 33 LYS B O 1
ATOM 2651 N N . SER B 1 34 ? -3.482 -20.906 -20.594 1 98.5 34 SER B N 1
ATOM 2652 C CA . SER B 1 34 ? -3.775 -20.422 -19.25 1 98.5 34 SER B CA 1
ATOM 2653 C C . SER B 1 34 ? -3.148 -21.328 -18.188 1 98.5 34 SER B C 1
ATOM 2655 O O . SER B 1 34 ? -3.238 -22.562 -18.281 1 98.5 34 SER B O 1
ATOM 2657 N N . ILE B 1 35 ? -2.404 -20.75 -17.281 1 98.56 35 ILE B N 1
ATOM 2658 C CA . ILE B 1 35 ? -1.946 -21.469 -16.109 1 98.56 35 ILE B CA 1
ATOM 2659 C C . ILE B 1 35 ? -2.936 -21.266 -14.961 1 98.56 35 ILE B C 1
ATOM 2661 O O . ILE B 1 35 ? -3.074 -20.156 -14.445 1 98.56 35 ILE B O 1
ATOM 2665 N N . LEU B 1 36 ? -3.621 -22.297 -14.523 1 98.38 36 LEU B N 1
ATOM 2666 C CA . LEU B 1 36 ? -4.703 -22.25 -13.539 1 98.38 36 LEU B CA 1
ATOM 2667 C C . LEU B 1 36 ? -4.16 -22.359 -12.125 1 98.38 36 LEU B C 1
ATOM 2669 O O . LEU B 1 36 ? -3.113 -22.969 -11.891 1 98.38 36 LEU B O 1
ATOM 2673 N N . SER B 1 37 ? -4.805 -21.766 -11.188 1 98 37 SER B N 1
ATOM 2674 C CA . SER B 1 37 ? -4.492 -21.906 -9.766 1 98 37 SER B CA 1
ATOM 2675 C C . SER B 1 37 ? -5.734 -21.719 -8.906 1 98 37 SER B C 1
ATOM 2677 O O . SER B 1 37 ? -6.73 -21.156 -9.359 1 98 37 SER B O 1
ATOM 2679 N N . ILE B 1 38 ? -5.707 -22.266 -7.742 1 95.75 38 ILE B N 1
ATOM 2680 C CA . ILE B 1 38 ? -6.77 -22.047 -6.77 1 95.75 38 ILE B CA 1
ATOM 2681 C C . ILE B 1 38 ? -6.617 -20.656 -6.141 1 95.75 38 ILE B C 1
ATOM 2683 O O . ILE B 1 38 ? -5.535 -20.297 -5.668 1 95.75 38 ILE B O 1
ATOM 2687 N N . SER B 1 39 ? -7.66 -19.906 -6.148 1 91.88 39 SER B N 1
ATOM 2688 C CA . SER B 1 39 ? -7.629 -18.562 -5.602 1 91.88 39 SER B CA 1
ATOM 2689 C C . SER B 1 39 ? -7.891 -18.562 -4.098 1 91.88 39 SER B C 1
ATOM 2691 O O . SER B 1 39 ? -8.133 -19.625 -3.508 1 91.88 39 SER B O 1
ATOM 2693 N N . SER B 1 40 ? -7.711 -17.391 -3.521 1 92.12 40 SER B N 1
ATOM 2694 C CA . SER B 1 40 ? -7.988 -17.219 -2.1 1 92.12 40 SER B CA 1
ATOM 2695 C C . SER B 1 40 ? -9.414 -17.641 -1.762 1 92.12 40 SER B C 1
ATOM 2697 O O . SER B 1 40 ? -10.336 -17.438 -2.561 1 92.12 40 SER B O 1
ATOM 2699 N N . PRO B 1 41 ? -9.617 -18.297 -0.612 1 89.69 41 PRO B N 1
ATOM 2700 C CA . PRO B 1 41 ? -8.703 -18.453 0.522 1 89.69 41 PRO B CA 1
ATOM 2701 C C . PRO B 1 41 ? -7.883 -19.734 0.458 1 89.69 41 PRO B C 1
ATOM 2703 O O . PRO B 1 41 ? -7.156 -20.062 1.4 1 89.69 41 PRO B O 1
ATOM 2706 N N . GLY B 1 42 ? -7.965 -20.422 -0.642 1 93.81 42 GLY B N 1
ATOM 2707 C CA . GLY B 1 42 ? -7.156 -21.625 -0.814 1 93.81 42 GLY B CA 1
ATOM 2708 C C . GLY B 1 42 ? -7.844 -22.875 -0.323 1 93.81 42 GLY B C 1
ATOM 2709 O O . GLY B 1 42 ? -9.055 -23.031 -0.481 1 93.81 42 GLY B O 1
ATOM 2710 N N . THR B 1 43 ? -7.02 -23.797 0.13 1 96.31 43 THR B N 1
ATOM 2711 C CA . THR B 1 43 ? -7.566 -25.125 0.408 1 96.31 43 THR B CA 1
ATOM 2712 C C . THR B 1 43 ? -7.551 -25.406 1.906 1 96.31 43 THR B C 1
ATOM 2714 O O . THR B 1 43 ? -8.031 -26.453 2.348 1 96.31 43 THR B O 1
ATOM 2717 N N . TYR B 1 44 ? -6.914 -24.547 2.686 1 95.19 44 TYR B N 1
ATOM 2718 C CA . TYR B 1 44 ? -6.953 -24.688 4.137 1 95.19 44 TYR B CA 1
ATOM 2719 C C . TYR B 1 44 ? -8.125 -23.906 4.727 1 95.19 44 TYR B C 1
ATOM 2721 O O . TYR B 1 44 ? -7.945 -22.828 5.285 1 95.19 44 TYR B O 1
ATOM 2729 N N . LEU B 1 45 ? -9.273 -24.469 4.758 1 91.56 45 LEU B N 1
ATOM 2730 C CA . LEU B 1 45 ? -10.516 -23.75 4.984 1 91.56 45 LEU B CA 1
ATOM 2731 C C . LEU B 1 45 ? -10.953 -23.859 6.445 1 91.56 45 LEU B C 1
ATOM 2733 O O . LEU B 1 45 ? -11.633 -22.969 6.957 1 91.56 45 LEU B O 1
ATOM 2737 N N . VAL B 1 46 ? -10.531 -24.938 7.09 1 90.62 46 VAL B N 1
ATOM 2738 C CA . VAL B 1 46 ? -10.93 -25.172 8.477 1 90.62 46 VAL B CA 1
ATOM 2739 C C . VAL B 1 46 ? -9.695 -25.125 9.375 1 90.62 46 VAL B C 1
ATOM 2741 O O . VAL B 1 46 ? -8.805 -25.969 9.273 1 90.62 46 VAL B O 1
ATOM 2744 N N . PRO B 1 47 ? -9.688 -24.125 10.25 1 88.62 47 PRO B N 1
ATOM 2745 C CA . PRO B 1 47 ? -8.516 -24.016 11.125 1 88.62 47 PRO B CA 1
ATOM 2746 C C . PRO B 1 47 ? -8.211 -25.297 11.875 1 88.62 47 PRO B C 1
ATOM 2748 O O . PRO B 1 47 ? -9.109 -25.891 12.484 1 88.62 47 PRO B O 1
ATOM 2751 N N . GLY B 1 48 ? -6.98 -25.719 11.742 1 91.31 48 GLY B N 1
ATOM 2752 C CA . GLY B 1 48 ? -6.52 -26.859 12.508 1 91.31 48 GLY B CA 1
ATOM 2753 C C . GLY B 1 48 ? -6.816 -28.188 11.836 1 91.31 48 GLY B C 1
ATOM 2754 O O . GLY B 1 48 ? -6.391 -29.234 12.312 1 91.31 48 GLY B O 1
ATOM 2755 N N . ASP B 1 49 ? -7.512 -28.172 10.781 1 95.62 49 ASP B N 1
ATOM 2756 C CA . ASP B 1 49 ? -7.863 -29.406 10.102 1 95.62 49 ASP B CA 1
ATOM 2757 C C . ASP B 1 49 ? -6.926 -29.688 8.93 1 95.62 49 ASP B C 1
ATOM 2759 O O . ASP B 1 49 ? -7.32 -29.562 7.77 1 95.62 49 ASP B O 1
ATOM 2763 N N . ASP B 1 50 ? -5.805 -30.188 9.234 1 97.81 50 ASP B N 1
ATOM 2764 C CA . ASP B 1 50 ? -4.785 -30.5 8.242 1 97.81 50 ASP B CA 1
ATOM 2765 C C . ASP B 1 50 ? -5.266 -31.578 7.273 1 97.81 50 ASP B C 1
ATOM 2767 O O . ASP B 1 50 ? -4.973 -31.516 6.078 1 97.81 50 ASP B O 1
ATOM 2771 N N . HIS B 1 51 ? -5.969 -32.469 7.785 1 98.19 51 HIS B N 1
ATOM 2772 C CA . HIS B 1 51 ? -6.426 -33.594 6.969 1 98.19 51 HIS B CA 1
ATOM 2773 C C . HIS B 1 51 ? -7.328 -33.125 5.836 1 98.19 51 HIS B C 1
ATOM 2775 O O . HIS B 1 51 ? -7.141 -33.5 4.68 1 98.19 51 HIS B O 1
ATOM 2781 N N . GLN B 1 52 ? -8.273 -32.312 6.207 1 97.88 52 GLN B N 1
ATOM 2782 C CA . GLN B 1 52 ? -9.18 -31.766 5.195 1 97.88 52 GLN B CA 1
ATOM 2783 C C . GLN B 1 52 ? -8.43 -30.922 4.18 1 97.88 52 GLN B C 1
ATOM 2785 O O . GLN B 1 52 ? -8.719 -30.953 2.982 1 97.88 52 GLN B O 1
ATOM 2790 N N . ALA B 1 53 ? -7.492 -30.125 4.617 1 98.19 53 ALA B N 1
ATOM 2791 C CA . ALA B 1 53 ? -6.703 -29.281 3.734 1 98.19 53 ALA B CA 1
ATOM 2792 C C . ALA B 1 53 ? -5.875 -30.109 2.762 1 98.19 53 ALA B C 1
ATOM 2794 O O . ALA B 1 53 ? -5.777 -29.781 1.578 1 98.19 53 ALA B O 1
ATOM 2795 N N . ARG B 1 54 ? -5.281 -31.219 3.27 1 98.69 54 ARG B N 1
ATOM 2796 C CA . ARG B 1 54 ? -4.512 -32.125 2.42 1 98.69 54 ARG B CA 1
ATOM 2797 C C . ARG B 1 54 ? -5.402 -32.781 1.355 1 98.69 54 ARG B C 1
ATOM 2799 O O . ARG B 1 54 ? -5.043 -32.781 0.176 1 98.69 54 ARG B O 1
ATOM 2806 N N . PHE B 1 55 ? -6.512 -33.156 1.809 1 98.56 55 PHE B N 1
ATOM 2807 C CA . PHE B 1 55 ? -7.453 -33.812 0.902 1 98.56 55 PHE B CA 1
ATOM 2808 C C . PHE B 1 55 ? -7.895 -32.844 -0.196 1 98.56 55 PHE B C 1
ATOM 2810 O O . PHE B 1 55 ? -7.832 -33.188 -1.382 1 98.56 55 PHE B O 1
ATOM 2817 N N . LEU B 1 56 ? -8.312 -31.688 0.208 1 98.38 56 LEU B N 1
ATOM 2818 C CA . LEU B 1 56 ? -8.82 -30.719 -0.744 1 98.38 56 LEU B CA 1
ATOM 2819 C C . LEU B 1 56 ? -7.73 -30.281 -1.715 1 98.38 56 LEU B C 1
ATOM 2821 O O . LEU B 1 56 ? -7.988 -30.109 -2.91 1 98.38 56 LEU B O 1
ATOM 2825 N N . SER B 1 57 ? -6.516 -30.062 -1.243 1 98.75 57 SER B N 1
ATOM 2826 C CA . SER B 1 57 ? -5.395 -29.703 -2.109 1 98.75 57 SER B CA 1
ATOM 2827 C C . SER B 1 57 ? -5.152 -30.781 -3.17 1 98.75 57 SER B C 1
ATOM 2829 O O . SER B 1 57 ? -5 -30.469 -4.352 1 98.75 57 SER B O 1
ATOM 2831 N N . ARG B 1 58 ? -5.172 -32.031 -2.719 1 98.75 58 ARG B N 1
ATOM 2832 C CA . ARG B 1 58 ? -4.957 -33.156 -3.619 1 98.75 58 ARG B CA 1
ATOM 2833 C C . ARG B 1 58 ? -6.039 -33.219 -4.691 1 98.75 58 ARG B C 1
ATOM 2835 O O . ARG B 1 58 ? -5.742 -33.406 -5.871 1 98.75 58 ARG B O 1
ATOM 2842 N N . GLU B 1 59 ? -7.25 -33 -4.297 1 98.69 59 GLU B N 1
ATOM 2843 C CA . GLU B 1 59 ? -8.359 -33.062 -5.238 1 98.69 59 GLU B CA 1
ATOM 2844 C C . GLU B 1 59 ? -8.273 -31.922 -6.254 1 98.69 59 GLU B C 1
ATOM 2846 O O . GLU B 1 59 ? -8.516 -32.125 -7.445 1 98.69 59 GLU B O 1
ATOM 2851 N N . CYS B 1 60 ? -7.988 -30.75 -5.793 1 98.62 60 CYS B N 1
ATOM 2852 C CA . CYS B 1 60 ? -7.844 -29.609 -6.676 1 98.62 60 CYS B CA 1
ATOM 2853 C C . CYS B 1 60 ? -6.707 -29.812 -7.672 1 98.62 60 CYS B C 1
ATOM 2855 O O . CYS B 1 60 ? -6.855 -29.531 -8.859 1 98.62 60 CYS B O 1
ATOM 2857 N N . ASN B 1 61 ? -5.609 -30.328 -7.156 1 98.88 61 ASN B N 1
ATOM 2858 C CA . ASN B 1 61 ? -4.457 -30.562 -8.016 1 98.88 61 ASN B CA 1
ATOM 2859 C C . ASN B 1 61 ? -4.738 -31.641 -9.055 1 98.88 61 ASN B C 1
ATOM 2861 O O . ASN B 1 61 ? -4.336 -31.531 -10.211 1 98.88 61 ASN B O 1
ATOM 2865 N N . LYS B 1 62 ? -5.434 -32.719 -8.656 1 98.88 62 LYS B N 1
ATOM 2866 C CA . LYS B 1 62 ? -5.805 -33.75 -9.594 1 98.88 62 LYS B CA 1
ATOM 2867 C C . LYS B 1 62 ? -6.734 -33.219 -10.68 1 98.88 62 LYS B C 1
ATOM 2869 O O . LYS B 1 62 ? -6.609 -33.594 -11.852 1 98.88 62 LYS B O 1
ATOM 2874 N N . PHE B 1 63 ? -7.641 -32.438 -10.258 1 98.69 63 PHE B N 1
ATOM 2875 C CA . PHE B 1 63 ? -8.555 -31.812 -11.211 1 98.69 63 PHE B CA 1
ATOM 2876 C C . PHE B 1 63 ? -7.793 -30.984 -12.25 1 98.69 63 PHE B C 1
ATOM 2878 O O . PHE B 1 63 ? -8.023 -31.125 -13.453 1 98.69 63 PHE B O 1
ATOM 2885 N N . ALA B 1 64 ? -6.891 -30.141 -11.789 1 98.69 64 ALA B N 1
ATOM 2886 C CA . ALA B 1 64 ? -6.102 -29.297 -12.688 1 98.69 64 ALA B CA 1
ATOM 2887 C C . ALA B 1 64 ? -5.207 -30.125 -13.586 1 98.69 64 ALA B C 1
ATOM 2889 O O . ALA B 1 64 ? -5.055 -29.828 -14.773 1 98.69 64 ALA B O 1
ATOM 2890 N N . ALA B 1 65 ? -4.66 -31.125 -13.023 1 98.81 65 ALA B N 1
ATOM 2891 C CA . ALA B 1 65 ? -3.807 -32.031 -13.797 1 98.81 65 ALA B CA 1
ATOM 2892 C C . ALA B 1 65 ? -4.594 -32.688 -14.914 1 98.81 65 ALA B C 1
ATOM 2894 O O . ALA B 1 65 ? -4.07 -32.906 -16.016 1 98.81 65 ALA B O 1
ATOM 2895 N N . ASP B 1 66 ? -5.793 -33.094 -14.609 1 98.75 66 ASP B N 1
ATOM 2896 C CA . ASP B 1 66 ? -6.648 -33.688 -15.617 1 98.75 66 ASP B CA 1
ATOM 2897 C C . ASP B 1 66 ? -6.93 -32.719 -16.766 1 98.75 66 ASP B C 1
ATOM 2899 O O . ASP B 1 66 ? -6.906 -33.125 -17.938 1 98.75 66 ASP B O 1
ATOM 2903 N N . LEU B 1 67 ? -7.23 -31.469 -16.453 1 98.56 67 LEU B N 1
ATOM 2904 C CA . LEU B 1 67 ? -7.449 -30.453 -17.469 1 98.56 67 LEU B CA 1
ATOM 2905 C C . LEU B 1 67 ? -6.219 -30.312 -18.359 1 98.56 67 LEU B C 1
ATOM 2907 O O . LEU B 1 67 ? -6.344 -30.266 -19.594 1 98.56 67 LEU B O 1
ATOM 2911 N N . LYS B 1 68 ? -5.074 -30.266 -17.766 1 98.38 68 LYS B N 1
ATOM 2912 C CA . LYS B 1 68 ? -3.822 -30.156 -18.516 1 98.38 68 LYS B CA 1
ATOM 2913 C C . LYS B 1 68 ? -3.605 -31.375 -19.406 1 98.38 68 LYS B C 1
ATOM 2915 O O . LYS B 1 68 ? -3.17 -31.234 -20.547 1 98.38 68 LYS B O 1
ATOM 2920 N N . ARG B 1 69 ? -3.871 -32.5 -18.891 1 98.12 69 ARG B N 1
ATOM 2921 C CA . ARG B 1 69 ? -3.703 -33.719 -19.656 1 98.12 69 ARG B CA 1
ATOM 2922 C C . ARG B 1 69 ? -4.598 -33.719 -20.891 1 98.12 69 ARG B C 1
ATOM 2924 O O . ARG B 1 69 ? -4.164 -34.125 -21.984 1 98.12 69 ARG B O 1
ATOM 2931 N N . ARG B 1 70 ? -5.801 -33.312 -20.75 1 98.12 70 ARG B N 1
ATOM 2932 C CA . ARG B 1 70 ? -6.773 -33.312 -21.828 1 98.12 70 ARG B CA 1
ATOM 2933 C C . ARG B 1 70 ? -6.504 -32.188 -22.828 1 98.12 70 ARG B C 1
ATOM 2935 O O . ARG B 1 70 ? -6.832 -32.312 -24.016 1 98.12 70 ARG B O 1
ATOM 2942 N N . HIS B 1 71 ? -5.977 -31.031 -22.312 1 97.69 71 HIS B N 1
ATOM 2943 C CA . HIS B 1 71 ? -5.664 -29.875 -23.141 1 97.69 71 HIS B CA 1
ATOM 2944 C C . HIS B 1 71 ? -4.258 -29.344 -22.844 1 97.69 71 HIS B C 1
ATOM 2946 O O . HIS B 1 71 ? -4.09 -28.203 -22.422 1 97.69 71 HIS B O 1
ATOM 2952 N N . PRO B 1 72 ? -3.219 -30.109 -23.203 1 96.5 72 PRO B N 1
ATOM 2953 C CA . PRO B 1 72 ? -1.86 -29.766 -22.781 1 96.5 72 PRO B CA 1
ATOM 2954 C C . PRO B 1 72 ? -1.371 -28.453 -23.406 1 96.5 72 PRO B C 1
ATOM 2956 O O . PRO B 1 72 ? -0.5 -27.797 -22.828 1 96.5 72 PRO B O 1
ATOM 2959 N N . ASP B 1 73 ? -1.931 -28.016 -24.5 1 96.75 73 ASP B N 1
ATOM 2960 C CA . ASP B 1 73 ? -1.506 -26.797 -25.156 1 96.75 73 ASP B CA 1
ATOM 2961 C C . ASP B 1 73 ? -2.32 -25.594 -24.656 1 96.75 73 ASP B C 1
ATOM 2963 O O . ASP B 1 73 ? -1.98 -24.453 -24.953 1 96.75 73 ASP B O 1
ATOM 2967 N N . ARG B 1 74 ? -3.375 -25.844 -23.844 1 98.12 74 ARG B N 1
ATOM 2968 C CA . ARG B 1 74 ? -4.293 -24.781 -23.453 1 98.12 74 ARG B CA 1
ATOM 2969 C C . ARG B 1 74 ? -4.199 -24.5 -21.953 1 98.12 74 ARG B C 1
ATOM 2971 O O . ARG B 1 74 ? -4.449 -23.391 -21.5 1 98.12 74 ARG B O 1
ATOM 2978 N N . PHE B 1 75 ? -3.861 -25.562 -21.234 1 98.56 75 PHE B N 1
ATOM 2979 C CA . PHE B 1 75 ? -3.92 -25.375 -19.797 1 98.56 75 PHE B CA 1
ATOM 2980 C C . PHE B 1 75 ? -2.633 -25.859 -19.141 1 98.56 75 PHE B C 1
ATOM 2982 O O . PHE B 1 75 ? -2.051 -26.859 -19.547 1 98.56 75 PHE B O 1
ATOM 2989 N N . GLY B 1 76 ? -2.07 -25.266 -18.203 1 98.25 76 GLY B N 1
ATOM 2990 C CA . GLY B 1 76 ? -1.178 -25.656 -17.125 1 98.25 76 GLY B CA 1
ATOM 2991 C C . GLY B 1 76 ? -1.699 -25.266 -15.75 1 98.25 76 GLY B C 1
ATOM 2992 O O . GLY B 1 76 ? -2.809 -24.75 -15.617 1 98.25 76 GLY B O 1
ATOM 2993 N N . PHE B 1 77 ? -0.89 -25.562 -14.719 1 98.62 77 PHE B N 1
ATOM 2994 C CA . PHE B 1 77 ? -1.435 -25.172 -13.43 1 98.62 77 PHE B CA 1
ATOM 2995 C C . PHE B 1 77 ? -0.322 -25 -12.398 1 98.62 77 PHE B C 1
ATOM 2997 O O . PHE B 1 77 ? 0.712 -25.672 -12.484 1 98.62 77 PHE B O 1
ATOM 3004 N N . TRP B 1 78 ? -0.542 -24.016 -11.492 1 98.75 78 TRP B N 1
ATOM 3005 C CA . TRP B 1 78 ? 0.168 -23.922 -10.219 1 98.75 78 TRP B CA 1
ATOM 3006 C C . TRP B 1 78 ? -0.513 -24.766 -9.148 1 98.75 78 TRP B C 1
ATOM 3008 O O . TRP B 1 78 ? -1.678 -24.531 -8.812 1 98.75 78 TRP B O 1
ATOM 3018 N N . ALA B 1 79 ? 0.213 -25.641 -8.578 1 98.88 79 ALA B N 1
ATOM 3019 C CA . ALA B 1 79 ? -0.396 -26.578 -7.641 1 98.88 79 ALA B CA 1
ATOM 3020 C C . ALA B 1 79 ? -0.705 -25.906 -6.309 1 98.88 79 ALA B C 1
ATOM 3022 O O . ALA B 1 79 ? 0.083 -25.094 -5.82 1 98.88 79 ALA B O 1
ATOM 3023 N N . ALA B 1 80 ? -1.846 -26.281 -5.734 1 98.75 80 ALA B N 1
ATOM 3024 C CA . ALA B 1 80 ? -2.215 -25.812 -4.402 1 98.75 80 ALA B CA 1
ATOM 3025 C C . ALA B 1 80 ? -1.454 -26.578 -3.322 1 98.75 80 ALA B C 1
ATOM 3027 O O . ALA B 1 80 ? -1.237 -27.781 -3.443 1 98.75 80 ALA B O 1
ATOM 3028 N N . LEU B 1 81 ? -1.021 -25.922 -2.326 1 98.88 81 LEU B N 1
ATOM 3029 C CA . LEU B 1 81 ? -0.414 -26.531 -1.146 1 98.88 81 LEU B CA 1
ATOM 3030 C C . LEU B 1 81 ? -1.269 -26.281 0.093 1 98.88 81 LEU B C 1
ATOM 3032 O O . LEU B 1 81 ? -1.849 -25.203 0.245 1 98.88 81 LEU B O 1
ATOM 3036 N N . PRO B 1 82 ? -1.385 -27.219 0.993 1 98.62 82 PRO B N 1
ATOM 3037 C CA . PRO B 1 82 ? -2.201 -27.047 2.197 1 98.62 82 PRO B CA 1
ATOM 3038 C C . PRO B 1 82 ? -1.491 -26.234 3.283 1 98.62 82 PRO B C 1
ATOM 3040 O O . PRO B 1 82 ? -1.593 -26.562 4.469 1 98.62 82 PRO B O 1
ATOM 3043 N N . LEU B 1 83 ? -0.782 -25.188 2.895 1 98.06 83 LEU B N 1
ATOM 3044 C CA . LEU B 1 83 ? -0.197 -24.297 3.891 1 98.06 83 LEU B CA 1
ATOM 3045 C C . LEU B 1 83 ? -1.271 -23.734 4.812 1 98.06 83 LEU B C 1
ATOM 3047 O O . LEU B 1 83 ? -2.398 -23.484 4.383 1 98.06 83 LEU B O 1
ATOM 3051 N N . PRO B 1 84 ? -0.921 -23.719 6.188 1 97.38 84 PRO B N 1
ATOM 3052 C CA . PRO B 1 84 ? 0.409 -23.672 6.797 1 97.38 84 PRO B CA 1
ATOM 3053 C C . PRO B 1 84 ? 0.873 -25.047 7.293 1 97.38 84 PRO B C 1
ATOM 3055 O O . PRO B 1 84 ? 1.859 -25.141 8.023 1 97.38 84 PRO B O 1
ATOM 3058 N N . ASP B 1 85 ? 0.236 -26.094 6.914 1 98.31 85 ASP B N 1
ATOM 3059 C CA . ASP B 1 85 ? 0.648 -27.453 7.234 1 98.31 85 ASP B CA 1
ATOM 3060 C C . ASP B 1 85 ? 1.915 -27.828 6.477 1 98.31 85 ASP B C 1
ATOM 3062 O O . ASP B 1 85 ? 1.844 -28.344 5.359 1 98.31 85 ASP B O 1
ATOM 3066 N N . VAL B 1 86 ? 3.068 -27.75 7.125 1 98.69 86 VAL B N 1
ATOM 3067 C CA . VAL B 1 86 ? 4.371 -27.906 6.488 1 98.69 86 VAL B CA 1
ATOM 3068 C C . VAL B 1 86 ? 4.539 -29.344 6.004 1 98.69 86 VAL B C 1
ATOM 3070 O O . VAL B 1 86 ? 4.91 -29.578 4.848 1 98.69 86 VAL B O 1
ATOM 3073 N N . GLU B 1 87 ? 4.234 -30.266 6.816 1 98.62 87 GLU B N 1
ATOM 3074 C CA . GLU B 1 87 ? 4.387 -31.672 6.453 1 98.62 87 GLU B CA 1
ATOM 3075 C C . GLU B 1 87 ? 3.523 -32.031 5.246 1 98.62 87 GLU B C 1
ATOM 3077 O O . GLU B 1 87 ? 4.016 -32.594 4.27 1 98.62 87 GLU B O 1
ATOM 3082 N N . GLY B 1 88 ? 2.232 -31.672 5.34 1 98.81 88 GLY B N 1
ATOM 3083 C CA . GLY B 1 88 ? 1.33 -31.922 4.227 1 98.81 88 GLY B CA 1
ATOM 3084 C C . GLY B 1 88 ? 1.74 -31.188 2.957 1 98.81 88 GLY B C 1
ATOM 3085 O O . GLY B 1 88 ? 1.576 -31.719 1.856 1 98.81 88 GLY B O 1
ATOM 3086 N N . SER B 1 89 ? 2.285 -30.047 3.107 1 98.88 89 SER B N 1
ATOM 3087 C CA . SER B 1 89 ? 2.697 -29.25 1.959 1 98.88 89 SER B CA 1
ATOM 3088 C C . SER B 1 89 ? 3.9 -29.875 1.256 1 98.88 89 SER B C 1
ATOM 3090 O O . SER B 1 89 ? 3.979 -29.859 0.025 1 98.88 89 SER B O 1
ATOM 3092 N N . LEU B 1 90 ? 4.832 -30.406 2.049 1 98.88 90 LEU B N 1
ATOM 3093 C CA . LEU B 1 90 ? 5.992 -31.062 1.461 1 98.88 90 LEU B CA 1
ATOM 3094 C C . LEU B 1 90 ? 5.574 -32.312 0.685 1 98.88 90 LEU B C 1
ATOM 3096 O O . LEU B 1 90 ? 6.059 -32.531 -0.425 1 98.88 90 LEU B O 1
ATOM 3100 N N . LEU B 1 91 ? 4.652 -33.031 1.21 1 98.81 91 LEU B N 1
ATOM 3101 C CA . LEU B 1 91 ? 4.152 -34.219 0.54 1 98.81 91 LEU B CA 1
ATOM 3102 C C . LEU B 1 91 ? 3.41 -33.875 -0.742 1 98.81 91 LEU B C 1
ATOM 3104 O O . LEU B 1 91 ? 3.629 -34.469 -1.787 1 98.81 91 LEU B O 1
ATOM 3108 N N . GLU B 1 92 ? 2.574 -32.875 -0.642 1 98.88 92 GLU B N 1
ATOM 3109 C CA . GLU B 1 92 ? 1.775 -32.5 -1.797 1 98.88 92 GLU B CA 1
ATOM 3110 C C . GLU B 1 92 ? 2.646 -31.859 -2.881 1 98.88 92 GLU B C 1
ATOM 3112 O O . GLU B 1 92 ? 2.406 -32.062 -4.074 1 98.88 92 GLU B O 1
ATOM 3117 N N . LEU B 1 93 ? 3.604 -31.109 -2.439 1 98.75 93 LEU B N 1
ATOM 3118 C CA . LEU B 1 93 ? 4.555 -30.5 -3.359 1 98.75 93 LEU B CA 1
ATOM 3119 C C . LEU B 1 93 ? 5.254 -31.562 -4.207 1 98.75 93 LEU B C 1
ATOM 3121 O O . LEU B 1 93 ? 5.285 -31.453 -5.434 1 98.75 93 LEU B O 1
ATOM 3125 N N . ALA B 1 94 ? 5.777 -32.531 -3.604 1 98.62 94 ALA B N 1
ATOM 3126 C CA . ALA B 1 94 ? 6.441 -33.625 -4.301 1 98.62 94 ALA B CA 1
ATOM 3127 C C . ALA B 1 94 ? 5.477 -34.344 -5.246 1 98.62 94 ALA B C 1
ATOM 3129 O O . ALA B 1 94 ? 5.812 -34.594 -6.406 1 98.62 94 ALA B O 1
ATOM 3130 N N . TYR B 1 95 ? 4.332 -34.625 -4.781 1 98.81 95 TYR B N 1
ATOM 3131 C CA . TYR B 1 95 ? 3.332 -35.344 -5.578 1 98.81 95 TYR B CA 1
ATOM 3132 C C . TYR B 1 95 ? 2.936 -34.531 -6.801 1 98.81 95 TYR B C 1
ATOM 3134 O O . TYR B 1 95 ? 2.91 -35.031 -7.918 1 98.81 95 TYR B O 1
ATOM 3142 N N . ALA B 1 96 ? 2.645 -33.25 -6.59 1 98.69 96 ALA B N 1
ATOM 3143 C CA . ALA B 1 96 ? 2.158 -32.375 -7.648 1 98.69 96 ALA B CA 1
ATOM 3144 C C . ALA B 1 96 ? 3.217 -32.188 -8.734 1 98.69 96 ALA B C 1
ATOM 3146 O O . ALA B 1 96 ? 2.906 -32.219 -9.922 1 98.69 96 ALA B O 1
ATOM 3147 N N . LEU B 1 97 ? 4.441 -32 -8.312 1 98.25 97 LEU B N 1
ATOM 3148 C CA . LEU B 1 97 ? 5.504 -31.703 -9.266 1 98.25 97 LEU B CA 1
ATOM 3149 C C . LEU B 1 97 ? 6.008 -32.969 -9.93 1 98.25 97 LEU B C 1
ATOM 3151 O O . LEU B 1 97 ? 6.254 -33 -11.141 1 98.25 97 LEU B O 1
ATOM 3155 N N . ASP B 1 98 ? 6.074 -34.094 -9.234 1 97.94 98 ASP B N 1
ATOM 3156 C CA . ASP B 1 98 ? 6.715 -35.312 -9.734 1 97.94 98 ASP B CA 1
ATOM 3157 C C . ASP B 1 98 ? 5.707 -36.219 -10.445 1 97.94 98 ASP B C 1
ATOM 3159 O O . ASP B 1 98 ? 6.062 -36.938 -11.383 1 97.94 98 ASP B O 1
ATOM 3163 N N . HIS B 1 99 ? 4.469 -36.188 -10.031 1 98.19 99 HIS B N 1
ATOM 3164 C CA . HIS B 1 99 ? 3.518 -37.156 -10.539 1 98.19 99 HIS B CA 1
ATOM 3165 C C . HIS B 1 99 ? 2.438 -36.5 -11.383 1 98.19 99 HIS B C 1
ATOM 3167 O O . HIS B 1 99 ? 1.966 -37.062 -12.367 1 98.19 99 HIS B O 1
ATOM 3173 N N . LEU B 1 100 ? 2.07 -35.312 -11 1 98.38 100 LEU B N 1
ATOM 3174 C CA . LEU B 1 100 ? 0.985 -34.625 -11.719 1 98.38 100 LEU B CA 1
ATOM 3175 C C . LEU B 1 100 ? 1.533 -33.688 -12.773 1 98.38 100 LEU B C 1
ATOM 3177 O O . LEU B 1 100 ? 0.771 -33.094 -13.555 1 98.38 100 LEU B O 1
ATOM 3181 N N . ASN B 1 101 ? 2.828 -33.5 -12.773 1 97.06 101 ASN B N 1
ATOM 3182 C CA . ASN B 1 101 ? 3.508 -32.625 -13.719 1 97.06 101 ASN B CA 1
ATOM 3183 C C . ASN B 1 101 ? 3.002 -31.172 -13.609 1 97.06 101 ASN B C 1
ATOM 3185 O O . ASN B 1 101 ? 2.678 -30.547 -14.617 1 97.06 101 ASN B O 1
ATOM 3189 N N . ALA B 1 102 ? 2.793 -30.703 -12.414 1 98.5 102 ALA B N 1
ATOM 3190 C CA . ALA B 1 102 ? 2.465 -29.297 -12.203 1 98.5 102 ALA B CA 1
ATOM 3191 C C . ALA B 1 102 ? 3.574 -28.391 -12.727 1 98.5 102 ALA B C 1
ATOM 3193 O O . ALA B 1 102 ? 4.742 -28.781 -12.758 1 98.5 102 ALA B O 1
ATOM 3194 N N . ASP B 1 103 ? 3.248 -27.156 -13.141 1 98.5 103 ASP B N 1
ATOM 3195 C CA . ASP B 1 103 ? 4.207 -26.203 -13.688 1 98.5 103 ASP B CA 1
ATOM 3196 C C . ASP B 1 103 ? 4.879 -25.391 -12.586 1 98.5 103 ASP B C 1
ATOM 3198 O O . ASP B 1 103 ? 5.852 -24.688 -12.828 1 98.5 103 ASP B O 1
ATOM 3202 N N . GLY B 1 104 ? 4.457 -25.453 -11.391 1 98.5 104 GLY B N 1
ATOM 3203 C CA . GLY B 1 104 ? 4.879 -24.797 -10.164 1 98.5 104 GLY B CA 1
ATOM 3204 C C . GLY B 1 104 ? 3.852 -24.891 -9.047 1 98.5 104 GLY B C 1
ATOM 3205 O O . GLY B 1 104 ? 3.006 -25.781 -9.055 1 98.5 104 GLY B O 1
ATOM 3206 N N . VAL B 1 105 ? 3.959 -24.016 -8.109 1 98.75 105 VAL B N 1
ATOM 3207 C CA . VAL B 1 105 ? 2.996 -24.031 -7.016 1 98.75 105 VAL B CA 1
ATOM 3208 C C . VAL B 1 105 ? 2.428 -22.625 -6.809 1 98.75 105 VAL B C 1
ATOM 3210 O O . VAL B 1 105 ? 3.055 -21.641 -7.184 1 98.75 105 VAL B O 1
ATOM 3213 N N . ALA B 1 106 ? 1.211 -22.594 -6.301 1 98.75 106 ALA B N 1
ATOM 3214 C CA . ALA B 1 106 ? 0.591 -21.344 -5.867 1 98.75 106 ALA B CA 1
ATOM 3215 C C . ALA B 1 106 ? 0.565 -21.25 -4.344 1 98.75 106 ALA B C 1
ATOM 3217 O O . ALA B 1 106 ? 0.207 -22.203 -3.658 1 98.75 106 ALA B O 1
ATOM 3218 N N . VAL B 1 107 ? 1.036 -20.156 -3.879 1 98.69 107 VAL B N 1
ATOM 3219 C CA . VAL B 1 107 ? 0.935 -19.859 -2.451 1 98.69 107 VAL B CA 1
ATOM 3220 C C . VAL B 1 107 ? 0.281 -18.5 -2.246 1 98.69 107 VAL B C 1
ATOM 3222 O O . VAL B 1 107 ? 0.162 -17.703 -3.188 1 98.69 107 VAL B O 1
ATOM 3225 N N . PHE B 1 108 ? -0.168 -18.297 -1.021 1 98.5 108 PHE B N 1
ATOM 3226 C CA . PHE B 1 108 ? -0.763 -17 -0.683 1 98.5 108 PHE B CA 1
ATOM 3227 C C . PHE B 1 108 ? 0.206 -16.156 0.135 1 98.5 108 PHE B C 1
ATOM 3229 O O . PHE B 1 108 ? 1.225 -16.656 0.614 1 98.5 108 PHE B O 1
ATOM 3236 N N . THR B 1 109 ? -0.087 -14.898 0.224 1 98.69 109 THR B N 1
ATOM 3237 C CA . THR B 1 109 ? 0.734 -13.969 0.987 1 98.69 109 THR B CA 1
ATOM 3238 C C . THR B 1 109 ? 0.85 -14.414 2.441 1 98.69 109 THR B C 1
ATOM 3240 O O . THR B 1 109 ? 1.89 -14.219 3.074 1 98.69 109 THR B O 1
ATOM 3243 N N . ASN B 1 110 ? -0.185 -14.961 2.914 1 98.12 110 ASN B N 1
ATOM 3244 C CA . ASN B 1 110 ? -0.199 -15.578 4.234 1 98.12 110 ASN B CA 1
ATOM 3245 C C . ASN B 1 110 ? -1.146 -16.781 4.289 1 98.12 110 ASN B C 1
ATOM 3247 O O . ASN B 1 110 ? -2.047 -16.891 3.457 1 98.12 110 ASN B O 1
ATOM 3251 N N . SER B 1 111 ? -0.872 -17.688 5.094 1 97.06 111 SER B N 1
ATOM 3252 C CA . SER B 1 111 ? -1.751 -18.812 5.391 1 97.06 111 SER B CA 1
ATOM 3253 C C . SER B 1 111 ? -2.133 -18.844 6.867 1 97.06 111 SER B C 1
ATOM 3255 O O . SER B 1 111 ? -1.339 -19.266 7.711 1 97.06 111 SER B O 1
ATOM 3257 N N . ARG B 1 112 ? -3.324 -18.344 7.094 1 94.62 112 ARG B N 1
ATOM 3258 C CA . ARG B 1 112 ? -3.826 -18.266 8.461 1 94.62 112 ARG B CA 1
ATOM 3259 C C . ARG B 1 112 ? -2.869 -17.484 9.359 1 94.62 112 ARG B C 1
ATOM 3261 O O . ARG B 1 112 ? -2.496 -17.953 10.438 1 94.62 112 ARG B O 1
ATOM 3268 N N . GLY B 1 113 ? -2.352 -16.406 8.789 1 96.31 113 GLY B N 1
ATOM 3269 C CA . GLY B 1 113 ? -1.526 -15.5 9.57 1 96.31 113 GLY B CA 1
ATOM 3270 C C . GLY B 1 113 ? -0.043 -15.797 9.461 1 96.31 113 GLY B C 1
ATOM 3271 O O . GLY B 1 113 ? 0.79 -14.984 9.875 1 96.31 113 GLY B O 1
ATOM 3272 N N . THR B 1 114 ? 0.298 -16.953 8.953 1 97.69 114 THR B N 1
ATOM 3273 C CA . THR B 1 114 ? 1.7 -17.266 8.688 1 97.69 114 THR B CA 1
ATOM 3274 C C . THR B 1 114 ? 2.135 -16.672 7.348 1 97.69 114 THR B C 1
ATOM 3276 O O . THR B 1 114 ? 1.759 -17.188 6.289 1 97.69 114 THR B O 1
ATOM 3279 N N . TYR B 1 115 ? 2.891 -15.641 7.43 1 98.62 115 TYR B N 1
ATOM 3280 C CA . TYR B 1 115 ? 3.301 -14.938 6.219 1 98.62 115 TYR B CA 1
ATOM 3281 C C . TYR B 1 115 ? 4.508 -15.609 5.578 1 98.62 115 TYR B C 1
ATOM 3283 O O . TYR B 1 115 ? 5.324 -16.219 6.27 1 98.62 115 TYR B O 1
ATOM 3291 N N . LEU B 1 116 ? 4.578 -15.484 4.238 1 98.56 116 LEU B N 1
ATOM 3292 C CA . LEU B 1 116 ? 5.789 -15.914 3.549 1 98.56 116 LEU B CA 1
ATOM 3293 C C . LEU B 1 116 ? 7.027 -15.273 4.18 1 98.56 116 LEU B C 1
ATOM 3295 O O . LEU B 1 116 ? 7.008 -14.094 4.531 1 98.56 116 LEU B O 1
ATOM 3299 N N . GLY B 1 117 ? 8.039 -16.016 4.32 1 97.69 117 GLY B N 1
ATOM 3300 C CA . GLY B 1 117 ? 9.242 -15.562 5.008 1 97.69 117 GLY B CA 1
ATOM 3301 C C . GLY B 1 117 ? 9.297 -16 6.461 1 97.69 117 GLY B C 1
ATOM 3302 O O . GLY B 1 117 ? 10.32 -15.852 7.121 1 97.69 117 GLY B O 1
ATOM 3303 N N . ASP B 1 118 ? 8.172 -16.469 7.02 1 98.06 118 ASP B N 1
ATOM 3304 C CA . ASP B 1 118 ? 8.18 -17.016 8.375 1 98.06 118 ASP B CA 1
ATOM 3305 C C . ASP B 1 118 ? 9.102 -18.234 8.461 1 98.06 118 ASP B C 1
ATOM 3307 O O . ASP B 1 118 ? 9.102 -19.078 7.574 1 98.06 118 ASP B O 1
ATOM 3311 N N . GLU B 1 119 ? 9.773 -18.359 9.523 1 97.62 119 GLU B N 1
ATOM 3312 C CA . GLU B 1 119 ? 10.766 -19.422 9.703 1 97.62 119 GLU B CA 1
ATOM 3313 C C . GLU B 1 119 ? 10.109 -20.797 9.703 1 97.62 119 GLU B C 1
ATOM 3315 O O . GLU B 1 119 ? 10.719 -21.781 9.266 1 97.62 119 GLU B O 1
ATOM 3320 N N . SER B 1 120 ? 8.922 -20.891 10.086 1 98.06 120 SER B N 1
ATOM 3321 C CA . SER B 1 120 ? 8.219 -22.172 10.125 1 98.06 120 SER B CA 1
ATOM 3322 C C . SER B 1 120 ? 8.031 -22.734 8.727 1 98.06 120 SER B C 1
ATOM 3324 O O . SER B 1 120 ? 7.785 -23.938 8.562 1 98.06 120 SER B O 1
ATOM 3326 N N . LEU B 1 121 ? 8.195 -21.938 7.723 1 98.56 121 LEU B N 1
ATOM 3327 C CA . LEU B 1 121 ? 7.984 -22.375 6.348 1 98.56 121 LEU B CA 1
ATOM 3328 C C . LEU B 1 121 ? 9.305 -22.719 5.676 1 98.56 121 LEU B C 1
ATOM 3330 O O . LEU B 1 121 ? 9.328 -23.141 4.52 1 98.56 121 LEU B O 1
ATOM 3334 N N . ASP B 1 122 ? 10.414 -22.641 6.391 1 98.62 122 ASP B N 1
ATOM 3335 C CA . ASP B 1 122 ? 11.75 -22.828 5.828 1 98.62 122 ASP B CA 1
ATOM 3336 C C . ASP B 1 122 ? 11.867 -24.203 5.156 1 98.62 122 ASP B C 1
ATOM 3338 O O . ASP B 1 122 ? 12.43 -24.312 4.062 1 98.62 122 ASP B O 1
ATOM 3342 N N . PRO B 1 123 ? 11.312 -25.234 5.766 1 98.81 123 PRO B N 1
ATOM 3343 C CA . PRO B 1 123 ? 11.438 -26.547 5.102 1 98.81 123 PRO B CA 1
ATOM 3344 C C . PRO B 1 123 ? 10.766 -26.562 3.729 1 98.81 123 PRO B C 1
ATOM 3346 O O . PRO B 1 123 ? 11.281 -27.188 2.797 1 98.81 123 PRO B O 1
ATOM 3349 N N . VAL B 1 124 ? 9.656 -25.906 3.625 1 98.88 124 VAL B N 1
ATOM 3350 C CA . VAL B 1 124 ? 8.961 -25.844 2.344 1 98.88 124 VAL B CA 1
ATOM 3351 C C . VAL B 1 124 ? 9.789 -25.047 1.343 1 98.88 124 VAL B C 1
ATOM 3353 O O . VAL B 1 124 ? 9.969 -25.469 0.199 1 98.88 124 VAL B O 1
ATOM 3356 N N . PHE B 1 125 ? 10.375 -23.953 1.737 1 98.88 125 PHE B N 1
ATOM 3357 C CA . PHE B 1 125 ? 11.156 -23.094 0.853 1 98.88 125 PHE B CA 1
ATOM 3358 C C . PHE B 1 125 ? 12.469 -23.781 0.473 1 98.88 125 PHE B C 1
ATOM 3360 O O . PHE B 1 125 ? 12.969 -23.594 -0.638 1 98.88 125 PHE B O 1
ATOM 3367 N N . GLN B 1 126 ? 12.977 -24.531 1.427 1 98.75 126 GLN B N 1
ATOM 3368 C CA . GLN B 1 126 ? 14.156 -25.328 1.106 1 98.75 126 GLN B CA 1
ATOM 3369 C C . GLN B 1 126 ? 13.867 -26.297 -0.031 1 98.75 126 GLN B C 1
ATOM 3371 O O . GLN B 1 126 ? 14.68 -26.438 -0.952 1 98.75 126 GLN B O 1
ATOM 3376 N N . GLU B 1 127 ? 12.773 -26.953 0.045 1 98.81 127 GLU B N 1
ATOM 3377 C CA . GLU B 1 127 ? 12.398 -27.906 -0.995 1 98.81 127 GLU B CA 1
ATOM 3378 C C . GLU B 1 127 ? 12.102 -27.188 -2.314 1 98.81 127 GLU B C 1
ATOM 3380 O O . GLU B 1 127 ? 12.523 -27.656 -3.379 1 98.81 127 GLU B O 1
ATOM 3385 N N . LEU B 1 128 ? 11.375 -26.078 -2.293 1 98.81 128 LEU B N 1
ATOM 3386 C CA . LEU B 1 128 ? 11.117 -25.266 -3.484 1 98.81 128 LEU B CA 1
ATOM 3387 C C . LEU B 1 128 ? 12.422 -24.844 -4.152 1 98.81 128 LEU B C 1
ATOM 3389 O O . LEU B 1 128 ? 12.547 -24.922 -5.375 1 98.81 128 LEU B O 1
ATOM 3393 N N . ASN B 1 129 ? 13.336 -24.453 -3.307 1 98.62 129 ASN B N 1
ATOM 3394 C CA . ASN B 1 129 ? 14.641 -24.016 -3.795 1 98.62 129 ASN B CA 1
ATOM 3395 C C . ASN B 1 129 ? 15.406 -25.172 -4.434 1 98.62 129 ASN B C 1
ATOM 3397 O O . ASN B 1 129 ? 15.953 -25.031 -5.527 1 98.62 129 ASN B O 1
ATOM 3401 N N . ARG B 1 130 ? 15.422 -26.312 -3.736 1 98.31 130 ARG B N 1
ATOM 3402 C CA . ARG B 1 130 ? 16.109 -27.484 -4.242 1 98.31 130 ARG B CA 1
ATOM 3403 C C . ARG B 1 130 ? 15.594 -27.875 -5.625 1 98.31 130 ARG B C 1
ATOM 3405 O O . ARG B 1 130 ? 16.359 -28.328 -6.473 1 98.31 130 ARG B O 1
ATOM 3412 N N . ARG B 1 131 ? 14.375 -27.609 -5.926 1 97.69 131 ARG B N 1
ATOM 3413 C CA . ARG B 1 131 ? 13.719 -28.031 -7.152 1 97.69 131 ARG B CA 1
ATOM 3414 C C . ARG B 1 131 ? 13.727 -26.922 -8.203 1 97.69 131 ARG B C 1
ATOM 3416 O O . ARG B 1 131 ? 13.18 -27.094 -9.289 1 97.69 131 ARG B O 1
ATOM 3423 N N . ASN B 1 132 ? 14.312 -25.781 -7.895 1 97.69 132 ASN B N 1
ATOM 3424 C CA . ASN B 1 132 ? 14.242 -24.609 -8.766 1 97.69 132 ASN B CA 1
ATOM 3425 C C . ASN B 1 132 ? 12.805 -24.281 -9.156 1 97.69 132 ASN B C 1
ATOM 3427 O O . ASN B 1 132 ? 12.516 -24.047 -10.328 1 97.69 132 ASN B O 1
ATOM 3431 N N . ALA B 1 133 ? 11.945 -24.281 -8.188 1 98.19 133 ALA B N 1
ATOM 3432 C CA . ALA B 1 133 ? 10.508 -24.234 -8.445 1 98.19 133 ALA B CA 1
ATOM 3433 C C . ALA B 1 133 ? 10.062 -22.812 -8.781 1 98.19 133 ALA B C 1
ATOM 3435 O O . ALA B 1 133 ? 10.719 -21.844 -8.391 1 98.19 133 ALA B O 1
ATOM 3436 N N . THR B 1 134 ? 8.984 -22.719 -9.57 1 98.62 134 THR B N 1
ATOM 3437 C CA . THR B 1 134 ? 8.242 -21.469 -9.758 1 98.62 134 THR B CA 1
ATOM 3438 C C . THR B 1 134 ? 7.109 -21.359 -8.734 1 98.62 134 THR B C 1
ATOM 3440 O O . THR B 1 134 ? 6.332 -22.297 -8.555 1 98.62 134 THR B O 1
ATOM 3443 N N . VAL B 1 135 ? 7.082 -20.219 -8.086 1 98.75 135 VAL B N 1
ATOM 3444 C CA . VAL B 1 135 ? 6.09 -19.969 -7.047 1 98.75 135 VAL B CA 1
ATOM 3445 C C . VAL B 1 135 ? 5.234 -18.766 -7.441 1 98.75 135 VAL B C 1
ATOM 3447 O O . VAL B 1 135 ? 5.723 -17.625 -7.469 1 98.75 135 VAL B O 1
ATOM 3450 N N . PHE B 1 136 ? 3.955 -19.047 -7.773 1 98.81 136 PHE B N 1
ATOM 3451 C CA . PHE B 1 136 ? 2.977 -18 -7.996 1 98.81 136 PHE B CA 1
ATOM 3452 C C . PHE B 1 136 ? 2.383 -17.516 -6.676 1 98.81 136 PHE B C 1
ATOM 3454 O O . PHE B 1 136 ? 1.829 -18.312 -5.918 1 98.81 136 PHE B O 1
ATOM 3461 N N . VAL B 1 137 ? 2.533 -16.234 -6.387 1 98.88 137 VAL B N 1
ATOM 3462 C CA . VAL B 1 137 ? 2.062 -15.68 -5.121 1 98.88 137 VAL B CA 1
ATOM 3463 C C . VAL B 1 137 ? 0.809 -14.844 -5.359 1 98.88 137 VAL B C 1
ATOM 3465 O O . VAL B 1 137 ? 0.854 -13.836 -6.07 1 98.88 137 VAL B O 1
ATOM 3468 N N . HIS B 1 138 ? -0.278 -15.266 -4.828 1 98.56 138 HIS B N 1
ATOM 3469 C CA . HIS B 1 138 ? -1.53 -14.516 -4.863 1 98.56 138 HIS B CA 1
ATOM 3470 C C . HIS B 1 138 ? -1.899 -14 -3.475 1 98.56 138 HIS B C 1
ATOM 3472 O O . HIS B 1 138 ? -1.726 -14.703 -2.479 1 98.56 138 HIS B O 1
ATOM 3478 N N . PRO B 1 139 ? -2.383 -12.75 -3.428 1 98.06 139 PRO B N 1
ATOM 3479 C CA . PRO B 1 139 ? -2.777 -12.234 -2.115 1 98.06 139 PRO B CA 1
ATOM 3480 C C . PRO B 1 139 ? -4.035 -12.906 -1.568 1 98.06 139 PRO B C 1
ATOM 3482 O O . PRO B 1 139 ? -4.766 -13.555 -2.318 1 98.06 139 PRO B O 1
ATOM 3485 N N . THR B 1 140 ? -4.18 -12.828 -0.323 1 97.12 140 THR B N 1
ATOM 3486 C CA . THR B 1 140 ? -5.379 -13.211 0.415 1 97.12 140 THR B CA 1
ATOM 3487 C C . THR B 1 140 ? -5.68 -12.195 1.515 1 97.12 140 THR B C 1
ATOM 3489 O O . THR B 1 140 ? -4.961 -11.211 1.673 1 97.12 140 THR B O 1
ATOM 3492 N N . SER B 1 141 ? -6.777 -12.352 2.219 1 96.69 141 SER B N 1
ATOM 3493 C CA . SER B 1 141 ? -7.125 -11.445 3.307 1 96.69 141 SER B CA 1
ATOM 3494 C C . SER B 1 141 ? -6.051 -11.438 4.391 1 96.69 141 SER B C 1
ATOM 3496 O O . SER B 1 141 ? -5.555 -12.5 4.785 1 96.69 141 SER B O 1
ATOM 3498 N N . PRO B 1 142 ? -5.645 -10.219 4.797 1 97.94 142 PRO B N 1
ATOM 3499 C CA . PRO B 1 142 ? -4.668 -10.164 5.887 1 97.94 142 PRO B CA 1
ATOM 3500 C C . PRO B 1 142 ? -5.199 -10.781 7.18 1 97.94 142 PRO B C 1
ATOM 3502 O O . PRO B 1 142 ? -6.383 -10.641 7.496 1 97.94 142 PRO B O 1
ATOM 3505 N N . CYS B 1 143 ? -4.324 -11.422 7.832 1 96.44 143 CYS B N 1
ATOM 3506 C CA . CYS B 1 143 ? -4.68 -12.164 9.039 1 96.44 143 CYS B CA 1
ATOM 3507 C C . CYS B 1 143 ? -3.609 -12 10.109 1 96.44 143 CYS B C 1
ATOM 3509 O O . CYS B 1 143 ? -2.414 -12.062 9.812 1 96.44 143 CYS B O 1
ATOM 3511 N N . MET B 1 144 ? -4.016 -11.812 11.367 1 96.12 144 MET B N 1
ATOM 3512 C CA . MET B 1 144 ? -3.086 -11.68 12.492 1 96.12 144 MET B CA 1
ATOM 3513 C C . MET B 1 144 ? -2.426 -13.016 12.805 1 96.12 144 MET B C 1
ATOM 3515 O O . MET B 1 144 ? -2.92 -14.07 12.398 1 96.12 144 MET B O 1
ATOM 3519 N N . PRO B 1 145 ? -1.342 -12.984 13.516 1 91.69 145 PRO B N 1
ATOM 3520 C CA . PRO B 1 1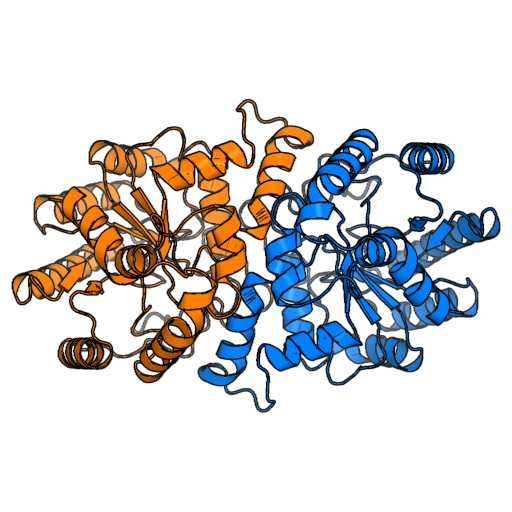45 ? -0.579 -14.211 13.781 1 91.69 145 PRO B CA 1
ATOM 3521 C C . PRO B 1 145 ? -1.377 -15.25 14.562 1 91.69 145 PRO B C 1
ATOM 3523 O O . PRO B 1 145 ? -1.011 -16.422 14.586 1 91.69 145 PRO B O 1
ATOM 3526 N N . ASP B 1 146 ? -2.469 -14.82 15.172 1 91.06 146 ASP B N 1
ATOM 3527 C CA . ASP B 1 146 ? -3.281 -15.766 15.922 1 91.06 146 ASP B CA 1
ATOM 3528 C C . ASP B 1 146 ? -4.082 -16.672 14.992 1 91.06 146 ASP B C 1
ATOM 3530 O O . ASP B 1 146 ? -4.734 -17.609 15.438 1 91.06 146 ASP B O 1
ATOM 3534 N N . GLY B 1 147 ? -4.07 -16.328 13.68 1 90.69 147 GLY B N 1
ATOM 3535 C CA . GLY B 1 147 ? -4.668 -17.172 12.648 1 90.69 147 GLY B CA 1
ATOM 3536 C C . GLY B 1 147 ? -6.172 -17 12.539 1 90.69 147 GLY B C 1
ATOM 3537 O O . GLY B 1 147 ? -6.824 -17.672 11.742 1 90.69 147 GLY B O 1
ATOM 3538 N N . GLN B 1 148 ? -6.688 -16.016 13.227 1 88.88 148 GLN B N 1
ATOM 3539 C CA . GLN B 1 148 ? -8.141 -15.898 13.289 1 88.88 148 GLN B CA 1
ATOM 3540 C C . GLN B 1 148 ? -8.578 -14.445 13.148 1 88.88 148 GLN B C 1
ATOM 3542 O O . GLN B 1 148 ? -9.633 -14.164 12.57 1 88.88 148 GLN B O 1
ATOM 3547 N N . SER B 1 149 ? -7.773 -13.531 13.672 1 91.19 149 SER B N 1
ATOM 3548 C CA . SER B 1 149 ? -8.156 -12.125 13.695 1 91.19 149 SER B CA 1
ATOM 3549 C C . SER B 1 149 ? -7.855 -11.445 12.359 1 91.19 149 SER B C 1
ATOM 3551 O O . SER B 1 149 ? -6.75 -11.57 11.828 1 91.19 149 SER B O 1
ATOM 3553 N N . PRO B 1 150 ? -8.875 -10.812 11.812 1 93 150 PRO B N 1
ATOM 3554 C CA . PRO B 1 150 ? -8.609 -10.062 10.578 1 93 150 PRO B CA 1
ATOM 3555 C C . PRO B 1 150 ? -7.703 -8.859 10.797 1 93 150 PRO B C 1
ATOM 3557 O O . PRO B 1 150 ? -7.699 -8.273 11.891 1 93 150 PRO B O 1
ATOM 3560 N N . ALA B 1 151 ? -6.941 -8.469 9.883 1 96.94 151 ALA B N 1
ATOM 3561 C CA . ALA B 1 151 ? -6.098 -7.281 9.93 1 96.94 151 ALA B CA 1
ATOM 3562 C C . ALA B 1 151 ? -6.508 -6.273 8.852 1 96.94 151 ALA B C 1
ATOM 3564 O O . ALA B 1 151 ? -5.656 -5.73 8.148 1 96.94 151 ALA B O 1
ATOM 3565 N N . ALA B 1 152 ? -7.793 -6.062 8.672 1 97.38 152 ALA B N 1
ATOM 3566 C CA . ALA B 1 152 ? -8.391 -5.137 7.719 1 97.38 152 ALA B CA 1
ATOM 3567 C C . ALA B 1 152 ? -9.438 -4.25 8.398 1 97.38 152 ALA B C 1
ATOM 3569 O O . ALA B 1 152 ? -10.547 -4.703 8.688 1 97.38 152 ALA B O 1
ATOM 3570 N N . PRO B 1 153 ? -9.109 -2.992 8.578 1 97.5 153 PRO B N 1
ATOM 3571 C CA . PRO B 1 153 ? -9.953 -2.18 9.453 1 97.5 153 PRO B CA 1
ATOM 3572 C C . PRO B 1 153 ? -11.219 -1.676 8.766 1 97.5 153 PRO B C 1
ATOM 3574 O O . PRO B 1 153 ? -12.242 -1.471 9.414 1 97.5 153 PRO B O 1
ATOM 3577 N N . LEU B 1 154 ? -11.188 -1.402 7.473 1 97.31 154 LEU B N 1
ATOM 3578 C CA . LEU B 1 154 ? -12.344 -0.887 6.75 1 97.31 154 LEU B CA 1
ATOM 3579 C C . LEU B 1 154 ? -13.203 -2.027 6.211 1 97.31 154 LEU B C 1
ATOM 3581 O O . LEU B 1 154 ? -13.195 -2.309 5.012 1 97.31 154 LEU B O 1
ATOM 3585 N N . THR B 1 155 ? -14.016 -2.611 7.035 1 94.06 155 THR B N 1
ATOM 3586 C CA . THR B 1 155 ? -14.68 -3.895 6.828 1 94.06 155 THR B CA 1
ATOM 3587 C C . THR B 1 155 ? -15.781 -3.77 5.777 1 94.06 155 THR B C 1
ATOM 3589 O O . THR B 1 155 ? -16.266 -4.777 5.258 1 94.06 155 THR B O 1
ATOM 3592 N N . ARG B 1 156 ? -16.172 -2.582 5.438 1 92.12 156 ARG B N 1
ATOM 3593 C CA . ARG B 1 156 ? -17.266 -2.402 4.477 1 92.12 156 ARG B CA 1
ATOM 3594 C C . ARG B 1 156 ? -16.766 -2.578 3.047 1 92.12 156 ARG B C 1
ATOM 3596 O O . ARG B 1 156 ? -17.562 -2.695 2.117 1 92.12 156 ARG B O 1
ATOM 3603 N N . TYR B 1 157 ? -15.461 -2.57 2.857 1 94.81 157 TYR B N 1
ATOM 3604 C CA . TYR B 1 157 ? -14.891 -2.736 1.525 1 94.81 157 TYR B CA 1
ATOM 3605 C C . TYR B 1 157 ? -14.32 -4.137 1.346 1 94.81 157 TYR B C 1
ATOM 3607 O O . TYR B 1 157 ? -13.703 -4.684 2.264 1 94.81 157 TYR B O 1
ATOM 3615 N N . PRO B 1 158 ? -14.555 -4.742 0.15 1 94.81 158 PRO B N 1
ATOM 3616 C CA . PRO B 1 158 ? -13.922 -6.043 -0.084 1 94.81 158 PRO B CA 1
ATOM 3617 C C . PRO B 1 158 ? -12.398 -5.98 -0.021 1 94.81 158 PRO B C 1
ATOM 3619 O O . PRO B 1 158 ? -11.797 -5.004 -0.479 1 94.81 158 PRO B O 1
ATOM 3622 N N . ASN B 1 159 ? -11.766 -6.961 0.553 1 96.69 159 ASN B N 1
ATOM 3623 C CA . ASN B 1 159 ? -10.328 -6.977 0.776 1 96.69 159 ASN B CA 1
ATOM 3624 C C . ASN B 1 159 ? -9.555 -6.902 -0.538 1 96.69 159 ASN B C 1
ATOM 3626 O O . ASN B 1 159 ? -8.492 -6.273 -0.606 1 96.69 159 ASN B O 1
ATOM 3630 N N . PRO B 1 160 ? -10.062 -7.504 -1.657 1 96.44 160 PRO B N 1
ATOM 3631 C CA . PRO B 1 160 ? -9.328 -7.418 -2.924 1 96.44 160 PRO B CA 1
ATOM 3632 C C . PRO B 1 160 ? -9.219 -5.988 -3.447 1 96.44 160 PRO B C 1
ATOM 3634 O O . PRO B 1 160 ? -8.43 -5.719 -4.352 1 96.44 160 PRO B O 1
ATOM 3637 N N . MET B 1 161 ? -10.023 -5.129 -2.92 1 96.5 161 MET B N 1
ATOM 3638 C CA . MET B 1 161 ? -10.047 -3.754 -3.408 1 96.5 161 MET B CA 1
ATOM 3639 C C . MET B 1 161 ? -8.727 -3.047 -3.119 1 96.5 161 MET B C 1
ATOM 3641 O O . MET B 1 161 ? -8.172 -2.371 -3.99 1 96.5 161 MET B O 1
ATOM 3645 N N . PHE B 1 162 ? -8.164 -3.256 -1.892 1 98.25 162 PHE B N 1
ATOM 3646 C CA . PHE B 1 162 ? -6.883 -2.617 -1.624 1 98.25 162 PHE B CA 1
ATOM 3647 C C . PHE B 1 162 ? -6.117 -3.375 -0.546 1 98.25 162 PHE B C 1
ATOM 3649 O O . PHE B 1 162 ? -4.883 -3.338 -0.511 1 98.25 162 PHE B O 1
ATOM 3656 N N . GLU B 1 163 ? -6.777 -4.145 0.326 1 98.56 163 GLU B N 1
ATOM 3657 C CA . GLU B 1 163 ? -6.066 -4.891 1.36 1 98.56 163 GLU B CA 1
ATOM 3658 C C . GLU B 1 163 ? -5.168 -5.961 0.75 1 98.56 163 GLU B C 1
ATOM 3660 O O . GLU B 1 163 ? -4.102 -6.262 1.289 1 98.56 163 GLU B O 1
ATOM 3665 N N . PHE B 1 164 ? -5.609 -6.621 -0.354 1 98.56 164 PHE B N 1
ATOM 3666 C CA . PHE B 1 164 ? -4.781 -7.574 -1.082 1 98.56 164 PHE B CA 1
ATOM 3667 C C . PHE B 1 164 ? -3.449 -6.945 -1.471 1 98.56 164 PHE B C 1
ATOM 3669 O O . PHE B 1 164 ? -2.398 -7.574 -1.335 1 98.56 164 PHE B O 1
ATOM 3676 N N . PHE B 1 165 ? -3.498 -5.684 -1.961 1 98.88 165 PHE B N 1
ATOM 3677 C CA . PHE B 1 165 ? -2.289 -4.98 -2.375 1 98.88 165 PHE B CA 1
ATOM 3678 C C . PHE B 1 165 ? -1.342 -4.793 -1.195 1 98.88 165 PHE B C 1
ATOM 3680 O O . PHE B 1 165 ? -0.134 -5.004 -1.322 1 98.88 165 PHE B O 1
ATOM 3687 N N . PHE B 1 166 ? -1.929 -4.434 -0.083 1 98.88 166 PHE B N 1
ATOM 3688 C CA . PHE B 1 166 ? -1.131 -4.223 1.119 1 98.88 166 PHE B CA 1
ATOM 3689 C C . PHE B 1 166 ? -0.511 -5.531 1.592 1 98.88 166 PHE B C 1
ATOM 3691 O O . PHE B 1 166 ? 0.654 -5.566 1.993 1 98.88 166 PHE B O 1
ATOM 3698 N N . ASP B 1 167 ? -1.268 -6.559 1.477 1 98.81 167 ASP B N 1
ATOM 3699 C CA . ASP B 1 167 ? -0.785 -7.844 1.974 1 98.81 167 ASP B CA 1
ATOM 3700 C C . ASP B 1 167 ? 0.297 -8.414 1.061 1 98.81 167 ASP B C 1
ATOM 3702 O O . ASP B 1 167 ? 1.217 -9.086 1.525 1 98.81 167 ASP B O 1
ATOM 3706 N N . SER B 1 168 ? 0.19 -8.188 -0.266 1 98.81 168 SER B N 1
ATOM 3707 C CA . SER B 1 168 ? 1.274 -8.547 -1.178 1 98.81 168 SER B CA 1
ATOM 3708 C C . SER B 1 168 ? 2.574 -7.852 -0.782 1 98.81 168 SER B C 1
ATOM 3710 O O . SER B 1 168 ? 3.635 -8.484 -0.753 1 98.81 168 SER B O 1
ATOM 3712 N N . ALA B 1 169 ? 2.449 -6.559 -0.453 1 98.94 169 ALA B N 1
ATOM 3713 C CA . ALA B 1 169 ? 3.629 -5.812 -0.018 1 98.94 169 ALA B CA 1
ATOM 3714 C C . ALA B 1 169 ? 4.211 -6.406 1.262 1 98.94 169 ALA B C 1
ATOM 3716 O O . ALA B 1 169 ? 5.418 -6.637 1.353 1 98.94 169 ALA B O 1
ATOM 3717 N N . ARG B 1 170 ? 3.35 -6.703 2.26 1 98.75 170 ARG B N 1
ATOM 3718 C CA . ARG B 1 170 ? 3.793 -7.305 3.512 1 98.75 170 ARG B CA 1
ATOM 3719 C C . ARG B 1 170 ? 4.598 -8.578 3.252 1 98.75 170 ARG B C 1
ATOM 3721 O O . ARG B 1 170 ? 5.68 -8.758 3.812 1 98.75 170 ARG B O 1
ATOM 3728 N N . ALA B 1 171 ? 4.031 -9.43 2.4 1 98.88 171 ALA B N 1
ATOM 3729 C CA . ALA B 1 171 ? 4.617 -10.742 2.164 1 98.88 171 ALA B CA 1
ATOM 3730 C C . ALA B 1 171 ? 5.992 -10.625 1.515 1 98.88 171 ALA B C 1
ATOM 3732 O O . ALA B 1 171 ? 6.953 -11.258 1.954 1 98.88 171 ALA B O 1
ATOM 3733 N N . VAL B 1 172 ? 6.102 -9.812 0.485 1 98.88 172 VAL B N 1
ATOM 3734 C CA . VAL B 1 172 ? 7.371 -9.688 -0.225 1 98.88 172 VAL B CA 1
ATOM 3735 C C . VAL B 1 172 ? 8.398 -8.992 0.67 1 98.88 172 VAL B C 1
ATOM 3737 O O . VAL B 1 172 ? 9.562 -9.398 0.716 1 98.88 172 VAL B O 1
ATOM 3740 N N . ILE B 1 173 ? 7.977 -7.953 1.428 1 98.69 173 ILE B N 1
ATOM 3741 C CA . ILE B 1 173 ? 8.867 -7.289 2.377 1 98.69 173 ILE B CA 1
ATOM 3742 C C . ILE B 1 173 ? 9.398 -8.305 3.381 1 98.69 173 ILE B C 1
ATOM 3744 O O . ILE B 1 173 ? 10.602 -8.344 3.658 1 98.69 173 ILE B O 1
ATOM 3748 N N . ASN B 1 174 ? 8.516 -9.133 3.852 1 98.38 174 ASN B N 1
ATOM 3749 C CA . ASN B 1 174 ? 8.922 -10.117 4.844 1 98.38 174 ASN B CA 1
ATOM 3750 C C . ASN B 1 174 ? 9.875 -11.156 4.246 1 98.38 174 ASN B C 1
ATOM 3752 O O . ASN B 1 174 ? 10.766 -11.656 4.93 1 98.38 174 ASN B O 1
ATOM 3756 N N . LEU B 1 175 ? 9.711 -11.555 2.98 1 98.56 175 LEU B N 1
ATOM 3757 C CA . LEU B 1 175 ? 10.641 -12.453 2.303 1 98.56 175 LEU B CA 1
ATOM 3758 C C . LEU B 1 175 ? 12.047 -11.867 2.283 1 98.56 175 LEU B C 1
ATOM 3760 O O . LEU B 1 175 ? 13.023 -12.586 2.492 1 98.56 175 LEU B O 1
ATOM 3764 N N . PHE B 1 176 ? 12.148 -10.57 2.045 1 97.81 176 PHE B N 1
ATOM 3765 C CA . PHE B 1 176 ? 13.453 -9.922 1.991 1 97.81 176 PHE B CA 1
ATOM 3766 C C . PHE B 1 176 ? 14.055 -9.797 3.387 1 97.81 176 PHE B C 1
ATOM 3768 O O . PHE B 1 176 ? 15.219 -10.156 3.604 1 97.81 176 PHE B O 1
ATOM 3775 N N . LEU B 1 177 ? 13.25 -9.359 4.348 1 96.69 177 LEU B N 1
ATOM 3776 C CA . LEU B 1 177 ? 13.789 -9.008 5.656 1 96.69 177 LEU B CA 1
ATOM 3777 C C . LEU B 1 177 ? 14.062 -10.25 6.488 1 96.69 177 LEU B C 1
ATOM 3779 O O . LEU B 1 177 ? 14.852 -10.211 7.434 1 96.69 177 LEU B O 1
ATOM 3783 N N . SER B 1 178 ? 13.406 -11.344 6.188 1 95.94 178 SER B N 1
ATOM 3784 C CA . SER B 1 178 ? 13.703 -12.617 6.828 1 95.94 178 SER B CA 1
ATOM 3785 C C . SER B 1 178 ? 14.875 -13.32 6.148 1 95.94 178 SER B C 1
ATOM 3787 O O . SER B 1 178 ? 15.266 -14.414 6.551 1 95.94 178 SER B O 1
ATOM 3789 N N . GLU B 1 179 ? 15.344 -12.773 5.059 1 95.44 179 GLU B N 1
ATOM 3790 C CA . GLU B 1 179 ? 16.469 -13.266 4.27 1 95.44 179 GLU B CA 1
ATOM 3791 C C . GLU B 1 179 ? 16.094 -14.539 3.514 1 95.44 179 GLU B C 1
ATOM 3793 O O . GLU B 1 179 ? 16.969 -15.281 3.061 1 95.44 179 GLU B O 1
ATOM 3798 N N . THR B 1 180 ? 14.828 -14.789 3.402 1 97.25 180 THR B N 1
ATOM 3799 C CA . THR B 1 180 ? 14.352 -15.938 2.641 1 97.25 180 THR B CA 1
ATOM 3800 C C . THR B 1 180 ? 14.805 -15.852 1.187 1 97.25 180 THR B C 1
ATOM 3802 O O . THR B 1 180 ? 15.305 -16.828 0.628 1 97.25 180 THR B O 1
ATOM 3805 N N . THR B 1 181 ? 14.688 -14.672 0.545 1 96.5 181 THR B N 1
ATOM 3806 C CA . THR B 1 181 ? 15.078 -14.492 -0.851 1 96.5 181 THR B CA 1
ATOM 3807 C C . THR B 1 181 ? 16.578 -14.664 -1.024 1 96.5 181 THR B C 1
ATOM 3809 O O . THR B 1 181 ? 17.047 -15.148 -2.061 1 96.5 181 THR B O 1
ATOM 3812 N N . ALA B 1 182 ? 17.328 -14.273 -0.019 1 95.19 182 ALA B N 1
ATOM 3813 C CA . ALA B 1 182 ? 18.781 -14.391 -0.071 1 95.19 182 ALA B CA 1
ATOM 3814 C C . ALA B 1 182 ? 19.234 -15.828 0.175 1 95.19 182 ALA B C 1
ATOM 3816 O O . ALA B 1 182 ? 20.25 -16.266 -0.367 1 95.19 182 ALA B O 1
ATOM 3817 N N . ASN B 1 183 ? 18.469 -16.547 0.979 1 96.69 183 ASN B N 1
ATOM 3818 C CA . ASN B 1 183 ? 18.844 -17.906 1.358 1 96.69 183 ASN B CA 1
ATOM 3819 C C . ASN B 1 183 ? 18.391 -18.922 0.315 1 96.69 183 ASN B C 1
ATOM 3821 O O . ASN B 1 183 ? 19 -19.984 0.171 1 96.69 183 ASN B O 1
ATOM 3825 N N . PHE B 1 184 ? 17.312 -18.656 -0.352 1 98.19 184 PHE B N 1
ATOM 3826 C CA . PHE B 1 184 ? 16.75 -19.562 -1.356 1 98.19 184 PHE B CA 1
ATOM 3827 C C . PHE B 1 184 ? 16.703 -18.875 -2.721 1 98.19 184 PHE B C 1
ATOM 3829 O O . PHE B 1 184 ? 15.633 -18.469 -3.174 1 98.19 184 PHE B O 1
ATOM 3836 N N . THR B 1 185 ? 17.781 -18.891 -3.463 1 97.75 185 THR B N 1
ATOM 3837 C CA . THR B 1 185 ? 18 -18.031 -4.633 1 97.75 185 THR B CA 1
ATOM 3838 C C . THR B 1 185 ? 17.5 -18.734 -5.898 1 97.75 185 THR B C 1
ATOM 3840 O O . THR B 1 185 ? 17.406 -18.109 -6.957 1 97.75 185 THR B O 1
ATOM 3843 N N . ASP B 1 186 ? 17.141 -20.016 -5.746 1 97.81 186 ASP B N 1
ATOM 3844 C CA . ASP B 1 186 ? 16.812 -20.766 -6.949 1 97.81 186 ASP B CA 1
ATOM 3845 C C . ASP B 1 186 ? 15.289 -20.875 -7.129 1 97.81 186 ASP B C 1
ATOM 3847 O O . ASP B 1 186 ? 14.812 -21.656 -7.961 1 97.81 186 ASP B O 1
ATOM 3851 N N . ILE B 1 187 ? 14.562 -20.141 -6.324 1 98.44 187 ILE B N 1
ATOM 3852 C CA . ILE B 1 187 ? 13.117 -20.047 -6.473 1 98.44 187 ILE B CA 1
ATOM 3853 C C . ILE B 1 187 ? 12.773 -18.891 -7.414 1 98.44 187 ILE B C 1
ATOM 3855 O O . ILE B 1 187 ? 13.375 -17.812 -7.336 1 98.44 187 ILE B O 1
ATOM 3859 N N . THR B 1 188 ? 11.859 -19.125 -8.328 1 98.56 188 THR B N 1
ATOM 3860 C CA . THR B 1 188 ? 11.305 -18.078 -9.164 1 98.56 188 THR B CA 1
ATOM 3861 C C . THR B 1 188 ? 9.914 -17.672 -8.68 1 98.56 188 THR B C 1
ATOM 3863 O O . THR B 1 188 ? 9.016 -18.516 -8.594 1 98.56 188 THR B O 1
ATOM 3866 N N . TYR B 1 189 ? 9.727 -16.391 -8.359 1 98.81 189 TYR B N 1
ATOM 3867 C CA . TYR B 1 189 ? 8.445 -15.891 -7.863 1 98.81 189 TYR B CA 1
ATOM 3868 C C . TYR B 1 189 ? 7.688 -15.164 -8.961 1 98.81 189 TYR B C 1
ATOM 3870 O O . TYR B 1 189 ? 8.281 -14.43 -9.758 1 98.81 189 TYR B O 1
ATOM 3878 N N . ILE B 1 190 ? 6.418 -15.359 -9.039 1 98.88 190 ILE B N 1
ATOM 3879 C CA . ILE B 1 190 ? 5.504 -14.516 -9.805 1 98.88 190 ILE B CA 1
ATOM 3880 C C . ILE B 1 190 ? 4.555 -13.789 -8.852 1 98.88 190 ILE B C 1
ATOM 3882 O O . ILE B 1 190 ? 3.707 -14.414 -8.211 1 98.88 190 ILE B O 1
ATOM 3886 N N . ILE B 1 191 ? 4.746 -12.484 -8.734 1 98.88 191 ILE B N 1
ATOM 3887 C CA . ILE B 1 191 ? 3.914 -11.656 -7.859 1 98.88 191 ILE B CA 1
ATOM 3888 C C . ILE B 1 191 ? 2.748 -11.078 -8.656 1 98.88 191 ILE B C 1
ATOM 3890 O O . ILE B 1 191 ? 2.943 -10.508 -9.734 1 98.88 191 ILE B O 1
ATOM 3894 N N . SER B 1 192 ? 1.556 -11.188 -8.109 1 98.5 192 SER B N 1
ATOM 3895 C CA . SER B 1 192 ? 0.35 -10.805 -8.836 1 98.5 192 SER B CA 1
ATOM 3896 C C . SER B 1 192 ? 0.13 -9.297 -8.781 1 98.5 192 SER B C 1
ATOM 3898 O O . SER B 1 192 ? 0.726 -8.609 -7.953 1 98.5 192 SER B O 1
ATOM 3900 N N . HIS B 1 193 ? -0.641 -8.773 -9.688 1 98.56 193 HIS B N 1
ATOM 3901 C CA . HIS B 1 193 ? -1.215 -7.434 -9.688 1 98.56 193 HIS B CA 1
ATOM 3902 C C . HIS B 1 193 ? -0.125 -6.367 -9.734 1 98.56 193 HIS B C 1
ATOM 3904 O O . HIS B 1 193 ? -0.186 -5.379 -9 1 98.56 193 HIS B O 1
ATOM 3910 N N . ALA B 1 194 ? 0.854 -6.617 -10.5 1 98.62 194 ALA B N 1
ATOM 3911 C CA . ALA B 1 194 ? 1.946 -5.672 -10.703 1 98.62 194 ALA B CA 1
ATOM 3912 C C . ALA B 1 194 ? 2.619 -5.312 -9.383 1 98.62 194 ALA B C 1
ATOM 3914 O O . ALA B 1 194 ? 3.047 -4.172 -9.188 1 98.62 194 ALA B O 1
ATOM 3915 N N . GLY B 1 195 ? 2.6 -6.227 -8.406 1 98.69 195 GLY B N 1
ATOM 3916 C CA . GLY B 1 195 ? 3.295 -6.012 -7.148 1 98.69 195 GLY B CA 1
ATOM 3917 C C . GLY B 1 195 ? 2.451 -5.285 -6.117 1 98.69 195 GLY B C 1
ATOM 3918 O O . GLY B 1 195 ? 2.922 -4.992 -5.016 1 98.69 195 GLY B O 1
ATOM 3919 N N . GLY B 1 196 ? 1.221 -4.949 -6.496 1 98.56 196 GLY B N 1
ATOM 3920 C CA . GLY B 1 196 ? 0.329 -4.289 -5.559 1 98.56 196 GLY B CA 1
ATOM 3921 C C . GLY B 1 196 ? 0.908 -3.012 -4.984 1 98.56 196 GLY B C 1
ATOM 3922 O O . GLY B 1 196 ? 1.356 -2.137 -5.73 1 98.56 196 GLY B O 1
ATOM 3923 N N . ALA B 1 197 ? 0.997 -2.928 -3.672 1 98.88 197 ALA B N 1
ATOM 3924 C CA . ALA B 1 197 ? 1.465 -1.732 -2.973 1 98.88 197 ALA B CA 1
ATOM 3925 C C . ALA B 1 197 ? 2.951 -1.835 -2.646 1 98.88 197 ALA B C 1
ATOM 3927 O O . ALA B 1 197 ? 3.477 -1.047 -1.855 1 98.88 197 ALA B O 1
ATOM 3928 N N . LEU B 1 198 ? 3.652 -2.764 -3.23 1 98.94 198 LEU B N 1
ATOM 3929 C CA . LEU B 1 198 ? 5.051 -3.025 -2.902 1 98.94 198 LEU B CA 1
ATOM 3930 C C . LEU B 1 198 ? 5.945 -1.889 -3.389 1 98.94 198 LEU B C 1
ATOM 3932 O O . LEU B 1 198 ? 6.793 -1.396 -2.641 1 98.94 198 LEU B O 1
ATOM 3936 N N . PRO B 1 199 ? 5.719 -1.359 -4.59 1 98.81 199 PRO B N 1
ATOM 3937 C CA . PRO B 1 199 ? 6.73 -0.471 -5.168 1 98.81 199 PRO B CA 1
ATOM 3938 C C . PRO B 1 199 ? 6.984 0.767 -4.312 1 98.81 199 PRO B C 1
ATOM 3940 O O . PRO B 1 199 ? 8.141 1.086 -4.012 1 98.81 199 PRO B O 1
ATOM 3943 N N . PRO B 1 200 ? 5.977 1.397 -3.793 1 98.75 200 PRO B N 1
ATOM 3944 C CA . PRO B 1 200 ? 6.27 2.617 -3.035 1 98.75 200 PRO B CA 1
ATOM 3945 C C . PRO B 1 200 ? 6.949 2.33 -1.697 1 98.75 200 PRO B C 1
ATOM 3947 O O . PRO B 1 200 ? 7.461 3.25 -1.052 1 98.75 200 PRO B O 1
ATOM 3950 N N . THR B 1 201 ? 6.984 1.128 -1.277 1 98.75 201 THR B N 1
ATOM 3951 C CA . THR B 1 201 ? 7.488 0.813 0.055 1 98.75 201 THR B CA 1
ATOM 3952 C C . THR B 1 201 ? 8.969 0.463 0.005 1 98.75 201 THR B C 1
ATOM 3954 O O . THR B 1 201 ? 9.633 0.372 1.044 1 98.75 201 THR B O 1
ATOM 3957 N N . ILE B 1 202 ? 9.594 0.283 -1.16 1 98.69 202 ILE B N 1
ATOM 3958 C CA . ILE B 1 202 ? 10.867 -0.405 -1.317 1 98.69 202 ILE B CA 1
ATOM 3959 C C . ILE B 1 202 ? 11.984 0.422 -0.68 1 98.69 202 ILE B C 1
ATOM 3961 O O . ILE B 1 202 ? 12.734 -0.077 0.165 1 98.69 202 ILE B O 1
ATOM 3965 N N . GLU B 1 203 ? 12.07 1.691 -1.005 1 97.31 203 GLU B N 1
ATOM 3966 C CA . GLU B 1 203 ? 13.109 2.512 -0.394 1 97.31 203 GLU B CA 1
ATOM 3967 C C . GLU B 1 203 ? 12.898 2.643 1.111 1 97.31 203 GLU B C 1
ATOM 3969 O O . GLU B 1 203 ? 13.867 2.652 1.881 1 97.31 203 GLU B O 1
ATOM 3974 N N . ARG B 1 204 ? 11.695 2.732 1.491 1 97.06 204 ARG B N 1
ATOM 3975 C CA . ARG B 1 204 ? 11.367 2.969 2.893 1 97.06 204 ARG B CA 1
ATOM 3976 C C . ARG B 1 204 ? 11.719 1.759 3.75 1 97.06 204 ARG B C 1
ATOM 3978 O O . ARG B 1 204 ? 12.422 1.889 4.754 1 97.06 204 ARG B O 1
ATOM 3985 N N . PHE B 1 205 ? 11.297 0.513 3.344 1 97.56 205 PHE B N 1
ATOM 3986 C CA . PHE B 1 205 ? 11.555 -0.608 4.238 1 97.56 205 PHE B CA 1
ATOM 3987 C C . PHE B 1 205 ? 13.039 -0.954 4.254 1 97.56 205 PHE B C 1
ATOM 3989 O O . PHE B 1 205 ? 13.57 -1.401 5.273 1 97.56 205 PHE B O 1
ATOM 3996 N N . THR B 1 206 ? 13.773 -0.707 3.15 1 96.88 206 THR B N 1
ATOM 3997 C CA . THR B 1 206 ? 15.203 -0.99 3.133 1 96.88 206 THR B CA 1
ATOM 3998 C C . THR B 1 206 ? 15.969 0.022 3.984 1 96.88 206 THR B C 1
ATOM 4000 O O . THR B 1 206 ? 16.906 -0.341 4.703 1 96.88 206 THR B O 1
ATOM 4003 N N . SER B 1 207 ? 15.5 1.29 3.955 1 93.44 207 SER B N 1
ATOM 4004 C CA . SER B 1 207 ? 16.141 2.324 4.762 1 93.44 207 SER B CA 1
ATOM 4005 C C . SER B 1 207 ? 15.867 2.111 6.25 1 93.44 207 SER B C 1
ATOM 4007 O O . SER B 1 207 ? 16.766 2.271 7.078 1 93.44 207 SER B O 1
ATOM 4009 N N . PHE B 1 208 ? 14.656 1.714 6.574 1 92.12 208 PHE B N 1
ATOM 4010 C CA . PHE B 1 208 ? 14.312 1.411 7.961 1 92.12 208 PHE B CA 1
ATOM 4011 C C . PHE B 1 208 ? 15.133 0.232 8.477 1 92.12 208 PHE B C 1
ATOM 4013 O O . PHE B 1 208 ? 15.617 0.253 9.609 1 92.12 208 PHE B O 1
ATOM 4020 N N . ALA B 1 209 ? 15.227 -0.746 7.625 1 91.06 209 ALA B N 1
ATOM 4021 C CA . ALA B 1 209 ? 15.953 -1.953 8.008 1 91.06 209 ALA B CA 1
ATOM 4022 C C . ALA B 1 209 ? 17.391 -1.63 8.383 1 91.06 209 ALA B C 1
ATOM 4024 O O . ALA B 1 209 ? 17.938 -2.195 9.336 1 91.06 209 ALA B O 1
ATOM 4025 N N . SER B 1 210 ? 18 -0.709 7.711 1 85.5 210 SER B N 1
ATOM 4026 C CA . SER B 1 210 ? 19.391 -0.345 7.941 1 85.5 210 SER B CA 1
ATOM 4027 C C . SER B 1 210 ? 19.516 0.718 9.031 1 85.5 210 SER B C 1
ATOM 4029 O O . SER B 1 210 ? 20.141 0.484 10.07 1 85.5 210 SER B O 1
ATOM 4031 N N . SER B 1 211 ? 18.75 1.773 8.969 1 81.94 211 SER B N 1
ATOM 4032 C CA . SER B 1 211 ? 18.953 2.971 9.781 1 81.94 211 SER B CA 1
ATOM 4033 C C . SER B 1 211 ? 18.25 2.852 11.125 1 81.94 211 SER B C 1
ATOM 4035 O O . SER B 1 211 ? 18.703 3.404 12.125 1 81.94 211 SER B O 1
ATOM 4037 N N . ILE B 1 212 ? 17.156 2.143 11.141 1 77.06 212 ILE B N 1
ATOM 4038 C CA . ILE B 1 212 ? 16.344 2.148 12.352 1 77.06 212 ILE B CA 1
ATOM 4039 C C . ILE B 1 212 ? 16.5 0.816 13.086 1 77.06 212 ILE B C 1
ATOM 4041 O O . ILE B 1 212 ? 16.719 0.788 14.297 1 77.06 212 ILE B O 1
ATOM 4045 N N . LEU B 1 213 ? 16.391 -0.258 12.281 1 79.94 213 LEU B N 1
ATOM 4046 C CA . LEU B 1 213 ? 16.422 -1.571 12.914 1 79.94 213 LEU B CA 1
ATOM 4047 C C . LEU B 1 213 ? 17.844 -2.086 13.062 1 79.94 213 LEU B C 1
ATOM 4049 O O . LEU B 1 213 ? 18.109 -2.988 13.859 1 79.94 213 LEU B O 1
ATOM 4053 N N . GLY B 1 214 ? 18.766 -1.479 12.375 1 80.62 214 GLY B N 1
ATOM 4054 C CA . GLY B 1 214 ? 20.156 -1.9 12.469 1 80.62 214 GLY B CA 1
ATOM 4055 C C . GLY B 1 214 ? 20.359 -3.373 12.164 1 80.62 214 GLY B C 1
ATOM 4056 O O . GLY B 1 214 ? 21.109 -4.062 12.859 1 80.62 214 GLY B O 1
ATOM 4057 N N . LEU B 1 215 ? 19.641 -3.84 11.156 1 80.44 215 LEU B N 1
ATOM 4058 C CA . LEU B 1 215 ? 19.766 -5.246 10.789 1 80.44 215 LEU B CA 1
ATOM 4059 C C . LEU B 1 215 ? 21.172 -5.562 10.297 1 80.44 215 LEU B C 1
ATOM 4061 O O . LEU B 1 215 ? 21.828 -4.715 9.68 1 80.44 215 LEU B O 1
ATOM 4065 N N . PRO B 1 216 ? 21.625 -6.734 10.594 1 75.94 216 PRO B N 1
ATOM 4066 C CA . PRO B 1 216 ? 23.031 -7.102 10.367 1 75.94 216 PRO B CA 1
ATOM 4067 C C . PRO B 1 216 ? 23.344 -7.32 8.883 1 75.94 216 PRO B C 1
ATOM 4069 O O . PRO B 1 216 ? 24.516 -7.34 8.492 1 75.94 216 PRO B O 1
ATOM 4072 N N . PHE B 1 217 ? 22.344 -7.562 8.156 1 78.56 217 PHE B N 1
ATOM 4073 C CA . PHE B 1 217 ? 22.609 -7.785 6.738 1 78.56 217 PHE B CA 1
ATOM 4074 C C . PHE B 1 217 ? 22.375 -6.504 5.941 1 78.56 217 PHE B C 1
ATOM 4076 O O . PHE B 1 217 ? 21.641 -5.613 6.387 1 78.56 217 PHE B O 1
ATOM 4083 N N . GLU B 1 218 ? 23.078 -6.398 4.852 1 83.94 218 GLU B N 1
ATOM 4084 C CA . GLU B 1 218 ? 22.969 -5.207 4.012 1 83.94 218 GLU B CA 1
ATOM 4085 C C . GLU B 1 218 ? 21.75 -5.281 3.098 1 83.94 218 GLU B C 1
ATOM 4087 O O . GLU B 1 218 ? 21.594 -6.234 2.332 1 83.94 218 GLU B O 1
ATOM 4092 N N . ILE B 1 219 ? 20.828 -4.367 3.279 1 91.81 219 ILE B N 1
ATOM 4093 C CA . ILE B 1 219 ? 19.703 -4.277 2.359 1 91.81 219 ILE B CA 1
ATOM 4094 C C . ILE B 1 219 ? 19.484 -2.824 1.949 1 91.81 219 ILE B C 1
ATOM 4096 O O . ILE B 1 219 ? 19.609 -1.915 2.775 1 91.81 219 ILE B O 1
ATOM 4100 N N . ASN B 1 220 ? 19.328 -2.586 0.717 1 93.5 220 ASN B N 1
ATOM 4101 C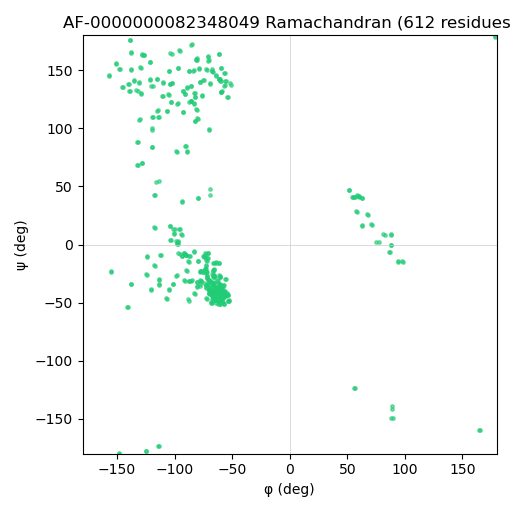 CA . ASN B 1 220 ? 18.922 -1.328 0.098 1 93.5 220 ASN B CA 1
ATOM 4102 C C . ASN B 1 220 ? 18.125 -1.564 -1.181 1 93.5 220 ASN B C 1
ATOM 4104 O O . ASN B 1 220 ? 17.859 -2.711 -1.548 1 93.5 220 ASN B O 1
ATOM 4108 N N . SER B 1 221 ? 17.703 -0.553 -1.837 1 94.62 221 SER B N 1
ATOM 4109 C CA . SER B 1 221 ? 16.828 -0.693 -3 1 94.62 221 SER B CA 1
ATOM 4110 C C . SER B 1 221 ? 17.547 -1.397 -4.148 1 94.62 221 SER B C 1
ATOM 4112 O O . SER B 1 221 ? 16.922 -2.115 -4.93 1 94.62 221 SER B O 1
ATOM 4114 N N . ASP B 1 222 ? 18.859 -1.296 -4.234 1 95.38 222 ASP B N 1
ATOM 4115 C CA . ASP B 1 222 ? 19.625 -1.971 -5.281 1 95.38 222 ASP B CA 1
ATOM 4116 C C . ASP B 1 222 ? 19.609 -3.484 -5.082 1 95.3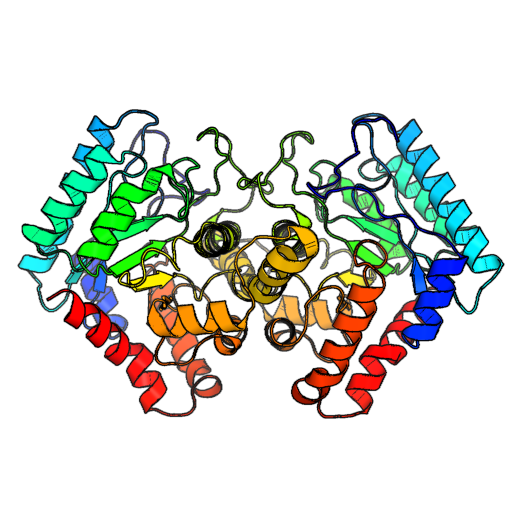8 222 ASP B C 1
ATOM 4118 O O . ASP B 1 222 ? 19.531 -4.242 -6.051 1 95.38 222 ASP B O 1
ATOM 4122 N N . VAL B 1 223 ? 19.719 -3.873 -3.848 1 95.62 223 VAL B N 1
ATOM 4123 C CA . VAL B 1 223 ? 19.641 -5.293 -3.521 1 95.62 223 VAL B CA 1
ATOM 4124 C C . VAL B 1 223 ? 18.281 -5.852 -3.922 1 95.62 223 VAL B C 1
ATOM 4126 O O . VAL B 1 223 ? 18.203 -6.953 -4.477 1 95.62 223 VAL B O 1
ATOM 4129 N N . VAL B 1 224 ? 17.25 -5.117 -3.682 1 98 224 VAL B N 1
ATOM 4130 C CA . VAL B 1 224 ? 15.891 -5.527 -4.039 1 98 224 VAL B CA 1
ATOM 4131 C C . VAL B 1 224 ? 15.766 -5.617 -5.559 1 98 224 VAL B C 1
ATOM 4133 O O . VAL B 1 224 ? 15.25 -6.605 -6.09 1 98 224 VAL B O 1
ATOM 4136 N N . LYS B 1 225 ? 16.281 -4.656 -6.277 1 98 225 LYS B N 1
ATOM 4137 C CA . LYS B 1 225 ? 16.234 -4.645 -7.734 1 98 225 LYS B CA 1
ATOM 4138 C C . LYS B 1 225 ? 17 -5.836 -8.312 1 98 225 LYS B C 1
ATOM 4140 O O . LYS B 1 225 ? 16.547 -6.449 -9.281 1 98 225 LYS B O 1
ATOM 4145 N N . GLU B 1 226 ? 18.094 -6.141 -7.695 1 97.81 226 GLU B N 1
ATOM 4146 C CA . GLU B 1 226 ? 18.891 -7.285 -8.148 1 97.81 226 GLU B CA 1
ATOM 4147 C C . GLU B 1 226 ? 18.125 -8.594 -7.945 1 97.81 226 GLU B C 1
ATOM 4149 O O . GLU B 1 226 ? 18.125 -9.461 -8.82 1 97.81 226 GLU B O 1
ATOM 4154 N N . ALA B 1 227 ? 17.516 -8.672 -6.82 1 98.06 227 ALA B N 1
ATOM 4155 C CA . ALA B 1 227 ? 16.703 -9.867 -6.562 1 98.06 227 ALA B CA 1
ATOM 4156 C C . ALA B 1 227 ? 15.547 -9.969 -7.551 1 98.06 227 ALA B C 1
ATOM 4158 O O . ALA B 1 227 ? 15.227 -11.055 -8.031 1 98.06 227 ALA B O 1
ATOM 4159 N N . PHE B 1 228 ? 14.914 -8.844 -7.848 1 98.69 228 PHE B N 1
ATOM 4160 C CA . PHE B 1 228 ? 13.82 -8.82 -8.812 1 98.69 228 PHE B CA 1
ATOM 4161 C C . PHE B 1 228 ? 14.297 -9.305 -10.18 1 98.69 228 PHE B C 1
ATOM 4163 O O . PHE B 1 228 ? 13.602 -10.07 -10.852 1 98.69 228 PHE B O 1
ATOM 4170 N N . ALA B 1 229 ? 15.453 -8.961 -10.555 1 97.94 229 ALA B N 1
ATOM 4171 C CA . ALA B 1 229 ? 16 -9.305 -11.859 1 97.94 229 ALA B CA 1
ATOM 4172 C C . ALA B 1 229 ? 16.359 -10.789 -11.938 1 97.94 229 ALA B C 1
ATOM 4174 O O . ALA B 1 229 ? 16.453 -11.352 -13.031 1 97.94 229 ALA B O 1
ATOM 4175 N N . ARG B 1 230 ? 16.469 -11.383 -10.789 1 96.44 230 ARG B N 1
ATOM 4176 C CA . ARG B 1 230 ? 16.953 -12.766 -10.773 1 96.44 230 ARG B CA 1
ATOM 4177 C C . ARG B 1 230 ? 15.805 -13.742 -10.516 1 96.44 230 ARG B C 1
ATOM 4179 O O . ARG B 1 230 ? 15.734 -14.797 -11.141 1 96.44 230 ARG B O 1
ATOM 4186 N N . GLN B 1 231 ? 14.914 -13.258 -9.602 1 97.25 231 GLN B N 1
ATOM 4187 C CA . GLN B 1 231 ? 14.047 -14.281 -9.016 1 97.25 231 GLN B CA 1
ATOM 4188 C C . GLN B 1 231 ? 12.578 -13.93 -9.211 1 97.25 231 GLN B C 1
ATOM 4190 O O . GLN B 1 231 ? 11.695 -14.773 -9.008 1 97.25 231 GLN B O 1
ATOM 4195 N N . PHE B 1 232 ? 12.312 -12.711 -9.664 1 98.81 232 PHE B N 1
ATOM 4196 C CA . PHE B 1 232 ? 10.93 -12.281 -9.555 1 98.81 232 PHE B CA 1
ATOM 4197 C C . PHE B 1 232 ? 10.359 -11.922 -10.922 1 98.81 232 PHE B C 1
ATOM 4199 O O . PHE B 1 232 ? 11.07 -11.367 -11.773 1 98.81 232 PHE B O 1
ATOM 4206 N N . TYR B 1 233 ? 9.133 -12.266 -11.125 1 98.88 233 TYR B N 1
ATOM 4207 C CA . TYR B 1 233 ? 8.242 -11.758 -12.164 1 98.88 233 TYR B CA 1
ATOM 4208 C C . TYR B 1 233 ? 7 -11.117 -11.562 1 98.88 233 TYR B C 1
ATOM 4210 O O . TYR B 1 233 ? 6.645 -11.398 -10.414 1 98.88 233 TYR B O 1
ATOM 4218 N N . PHE B 1 234 ? 6.379 -10.227 -12.344 1 98.94 234 PHE B N 1
ATOM 4219 C CA . PHE B 1 234 ? 5.156 -9.547 -11.93 1 98.94 234 PHE B CA 1
ATOM 4220 C C . PHE B 1 234 ? 4.086 -9.656 -13.008 1 98.94 234 PHE B C 1
ATOM 4222 O O . PHE B 1 234 ? 4.355 -9.398 -14.18 1 98.94 234 PHE B O 1
ATOM 4229 N N . ASP B 1 235 ? 2.902 -10.062 -12.633 1 98.75 235 ASP B N 1
ATOM 4230 C CA . ASP B 1 235 ? 1.886 -10.141 -13.68 1 98.75 235 ASP B CA 1
ATOM 4231 C C . ASP B 1 235 ? 1.029 -8.875 -13.703 1 98.75 235 ASP B C 1
ATOM 4233 O O . ASP B 1 235 ? 1.061 -8.078 -12.766 1 98.75 235 ASP B O 1
ATOM 4237 N N . LEU B 1 236 ? 0.276 -8.711 -14.719 1 98.25 236 LEU B N 1
ATOM 4238 C CA . LEU B 1 236 ? -0.476 -7.484 -14.961 1 98.25 236 LEU B CA 1
ATOM 4239 C C . LEU B 1 236 ? -1.953 -7.68 -14.641 1 98.25 236 LEU B C 1
ATOM 4241 O O . LEU B 1 236 ? -2.805 -6.934 -15.133 1 98.25 236 LEU B O 1
ATOM 4245 N N . ALA B 1 237 ? -2.221 -8.789 -13.898 1 97.25 237 ALA B N 1
ATOM 4246 C CA . ALA B 1 237 ? -3.617 -8.984 -13.516 1 97.25 237 ALA B CA 1
ATOM 4247 C C . ALA B 1 237 ? -4.156 -7.777 -12.758 1 97.25 237 ALA B C 1
ATOM 4249 O O . ALA B 1 237 ? -3.422 -7.137 -12 1 97.25 237 ALA B O 1
ATOM 4250 N N . GLY B 1 238 ? -5.434 -7.594 -12.984 1 93 238 GLY B N 1
ATOM 4251 C CA . GLY B 1 238 ? -6.086 -6.469 -12.328 1 93 238 GLY B CA 1
ATOM 4252 C C . GLY B 1 238 ? -6.012 -5.184 -13.133 1 93 238 GLY B C 1
ATOM 4253 O O . GLY B 1 238 ? -6.199 -5.195 -14.352 1 93 238 GLY B O 1
ATOM 4254 N N . PHE B 1 239 ? -5.773 -4.016 -12.523 1 95.69 239 PHE B N 1
ATOM 4255 C CA . PHE B 1 239 ? -5.855 -2.699 -13.141 1 95.69 239 PHE B CA 1
ATOM 4256 C C . PHE B 1 239 ? -4.492 -2.027 -13.164 1 95.69 239 PHE B C 1
ATOM 4258 O O . PHE B 1 239 ? -4.355 -0.872 -12.758 1 95.69 239 PHE B O 1
ATOM 4265 N N . ALA B 1 240 ? -3.506 -2.824 -13.766 1 97.81 240 ALA B N 1
ATOM 4266 C CA . ALA B 1 240 ? -2.127 -2.344 -13.797 1 97.81 240 ALA B CA 1
ATOM 4267 C C . ALA B 1 240 ? -1.985 -1.134 -14.719 1 97.81 240 ALA B C 1
ATOM 4269 O O . ALA B 1 240 ? -1.084 -0.312 -14.539 1 97.81 240 ALA B O 1
ATOM 4270 N N . PHE B 1 241 ? -2.75 -1.08 -15.758 1 97.25 241 PHE B N 1
ATOM 4271 C CA . PHE B 1 241 ? -2.822 0.056 -16.672 1 97.25 241 PHE B CA 1
ATOM 4272 C C . PHE B 1 241 ? -4.102 0.85 -16.453 1 97.25 241 PHE B C 1
ATOM 4274 O O . PHE B 1 241 ? -5.117 0.295 -16.016 1 97.25 241 PHE B O 1
ATOM 4281 N N . PRO B 1 242 ? -4.125 2.182 -16.688 1 97.06 242 PRO B N 1
ATOM 4282 C CA . PRO B 1 242 ? -3.088 2.9 -17.438 1 97.06 242 PRO B CA 1
ATOM 4283 C C . PRO B 1 242 ? -1.964 3.414 -16.531 1 97.06 242 PRO B C 1
ATOM 4285 O O . PRO B 1 242 ? -0.914 3.828 -17.031 1 97.06 242 PRO B O 1
ATOM 4288 N N . ASP B 1 243 ? -2.057 3.371 -15.242 1 97.94 243 ASP B N 1
ATOM 4289 C CA . ASP B 1 243 ? -1.171 4.219 -14.453 1 97.94 243 ASP B CA 1
ATOM 4290 C C . ASP B 1 243 ? -0.291 3.383 -13.523 1 97.94 243 ASP B C 1
ATOM 4292 O O . ASP B 1 243 ? 0.914 3.621 -13.422 1 97.94 243 ASP B O 1
ATOM 4296 N N . GLN B 1 244 ? -0.744 2.295 -12.891 1 98.25 244 GLN B N 1
ATOM 4297 C CA . GLN B 1 244 ? -0.102 1.592 -11.781 1 98.25 244 GLN B CA 1
ATOM 4298 C C . GLN B 1 244 ? 1.275 1.074 -12.188 1 98.25 244 GLN B C 1
ATOM 4300 O O . GLN B 1 244 ? 2.23 1.162 -11.406 1 98.25 244 GLN B O 1
ATOM 4305 N N . VAL B 1 245 ? 1.396 0.582 -13.406 1 98.56 245 VAL B N 1
ATOM 4306 C CA . VAL B 1 245 ? 2.566 -0.158 -13.867 1 98.56 245 VAL B CA 1
ATOM 4307 C C . VAL B 1 245 ? 3.807 0.729 -13.789 1 98.56 245 VAL B C 1
ATOM 4309 O O . VAL B 1 245 ? 4.918 0.237 -13.57 1 98.56 245 VAL B O 1
ATOM 4312 N N . TYR B 1 246 ? 3.637 2.008 -13.867 1 98.25 246 TYR B N 1
ATOM 4313 C CA . TYR B 1 246 ? 4.77 2.92 -13.984 1 98.25 246 TYR B CA 1
ATOM 4314 C C . TYR B 1 246 ? 5.555 2.984 -12.68 1 98.25 246 TYR B C 1
ATOM 4316 O O . TYR B 1 246 ? 6.77 3.205 -12.688 1 98.25 246 TYR B O 1
ATOM 4324 N N . GLY B 1 247 ? 4.863 2.787 -11.539 1 98.06 247 GLY B N 1
ATOM 4325 C CA . GLY B 1 247 ? 5.598 2.646 -10.289 1 98.06 247 GLY B CA 1
ATOM 4326 C C . GLY B 1 247 ? 6.512 1.438 -10.273 1 98.06 247 GLY B C 1
ATOM 4327 O O . GLY B 1 247 ? 7.629 1.509 -9.758 1 98.06 247 GLY B O 1
ATOM 4328 N N . LEU B 1 248 ? 6.074 0.366 -10.836 1 98.62 248 LEU B N 1
ATOM 4329 C CA . LEU B 1 248 ? 6.82 -0.888 -10.875 1 98.62 248 LEU B CA 1
ATOM 4330 C C . LEU B 1 248 ? 8.039 -0.773 -11.781 1 98.62 248 LEU B C 1
ATOM 4332 O O . LEU B 1 248 ? 9.078 -1.374 -11.516 1 98.62 248 LEU B O 1
ATOM 4336 N N . LEU B 1 249 ? 7.949 0.029 -12.805 1 98.25 249 LEU B N 1
ATOM 4337 C CA . LEU B 1 249 ? 8.969 0.094 -13.844 1 98.25 249 LEU B CA 1
ATOM 4338 C C . LEU B 1 249 ? 10.227 0.791 -13.336 1 98.25 249 LEU B C 1
ATOM 4340 O O . LEU B 1 249 ? 11.266 0.78 -14 1 98.25 249 LEU B O 1
ATOM 4344 N N . ARG B 1 250 ? 10.18 1.361 -12.148 1 97.94 250 ARG B N 1
ATOM 4345 C CA . ARG B 1 250 ? 11.383 1.885 -11.508 1 97.94 250 ARG B CA 1
ATOM 4346 C C . ARG B 1 250 ? 12.266 0.753 -11 1 97.94 250 ARG B C 1
ATOM 4348 O O . ARG B 1 250 ? 13.445 0.965 -10.703 1 97.94 250 ARG B O 1
ATOM 4355 N N . TYR B 1 251 ? 11.688 -0.453 -11.016 1 98.25 251 TYR B N 1
ATOM 4356 C CA . TYR B 1 251 ? 12.367 -1.536 -10.32 1 98.25 251 TYR B CA 1
ATOM 4357 C C . TYR B 1 251 ? 12.617 -2.715 -11.25 1 98.25 251 TYR B C 1
ATOM 4359 O O . TYR B 1 251 ? 13.531 -3.514 -11.016 1 98.25 251 TYR B O 1
ATOM 4367 N N . VAL B 1 252 ? 11.828 -2.859 -12.258 1 98.5 252 VAL B N 1
ATOM 4368 C CA . VAL B 1 252 ? 11.984 -3.98 -13.18 1 98.5 252 VAL B CA 1
ATOM 4369 C C . VAL B 1 252 ? 11.797 -3.498 -14.609 1 98.5 252 VAL B C 1
ATOM 4371 O O . VAL B 1 252 ? 11.281 -2.402 -14.844 1 98.5 252 VAL B O 1
ATOM 4374 N N . ASP B 1 253 ? 12.195 -4.309 -15.539 1 98.19 253 ASP B N 1
ATOM 4375 C CA . ASP B 1 253 ? 11.953 -4.027 -16.953 1 98.19 253 ASP B CA 1
ATOM 4376 C C . ASP B 1 253 ? 10.992 -5.055 -17.562 1 98.19 253 ASP B C 1
ATOM 4378 O O . ASP B 1 253 ? 10.438 -5.891 -16.844 1 98.19 253 ASP B O 1
ATOM 4382 N N . ALA B 1 254 ? 10.805 -5 -18.812 1 98.62 254 ALA B N 1
ATOM 4383 C CA . ALA B 1 254 ? 9.82 -5.809 -19.531 1 98.62 254 ALA B CA 1
ATOM 4384 C C . ALA B 1 254 ? 10.102 -7.297 -19.359 1 98.62 254 ALA B C 1
ATOM 4386 O O . ALA B 1 254 ? 9.18 -8.117 -19.375 1 98.62 254 ALA B O 1
ATOM 4387 N N . SER B 1 255 ? 11.367 -7.676 -19.141 1 98.69 255 SER B N 1
ATOM 4388 C CA . SER B 1 255 ? 11.766 -9.078 -19.078 1 98.69 255 SER B CA 1
ATOM 4389 C C . SER B 1 255 ? 11.242 -9.742 -17.812 1 98.69 255 SER B C 1
ATOM 4391 O O . SER B 1 255 ? 11.312 -10.969 -17.688 1 98.69 255 SER B O 1
ATOM 4393 N N . ARG B 1 256 ? 10.656 -8.898 -16.906 1 98.88 256 ARG B N 1
ATOM 4394 C CA . ARG B 1 256 ? 10.219 -9.422 -15.625 1 98.88 256 ARG B CA 1
ATOM 4395 C C . ARG B 1 256 ? 8.711 -9.281 -15.461 1 98.88 256 ARG B C 1
ATOM 4397 O O . ARG B 1 256 ? 8.188 -9.391 -14.352 1 98.88 256 ARG B O 1
ATOM 4404 N N . ILE B 1 257 ? 7.996 -9.031 -16.516 1 98.88 257 ILE B N 1
ATOM 4405 C CA . ILE B 1 257 ? 6.559 -8.797 -16.469 1 98.88 257 ILE B CA 1
ATOM 4406 C C . ILE B 1 257 ? 5.84 -9.836 -17.328 1 98.88 257 ILE B C 1
ATOM 4408 O O . ILE B 1 257 ? 6.301 -10.18 -18.422 1 98.88 257 ILE B O 1
ATOM 4412 N N . VAL B 1 258 ? 4.773 -10.383 -16.844 1 98.81 258 VAL B N 1
ATOM 4413 C CA . VAL B 1 258 ? 3.941 -11.328 -17.578 1 98.81 258 VAL B CA 1
ATOM 4414 C C . VAL B 1 258 ? 2.482 -10.875 -17.531 1 98.81 258 VAL B C 1
ATOM 4416 O O . VAL B 1 258 ? 2.131 -9.961 -16.797 1 98.81 258 VAL B O 1
ATOM 4419 N N . TYR B 1 259 ? 1.666 -11.453 -18.422 1 98.44 259 TYR B N 1
ATOM 4420 C CA . TYR B 1 259 ? 0.235 -11.172 -18.438 1 98.44 259 TYR B CA 1
ATOM 4421 C C . TYR B 1 259 ? -0.502 -12.086 -17.453 1 98.44 259 TYR B C 1
ATOM 4423 O O . TYR B 1 259 ? -0.166 -13.266 -17.328 1 98.44 259 TYR B O 1
ATOM 4431 N N . GLY B 1 260 ? -1.394 -11.562 -16.719 1 97.94 260 GLY B N 1
ATOM 4432 C CA . GLY B 1 260 ? -2.336 -12.297 -15.891 1 97.94 260 GLY B CA 1
ATOM 4433 C C . GLY B 1 260 ? -3.754 -11.766 -15.992 1 97.94 260 GLY B C 1
ATOM 4434 O O . GLY B 1 260 ? -3.967 -10.555 -16.062 1 97.94 260 GLY B O 1
ATOM 4435 N N . SER B 1 261 ? -4.746 -12.656 -15.992 1 96.88 261 SER B N 1
ATOM 4436 C CA . SER B 1 261 ? -6.129 -12.227 -16.172 1 96.88 261 SER B CA 1
ATOM 4437 C C . SER B 1 261 ? -6.871 -12.18 -14.852 1 96.88 261 SER B C 1
ATOM 4439 O O . SER B 1 261 ? -7.793 -11.375 -14.672 1 96.88 261 SER B O 1
ATOM 4441 N N . ASP B 1 262 ? -6.562 -13.039 -13.984 1 96 262 ASP B N 1
ATOM 4442 C CA . ASP B 1 262 ? -7.25 -13.211 -12.711 1 96 262 ASP B CA 1
ATOM 4443 C C . ASP B 1 262 ? -8.672 -13.719 -12.914 1 96 262 ASP B C 1
ATOM 4445 O O . ASP B 1 262 ? -9.562 -13.445 -12.102 1 96 262 ASP B O 1
ATOM 4449 N N . TYR B 1 263 ? -8.922 -14.391 -13.984 1 96.31 263 TYR B N 1
ATOM 4450 C CA . TYR B 1 263 ? -10.203 -15.047 -14.234 1 96.31 263 TYR B CA 1
ATOM 4451 C C . TYR B 1 263 ? -10.406 -16.234 -13.305 1 96.31 263 TYR B C 1
ATOM 4453 O O . TYR B 1 263 ? -9.477 -17 -13.062 1 96.31 263 TYR B O 1
ATOM 4461 N N . PRO B 1 264 ? -11.617 -16.422 -12.766 1 94.69 264 PRO B N 1
ATOM 4462 C CA . PRO B 1 264 ? -12.883 -15.766 -13.086 1 94.69 264 PRO B CA 1
ATOM 4463 C C . PRO B 1 264 ? -13.281 -14.711 -12.055 1 94.69 264 PRO B C 1
ATOM 4465 O O . PRO B 1 264 ? -14.375 -14.148 -12.133 1 94.69 264 PRO B O 1
ATOM 4468 N N . TYR B 1 265 ? -12.445 -14.469 -11.078 1 92.12 265 TYR B N 1
ATOM 4469 C CA . TYR B 1 265 ? -12.789 -13.406 -10.141 1 92.12 265 TYR B CA 1
ATOM 4470 C C . TYR B 1 265 ? -12.883 -12.062 -10.852 1 92.12 265 TYR B C 1
ATOM 4472 O O . TYR B 1 265 ? -13.656 -11.188 -10.445 1 92.12 265 TYR B O 1
ATOM 4480 N N . THR B 1 266 ? -12.031 -11.82 -11.805 1 93.38 266 THR B N 1
ATOM 4481 C CA . THR B 1 266 ? -12.336 -10.852 -12.844 1 93.38 266 THR B CA 1
ATOM 4482 C C . THR B 1 266 ? -13.25 -11.469 -13.906 1 93.38 266 THR B C 1
ATOM 4484 O O . THR B 1 266 ? -12.82 -12.328 -14.672 1 93.38 266 THR B O 1
ATOM 4487 N N . PRO B 1 267 ? -14.438 -11.062 -13.914 1 92.44 267 PRO B N 1
ATOM 4488 C CA . PRO B 1 267 ? -15.352 -11.703 -14.867 1 92.44 267 PRO B CA 1
ATOM 4489 C C . PRO B 1 267 ? -14.922 -11.508 -16.312 1 92.44 267 PRO B C 1
ATOM 4491 O O . PRO B 1 267 ? -14.141 -10.602 -16.625 1 92.44 267 PRO B O 1
ATOM 4494 N N . ALA B 1 268 ? -15.492 -12.32 -17.203 1 95.94 268 ALA B N 1
ATOM 4495 C CA . ALA B 1 268 ? -15.086 -12.352 -18.609 1 95.94 268 ALA B CA 1
ATOM 4496 C C . ALA B 1 268 ? -15.117 -10.953 -19.219 1 95.94 268 ALA B C 1
ATOM 4498 O O . ALA B 1 268 ? -14.164 -10.539 -19.891 1 95.94 268 ALA B O 1
ATOM 4499 N N . SER B 1 269 ? -16.203 -10.25 -19.016 1 94.75 269 SER B N 1
ATOM 4500 C CA . SER B 1 269 ? -16.312 -8.898 -19.547 1 94.75 269 SER B CA 1
ATOM 4501 C C . SER B 1 269 ? -15.219 -7.996 -19 1 94.75 269 SER B C 1
ATOM 4503 O O . SER B 1 269 ? -14.688 -7.137 -19.703 1 94.75 269 SER B O 1
ATOM 4505 N N . GLY B 1 270 ? -14.883 -8.188 -17.719 1 94.44 270 GLY B N 1
ATOM 4506 C CA . GLY B 1 270 ? -13.805 -7.445 -17.094 1 94.44 270 GLY B CA 1
ATOM 4507 C C . GLY B 1 270 ? -12.445 -7.766 -17.688 1 94.44 270 GLY B C 1
ATOM 4508 O O . GLY B 1 270 ? -11.641 -6.867 -17.938 1 94.44 270 GLY B O 1
ATOM 4509 N N . VAL B 1 271 ? -12.219 -9.094 -17.906 1 96.88 271 VAL B N 1
ATOM 4510 C CA . VAL B 1 271 ? -10.961 -9.531 -18.5 1 96.88 271 VAL B CA 1
ATOM 4511 C C . VAL B 1 271 ? -10.773 -8.859 -19.859 1 96.88 271 VAL B C 1
ATOM 4513 O O . VAL B 1 271 ? -9.695 -8.32 -20.141 1 96.88 271 VAL B O 1
ATOM 4516 N N . LEU B 1 272 ? -11.812 -8.859 -20.656 1 97.56 272 LEU B N 1
ATOM 4517 C CA . LEU B 1 272 ? -11.742 -8.289 -22 1 97.56 272 LEU B CA 1
ATOM 4518 C C . LEU B 1 272 ? -11.531 -6.777 -21.938 1 97.56 272 LEU B C 1
ATOM 4520 O O . LEU B 1 272 ? -10.734 -6.227 -22.688 1 97.56 272 LEU B O 1
ATOM 4524 N N . SER B 1 273 ? -12.211 -6.113 -21.016 1 96.06 273 SER B N 1
ATOM 4525 C CA . SER B 1 273 ? -12.07 -4.672 -20.844 1 96.06 273 SER B CA 1
ATOM 4526 C C . SER B 1 273 ? -10.656 -4.301 -20.391 1 96.06 273 SER B C 1
ATOM 4528 O O . SER B 1 273 ? -10.062 -3.361 -20.922 1 96.06 273 SER B O 1
ATOM 4530 N N . ILE B 1 274 ? -10.141 -5.066 -19.453 1 96.44 274 ILE B N 1
ATOM 4531 C CA . ILE B 1 274 ? -8.805 -4.812 -18.922 1 96.44 274 ILE B CA 1
ATOM 4532 C C . ILE B 1 274 ? -7.762 -5.078 -20 1 96.44 274 ILE B C 1
ATOM 4534 O O . ILE B 1 274 ? -6.812 -4.309 -20.156 1 96.44 274 ILE B O 1
ATOM 4538 N N . ALA B 1 275 ? -7.945 -6.176 -20.75 1 97.38 275 ALA B N 1
ATOM 4539 C CA . ALA B 1 275 ? -7.047 -6.477 -21.859 1 97.38 275 ALA B CA 1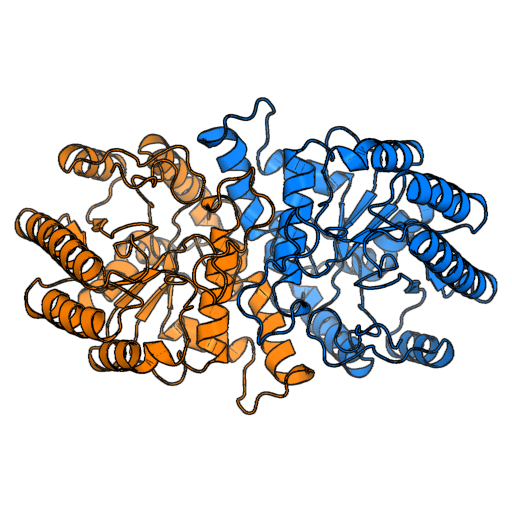
ATOM 4540 C C . ALA B 1 275 ? -7.027 -5.332 -22.875 1 97.38 275 ALA B C 1
ATOM 4542 O O . ALA B 1 275 ? -5.965 -4.957 -23.375 1 97.38 275 ALA B O 1
ATOM 4543 N N . ASN B 1 276 ? -8.18 -4.785 -23.172 1 97.44 276 ASN B N 1
ATOM 4544 C CA . ASN B 1 276 ? -8.266 -3.646 -24.078 1 97.44 276 ASN B CA 1
ATOM 4545 C C . ASN B 1 276 ? -7.527 -2.432 -23.531 1 97.44 276 ASN B C 1
ATOM 4547 O O . ASN B 1 276 ? -6.812 -1.749 -24.266 1 97.44 276 ASN B O 1
ATOM 4551 N N . THR B 1 277 ? -7.695 -2.164 -22.266 1 97.19 277 THR B N 1
ATOM 4552 C CA . THR B 1 277 ? -7 -1.053 -21.625 1 97.19 277 THR B CA 1
ATOM 4553 C C . THR B 1 277 ? -5.488 -1.238 -21.719 1 97.19 277 THR B C 1
ATOM 4555 O O . THR B 1 277 ? -4.758 -0.292 -22.016 1 97.19 277 THR B O 1
ATOM 4558 N N . ILE B 1 278 ? -5.008 -2.473 -21.453 1 98.06 278 ILE B N 1
ATOM 4559 C CA . ILE B 1 278 ? -3.586 -2.77 -21.578 1 98.06 278 ILE B CA 1
ATOM 4560 C C . ILE B 1 278 ? -3.117 -2.492 -23 1 98.06 278 ILE B C 1
ATOM 4562 O O . ILE B 1 278 ? -2.137 -1.773 -23.219 1 98.06 278 ILE B O 1
ATOM 4566 N N . ASN B 1 279 ? -3.848 -3.016 -23.953 1 97.25 279 ASN B N 1
ATOM 4567 C CA . ASN B 1 279 ? -3.461 -2.873 -25.359 1 97.25 279 ASN B CA 1
ATOM 4568 C C . ASN B 1 279 ? -3.396 -1.406 -25.781 1 97.25 279 ASN B C 1
ATOM 4570 O O . ASN B 1 279 ? -2.514 -1.013 -26.547 1 97.25 279 ASN B O 1
ATOM 4574 N N . GLU B 1 280 ? -4.281 -0.617 -25.25 1 97.81 280 GLU B N 1
ATOM 4575 C CA . GLU B 1 280 ? -4.367 0.793 -25.625 1 97.81 280 GLU B CA 1
ATOM 4576 C C . GLU B 1 280 ? -3.234 1.598 -24.984 1 97.81 280 GLU B C 1
ATOM 4578 O O . GLU B 1 280 ? -2.846 2.646 -25.516 1 97.81 280 GLU B O 1
ATOM 4583 N N . ASN B 1 281 ? -2.713 1.085 -23.906 1 97.88 281 ASN B N 1
ATOM 4584 C CA . ASN B 1 281 ? -1.84 1.948 -23.109 1 97.88 281 ASN B CA 1
ATOM 4585 C C . ASN B 1 281 ? -0.418 1.399 -23.047 1 97.88 281 ASN B C 1
ATOM 4587 O O . ASN B 1 281 ? 0.52 2.131 -22.719 1 97.88 281 ASN B O 1
ATOM 4591 N N . ILE B 1 282 ? -0.16 0.118 -23.344 1 98.31 282 ILE B N 1
ATOM 4592 C CA . ILE B 1 282 ? 1.104 -0.557 -23.078 1 98.31 282 ILE B CA 1
ATOM 4593 C C . ILE B 1 282 ? 2.205 0.039 -23.953 1 98.31 282 ILE B C 1
ATOM 4595 O O . ILE B 1 282 ? 3.377 0.039 -23.562 1 98.31 282 ILE B O 1
ATOM 4599 N N . GLY B 1 283 ? 1.875 0.6 -25.062 1 98.12 283 GLY B N 1
ATOM 4600 C CA . GLY B 1 283 ? 2.85 1.188 -25.969 1 98.12 283 GLY B CA 1
ATOM 4601 C C . GLY B 1 283 ? 3.6 2.357 -25.359 1 98.12 283 GLY B C 1
ATOM 4602 O O . GLY B 1 283 ? 4.762 2.602 -25.703 1 98.12 283 GLY B O 1
ATOM 4603 N N . GLU B 1 284 ? 2.982 3.109 -24.469 1 97.19 284 GLU B N 1
ATOM 4604 C CA . GLU B 1 284 ? 3.629 4.227 -23.781 1 97.19 284 GLU B CA 1
ATOM 4605 C C . GLU B 1 284 ? 4.703 3.734 -22.812 1 97.19 284 GLU B C 1
ATOM 4607 O O . GLU B 1 284 ? 5.797 4.301 -22.75 1 97.19 284 GLU B O 1
ATOM 4612 N N . ALA B 1 285 ? 4.387 2.68 -22.109 1 97.56 285 ALA B N 1
ATOM 4613 C CA . ALA B 1 285 ? 5.312 2.127 -21.125 1 97.56 285 ALA B CA 1
ATOM 4614 C C . ALA B 1 285 ? 6.414 1.315 -21.812 1 97.56 285 ALA B C 1
ATOM 4616 O O . ALA B 1 285 ? 7.559 1.316 -21.359 1 97.56 285 ALA B O 1
ATOM 4617 N N . PHE B 1 286 ? 5.988 0.679 -22.859 1 98.38 286 PHE B N 1
ATOM 4618 C CA . PHE B 1 286 ? 6.891 -0.198 -23.609 1 98.38 286 PHE B CA 1
ATOM 4619 C C . PHE B 1 286 ? 6.805 0.078 -25.094 1 98.38 286 PHE B C 1
ATOM 4621 O O . PHE B 1 286 ? 6.164 -0.671 -25.844 1 98.38 286 PHE B O 1
ATOM 4628 N N . PRO B 1 287 ? 7.625 1.031 -25.547 1 97.88 287 PRO B N 1
ATOM 4629 C CA . PRO B 1 287 ? 7.52 1.439 -26.953 1 97.88 287 PRO B CA 1
ATOM 4630 C C . PRO B 1 287 ? 8.055 0.382 -27.922 1 97.88 287 PRO B C 1
ATOM 4632 O O . PRO B 1 287 ? 7.617 0.312 -29.062 1 97.88 287 PRO B O 1
ATOM 4635 N N . ARG B 1 288 ? 9.016 -0.495 -27.516 1 97.94 288 ARG B N 1
ATOM 4636 C CA . ARG B 1 288 ? 9.609 -1.496 -28.391 1 97.94 288 ARG B CA 1
ATOM 4637 C C . ARG B 1 288 ? 8.734 -2.736 -28.484 1 97.94 288 ARG B C 1
ATOM 4639 O O . ARG B 1 288 ? 8.344 -3.305 -27.453 1 97.94 288 ARG B O 1
ATOM 4646 N N . ARG B 1 289 ? 8.453 -3.193 -29.609 1 97.88 289 ARG B N 1
ATOM 4647 C CA . ARG B 1 289 ? 7.625 -4.367 -29.875 1 97.88 289 ARG B CA 1
ATOM 4648 C C . ARG B 1 289 ? 8.188 -5.598 -29.172 1 97.88 289 ARG B C 1
ATOM 4650 O O . ARG B 1 289 ? 7.426 -6.426 -28.656 1 97.88 289 ARG B O 1
ATOM 4657 N N . LYS B 1 290 ? 9.438 -5.766 -29.156 1 98.31 290 LYS B N 1
ATOM 4658 C CA . LYS B 1 290 ? 10.078 -6.918 -28.531 1 98.31 290 LYS B CA 1
ATOM 4659 C C . LYS B 1 290 ? 9.734 -7.008 -27.047 1 98.31 290 LYS B C 1
ATOM 4661 O O . LYS B 1 290 ? 9.586 -8.102 -26.516 1 98.31 290 LYS B O 1
ATOM 4666 N N . ASP B 1 291 ? 9.688 -5.84 -26.391 1 98.56 291 ASP B N 1
ATOM 4667 C CA . ASP B 1 291 ? 9.32 -5.797 -24.984 1 98.56 291 ASP B CA 1
ATOM 4668 C C . ASP B 1 291 ? 7.883 -6.273 -24.766 1 98.56 291 ASP B C 1
ATOM 4670 O O . ASP B 1 291 ? 7.609 -7.066 -23.875 1 98.56 291 ASP B O 1
ATOM 4674 N N . ARG B 1 292 ? 6.941 -5.855 -25.578 1 98.5 292 ARG B N 1
ATOM 4675 C CA . ARG B 1 292 ? 5.539 -6.254 -25.484 1 98.5 292 ARG B CA 1
ATOM 4676 C C . ARG B 1 292 ? 5.371 -7.738 -25.766 1 98.5 292 ARG B C 1
ATOM 4678 O O . ARG B 1 292 ? 4.574 -8.422 -25.125 1 98.5 292 ARG B O 1
ATOM 4685 N N . GLN B 1 293 ? 6.133 -8.234 -26.734 1 98.25 293 GLN B N 1
ATOM 4686 C CA . GLN B 1 293 ? 6.117 -9.656 -27.047 1 98.25 293 GLN B CA 1
ATOM 4687 C C . GLN B 1 293 ? 6.641 -10.477 -25.875 1 98.25 293 GLN B C 1
ATOM 4689 O O . GLN B 1 293 ? 6.109 -11.547 -25.562 1 98.25 293 GLN B O 1
ATOM 4694 N N . ALA B 1 294 ? 7.707 -9.977 -25.234 1 98.56 294 ALA B N 1
ATOM 4695 C CA . ALA B 1 294 ? 8.219 -10.641 -24.031 1 98.56 294 ALA B CA 1
ATOM 4696 C C . ALA B 1 294 ? 7.156 -10.719 -22.953 1 98.56 294 ALA B C 1
ATOM 4698 O O . ALA B 1 294 ? 6.961 -11.766 -22.328 1 98.56 294 ALA B O 1
ATOM 4699 N N . ILE B 1 295 ? 6.402 -9.672 -22.766 1 98.75 295 ILE B N 1
ATOM 4700 C CA . ILE B 1 295 ? 5.41 -9.562 -21.703 1 98.75 295 ILE B CA 1
ATOM 4701 C C . ILE B 1 295 ? 4.25 -10.516 -21.984 1 98.75 295 ILE B C 1
ATOM 4703 O O . ILE B 1 295 ? 3.801 -11.234 -21.078 1 98.75 295 ILE B O 1
ATOM 4707 N N . PHE B 1 296 ? 3.816 -10.625 -23.219 1 98.25 296 PHE B N 1
ATOM 4708 C CA . PHE B 1 296 ? 2.592 -11.352 -23.531 1 98.25 296 PHE B CA 1
ATOM 4709 C C . PHE B 1 296 ? 2.891 -12.82 -23.797 1 98.25 296 PHE B C 1
ATOM 4711 O O . PHE B 1 296 ? 1.999 -13.664 -23.719 1 98.25 296 PHE B O 1
ATOM 4718 N N . THR B 1 297 ? 4.168 -13.148 -24.188 1 97.56 297 THR B N 1
ATOM 4719 C CA . THR B 1 297 ? 4.438 -14.516 -24.609 1 97.56 297 THR B CA 1
ATOM 4720 C C . THR B 1 297 ? 5.797 -14.984 -24.094 1 97.56 297 THR B C 1
ATOM 4722 O O . THR B 1 297 ? 5.891 -15.969 -23.375 1 97.56 297 THR B O 1
ATOM 4725 N N . GLY B 1 298 ? 6.824 -14.25 -24.375 1 98.12 298 GLY B N 1
ATOM 4726 C CA . GLY B 1 298 ? 8.195 -14.688 -24.188 1 98.12 298 GLY B CA 1
ATOM 4727 C C . GLY B 1 298 ? 8.531 -15.016 -22.75 1 98.12 298 GLY B C 1
ATOM 4728 O O . GLY B 1 298 ? 9.141 -16.062 -22.469 1 98.12 298 GLY B O 1
ATOM 4729 N N . ASN B 1 299 ? 8.203 -14.18 -21.828 1 98.62 299 ASN B N 1
ATOM 4730 C CA . ASN B 1 299 ? 8.547 -14.383 -20.438 1 98.62 299 ASN B CA 1
ATOM 4731 C C . ASN B 1 299 ? 7.836 -15.602 -19.844 1 98.62 299 ASN B C 1
ATOM 4733 O O . ASN B 1 299 ? 8.445 -16.391 -19.125 1 98.62 299 ASN B O 1
ATOM 4737 N N . ALA B 1 300 ? 6.566 -15.766 -20.156 1 98.06 300 ALA B N 1
ATOM 4738 C CA . ALA B 1 300 ? 5.828 -16.938 -19.688 1 98.06 300 ALA B CA 1
ATOM 4739 C C . ALA B 1 300 ? 6.441 -18.219 -20.234 1 98.06 300 ALA B C 1
ATOM 4741 O O . ALA B 1 300 ? 6.547 -19.219 -19.516 1 98.06 300 ALA B O 1
ATOM 4742 N N . GLN B 1 301 ? 6.832 -18.219 -21.5 1 97.44 301 GLN B N 1
ATOM 4743 C CA . GLN B 1 301 ? 7.469 -19.375 -22.094 1 97.44 301 GLN B CA 1
ATOM 4744 C C . GLN B 1 301 ? 8.773 -19.734 -21.375 1 97.44 301 GLN B C 1
ATOM 4746 O O . GLN B 1 301 ? 9.055 -20.906 -21.141 1 97.44 301 GLN B O 1
ATOM 4751 N N . ARG B 1 302 ? 9.539 -18.734 -21.031 1 96.75 302 ARG B N 1
ATOM 4752 C CA . ARG B 1 302 ? 10.789 -18.953 -20.312 1 96.75 302 ARG B CA 1
ATOM 4753 C C . ARG B 1 302 ? 10.539 -19.547 -18.938 1 96.75 302 ARG B C 1
ATOM 4755 O O . ARG B 1 302 ? 11.242 -20.469 -18.516 1 96.75 302 ARG B O 1
ATOM 4762 N N . ILE B 1 303 ? 9.539 -19.031 -18.266 1 97.62 303 ILE B N 1
ATOM 4763 C CA . ILE B 1 303 ? 9.203 -19.531 -16.938 1 97.62 303 ILE B CA 1
ATOM 4764 C C . ILE B 1 303 ? 8.789 -21 -17.031 1 97.62 303 ILE B C 1
ATOM 4766 O O . ILE B 1 303 ? 9.258 -21.828 -16.234 1 97.62 303 ILE B O 1
ATOM 4770 N N . LEU B 1 304 ? 7.969 -21.328 -18.031 1 95.62 304 LEU B N 1
ATOM 4771 C CA . LEU B 1 304 ? 7.383 -22.672 -18.125 1 95.62 304 LEU B CA 1
ATOM 4772 C C . LEU B 1 304 ? 8.406 -23.672 -18.656 1 95.62 304 LEU B C 1
ATOM 4774 O O . LEU B 1 304 ? 8.25 -24.875 -18.469 1 95.62 304 LEU B O 1
ATOM 4778 N N . ALA B 1 305 ? 9.422 -23.156 -19.375 1 90.75 305 ALA B N 1
ATOM 4779 C CA . ALA B 1 305 ? 10.477 -24.016 -19.891 1 90.75 305 ALA B CA 1
ATOM 4780 C C . ALA B 1 305 ? 11.391 -24.5 -18.766 1 90.75 305 ALA B C 1
ATOM 4782 O O . ALA B 1 305 ? 12.094 -25.5 -18.922 1 90.75 305 ALA B O 1
ATOM 4783 N N . ARG B 1 306 ? 11.422 -23.781 -17.734 1 80.56 306 ARG B N 1
ATOM 4784 C CA . ARG B 1 306 ? 12.234 -24.156 -16.578 1 80.56 306 ARG B CA 1
ATOM 4785 C C . ARG B 1 306 ? 11.641 -25.375 -15.867 1 80.56 306 ARG B C 1
ATOM 4787 O O . ARG B 1 306 ? 12.359 -26.125 -15.211 1 80.56 306 ARG B O 1
ATOM 4794 N N . ALA B 1 307 ? 10.344 -25.438 -15.789 1 64.62 307 ALA B N 1
ATOM 4795 C CA . ALA B 1 307 ? 9.625 -26.484 -15.062 1 64.62 307 ALA B CA 1
ATOM 4796 C C . ALA B 1 307 ? 9.82 -27.844 -15.727 1 64.62 307 ALA B C 1
ATOM 4798 O O . ALA B 1 307 ? 9.711 -28.875 -15.07 1 64.62 307 ALA B O 1
ATOM 4799 N N . GLY B 1 308 ? 10.172 -27.875 -17.031 1 56.31 308 GLY B N 1
ATOM 4800 C CA . GLY B 1 308 ? 10.367 -29.125 -17.734 1 56.31 308 GLY B CA 1
ATOM 4801 C C . GLY B 1 308 ? 11.805 -29.594 -17.734 1 56.31 308 GLY B C 1
ATOM 4802 O O . GLY B 1 308 ? 12.719 -28.812 -17.438 1 56.31 308 GLY B O 1
#

Foldseek 3Di:
DPPPCQQFLNHNGDDDDDPVVVVVLCVVLVNFADADEDAPPFQQDDPPCLPSSLVSQLVVLQVQLVVCVVPVRHYAYAGTASPPPQVSRVVSQCCSLPPSVHLAHEDECAHLARGALHPSNLVVLVVLLVLLGEYEYFYGFHHHNVSPDGPDDPSNDRCVVQVSLVSLLVRVLSCVLSCVCVVRVSYAYEREQLSRVNLVCQQVSQCCVCPPVVPPDHGHLVVVLVSLARHAAYENEDQCPDPVNVSSCVRDALLRYAYDHPPPVQPSVSSNVSSVRCVVRVCVVPVDPVSVCSHYPVNVVVSSVSSD/DPPPCQQFLNHNGDDDDDPVVVVVLCVVLVNFADADEDAPPFQQDDPPCLPSSLVSQVVVLQVQLVVCVVPVRHYAYAGTASPPPQVSRVVSQCCSLPPSVHLAHEDECAHLARGALHPSNLVVLVVLLVLLGEYEYFYGFHHHNVSPDGPDDPSNDRCVVQVSLVSLLVRVLSCVLSCVCVVRVSYAYEREQLSRVNLVCQQVSQCCVCPPVVPPDHGHLVVVLVSLARHAAYENEDQCPDPVNVSSCVRDALLRYAYDHPPPVCPSVSSNVSSVRCVVRVCVVPVDPVSVCSHYPVNVVVSSVSSD

Radius of gyration: 24.62 Å; Cα contacts (8 Å, |Δi|>4): 1157; chains: 2; bounding box: 47×72×62 Å

InterPro domains:
  IPR006680 Amidohydrolase-related [PF04909] (17-304)
  IPR032465 2-amino-3-carboxymuconate-6-semialdehyde decarboxylase [PTHR21240] (4-305)
  IPR032466 Metal-dependent hydrolase [SSF51556] (10-304)

Secondary structure (DSSP, 8-state):
--SS-SSGGG-S-PPP--HHHHHHHHHHHT-S-EEE-PPTT-S--STT-HHHHHHHHHHHHHHHHHHHHH-TTTEEEEEE--TT-HHHHHHHHHHHHHTS--SEEEEESEETTEETT-GGGHHHHHHHHHTT-EEEEE----B-TTSSSB--S-TTS-HHHHHHHHHHHHHHHHHHHTTHHHH-TTPEEEESGGGTT-GGGHHHHHHHHHHTS--SS---HHHHHHHHHHHEEEE-TTT-TTTTHHHHTTT--GGGEE----TTTS-HHHHHHHHHHHHHHHHHH--SHHHHHIIIIIHHHHHHHHH-/--SS-SSGGG-S-PPP--HHHHHHHHHHHT-S-EEE-PPTT-S--STT-HHHHHHHHHHHHHHHHHHHHH-TTTEEEEEE--TT-HHHHHHHHHHHHHTS--SEEEEESEETTEETT-GGGHHHHHHHHHTT-EEEEE----B-TTSSSB--S-TTS-HHHHHHHHHHHHHHHHHHHTTHHHH-TTPEEEESGGGTT-GGGHHHHHHHHHHTS--SS---HHHHHHHHHHHEEEE-TTT-TTTTHHHHTTT--GGGEE----TTTS-HHHHHHHHHHHHHHHHHH--SHHHHHIIIIIHHHHHHHHH-

Organism: NCBI:txid1220207

Sequence (616 aa):
MTAGYSKPDGMPGIPAWSEEDHLKLMAQANITKSILSISSPGTYLVPGDDHQARFLSRECNKFAADLKRRHPDRFGFWAALPLPDVEGSLLELAYALDHLNADGVAVFTNSRGTYLGDESLDPVFQELNRRNATVFVHPTSPCMPDGQSPAAPLTRYPNPMFEFFFDSARAVINLFLSETTANFTDITYIISHAGGALPPTIERFTSFASSILGLPFEINSDVVKEAFARQFYFDLAGFAFPDQVYGLLRYVDASRIVYGSDYPYTPASGVLSIANTINENIGEAFPRRKDRQAIFTGNAQRILARAGMTAGYSKPDGMPGIPAWSEEDHLKLMAQANITKSILSISSPGTYLVPGDDHQARFLSRECNKFAADLKRRHPDRFGFWAALPLPDVEGSLLELAYALDHLNADGVAVFTNSRGTYLGDESLDPVFQELNRRNATVFVHPTSPCMPDGQSPAAPLTRYPNPMFEFFFDSARAVINLFLSETTANFTDITYIISHAGGALPPTIERFTSFASSILGLPFEINSDVVKEAFARQFYFDLAGFAFPDQVYGLLRYVDASRIVYGSDYPYTPASGVLSIANTINENIGEAFPRRKDRQAIFTGNAQRILARAG

Nearest PDB structures (foldseek):
  2f6k-assembly1_A  TM=9.103E-01  e=8.703E-22  Lactiplantibacillus plantarum WCFS1
  4ign-assembly2_B  TM=8.764E-01  e=3.310E-14  Homo sapiens
  3nur-assembly1_A  TM=8.589E-01  e=3.494E-14  Staphylococcus aureus
  4ofc-assembly1_A  TM=8.670E-01  e=6.697E-14  Homo sapiens
  6m53-assembly1_A-2  TM=8.665E-01  e=1.510E-13  Fusarium oxysporum

pLDDT: mean 95.09, std 8.87, range [32.38, 98.94]

Solvent-accessible surface area (backbone atoms only — not comparable to full-atom values): 31404 Å² total; per-residue (Å²): 122,75,79,77,56,53,40,54,55,59,34,91,51,80,67,80,84,49,75,66,60,50,54,51,47,26,62,76,64,73,47,68,61,46,72,44,64,77,58,69,84,57,40,47,79,51,91,91,41,58,66,60,7,44,50,46,18,50,51,53,39,51,54,48,33,50,49,18,69,78,32,63,75,42,30,47,28,28,29,51,44,24,47,73,38,55,70,55,24,49,54,42,48,51,45,34,48,72,71,52,61,34,55,28,31,36,45,51,25,42,35,61,25,50,38,44,42,42,73,85,48,44,68,52,48,49,50,37,23,76,64,50,30,36,37,38,39,40,47,33,68,48,33,20,67,83,44,73,46,67,30,65,52,66,74,88,50,39,29,76,41,48,48,21,24,46,30,36,21,52,18,52,51,33,19,54,77,57,37,40,54,75,74,36,68,46,32,34,37,34,33,45,39,45,38,35,30,28,53,52,33,44,50,34,41,22,46,36,38,46,75,71,64,55,47,91,63,92,53,42,54,66,57,52,32,52,45,38,75,72,24,39,32,28,20,42,15,67,51,25,54,85,55,34,47,58,35,40,52,76,55,47,59,50,81,33,28,31,71,41,58,57,69,52,82,34,40,68,70,50,36,50,51,43,51,50,45,36,69,74,40,44,51,79,83,38,73,50,66,69,43,51,45,24,22,71,45,49,34,54,51,56,59,56,56,60,60,102,121,77,81,77,57,52,40,54,56,58,35,91,50,79,66,78,86,50,73,65,59,51,54,52,47,25,62,74,64,71,48,69,62,46,72,44,62,77,56,68,86,56,39,48,80,52,90,89,40,56,65,61,7,43,51,45,17,51,52,52,37,51,53,47,34,50,48,19,68,78,33,63,74,42,30,46,29,28,29,50,46,24,48,72,38,56,69,57,23,50,54,44,49,50,45,35,48,74,72,50,62,34,55,30,31,37,44,49,25,42,34,62,25,48,38,45,42,42,73,85,46,44,70,54,48,51,52,37,24,76,64,49,31,38,38,38,39,39,46,32,67,46,31,20,69,84,42,71,46,68,31,63,52,66,72,91,50,38,27,74,41,48,48,21,24,46,29,35,22,52,19,54,52,34,20,55,76,59,37,40,54,75,72,37,66,47,32,34,38,35,32,48,39,47,36,35,32,28,53,52,35,43,49,35,41,23,47,37,39,44,76,71,64,56,48,91,64,91,55,40,54,66,55,52,32,53,46,36,75,72,24,38,32,26,19,42,15,67,50,25,52,84,56,35,47,59,34,38,52,74,54,49,59,48,80,32,29,30,73,41,58,58,70,52,81,35,40,69,70,52,38,50,52,43,51,48,45,37,68,74,41,46,51,79,82,39,73,49,66,69,42,50,46,23,21,73,45,49,34,53,51,54,59,55,56,62,59,100